Protein AF-A0A7C3KCV9-F1 (afdb_monomer)

Mean predicted aligned error: 11.35 Å

Nearest PDB structures (foldseek):
  4txr-assembly1_A  TM=4.002E-01  e=2.112E+00  Homo sapiens

Solvent-accessible surface area (backbone atoms only — not comparable to full-atom values): 21098 Å² total; per-residue (Å²): 132,88,80,86,84,87,82,77,83,83,63,94,82,83,91,79,79,78,72,82,83,74,78,79,75,89,71,80,79,86,75,82,70,80,82,74,78,79,74,90,61,84,89,65,81,68,51,61,67,55,26,48,52,53,20,51,52,30,41,48,52,22,53,60,66,58,57,84,69,55,60,57,56,65,51,34,49,52,26,32,48,28,25,48,55,19,44,55,33,36,69,68,40,53,84,86,42,97,56,31,68,62,35,54,56,47,43,58,54,39,53,52,51,33,51,53,34,48,52,51,32,52,52,35,48,49,33,54,51,27,46,55,51,17,53,51,28,41,50,51,23,53,59,63,63,56,83,71,82,72,36,49,49,46,40,52,56,23,34,53,27,27,50,52,15,44,57,29,34,69,69,35,55,78,77,32,69,55,27,68,60,34,57,58,49,43,58,56,45,52,52,54,35,52,53,36,50,55,48,31,54,51,38,49,54,41,52,49,33,50,52,52,31,55,53,44,49,51,53,49,52,63,45,66,72,37,57,75,44,60,94,90,52,96,87,48,48,43,46,72,71,56,50,51,52,49,50,53,56,33,51,51,28,51,53,58,30,59,70,40,87,63,29,80,70,35,93,57,38,64,59,56,51,50,48,49,56,53,52,53,48,50,50,50,55,53,49,53,43,54,56,51,48,69,76,42,64,87,65,48,86,82,45,81,80,47,47,73,34,57,39,90,83,46,62,70,66,53,42,63,75,59,64,46,49,54,44,98,85,56,56,32,26,31,46,53,62,28,48,51,47,49,53,50,57,45,50,55,49,50,54,52,50,51,49,52,51,52,54,49,55,50,66,68,73,64,80,76,81,86,80,78,130

Radius of gyration: 39.39 Å; Cα contacts (8 Å, |Δi|>4): 342; chains: 1; bounding box: 92×46×117 Å

Secondary structure (DSSP, 8-state):
-----------S-------------------------------PPPPHHHHHHHHHHHHHHHHHHTSSS---HHHHHHHHHHHHHHHHHHHTS-TTSTTHHHHHHHHHHHHHHHHHHHHHHHHHHHHHHHHHHHHHHHHHHHHHTSSS---HHHHHHHHHHHHHHHHHHHTS-TTSTTHHHHHHHHHHHHHHHHHHHHHHHHHHHHHHHHHHHHHHHHHHHHHHTSPPPPTT-TTSS--HHHHHHHHHHHHHHHHHHHTSTTGGGSTTHHHHHHHHHHHHHHHHHHHHHHHHHHH-GGGGGS-SSS-EEEGGGS-HHHHHHTTPPBPTTSSEEEHHHHHHHHHHHHHHHHHHHHHHHHHHHHTTSS-------

Structure (mmCIF, N/CA/C/O backbone):
data_AF-A0A7C3KCV9-F1
#
_entry.id   AF-A0A7C3KCV9-F1
#
loop_
_atom_site.group_PDB
_atom_site.id
_atom_site.type_symbol
_atom_site.label_atom_id
_atom_site.label_alt_id
_atom_site.label_comp_id
_atom_site.label_asym_id
_atom_site.label_entity_id
_atom_site.label_seq_id
_atom_site.pdbx_PDB_ins_code
_atom_site.Cartn_x
_atom_site.Cartn_y
_atom_site.Cartn_z
_atom_site.occupancy
_atom_site.B_iso_or_equiv
_atom_site.auth_seq_id
_atom_site.auth_comp_id
_atom_site.auth_asym_id
_atom_site.auth_atom_id
_atom_site.pdbx_PDB_model_num
ATOM 1 N N . MET A 1 1 ? 30.681 -24.601 8.983 1.00 30.92 1 MET A N 1
ATOM 2 C CA . MET A 1 1 ? 30.715 -24.749 7.509 1.00 30.92 1 MET A CA 1
ATOM 3 C C . MET A 1 1 ? 29.429 -25.459 7.114 1.00 30.92 1 MET A C 1
ATOM 5 O O . MET A 1 1 ? 29.180 -26.516 7.663 1.00 30.92 1 MET A O 1
ATOM 9 N N . ARG A 1 2 ? 28.468 -24.738 6.514 1.00 27.97 2 ARG A N 1
ATOM 10 C CA . ARG A 1 2 ? 28.142 -24.790 5.067 1.00 27.97 2 ARG A CA 1
ATOM 11 C C . ARG A 1 2 ? 27.658 -26.207 4.672 1.00 27.97 2 ARG A C 1
ATOM 13 O O . ARG A 1 2 ? 28.428 -27.138 4.805 1.00 27.97 2 ARG A O 1
ATOM 20 N N . HIS A 1 3 ? 26.424 -26.454 4.232 1.00 26.28 3 HIS A N 1
ATOM 21 C CA . HIS A 1 3 ? 25.650 -25.725 3.229 1.00 26.28 3 HIS A CA 1
ATOM 22 C C . HIS A 1 3 ? 24.131 -25.882 3.424 1.00 26.28 3 HIS A C 1
ATOM 24 O O . HIS A 1 3 ? 23.634 -26.977 3.673 1.00 26.28 3 HIS A O 1
ATOM 30 N N . LEU A 1 4 ? 23.421 -24.764 3.236 1.00 23.95 4 LEU A N 1
ATOM 31 C CA . LEU A 1 4 ? 22.023 -24.717 2.819 1.00 23.95 4 LEU A CA 1
ATOM 32 C C . LEU A 1 4 ? 21.876 -25.356 1.428 1.00 23.95 4 LEU A C 1
ATOM 34 O O . LEU A 1 4 ? 22.692 -25.078 0.549 1.00 23.95 4 LEU A O 1
ATOM 38 N N . LEU A 1 5 ? 20.776 -26.072 1.196 1.00 26.47 5 LEU A N 1
ATOM 39 C CA . LEU A 1 5 ? 20.197 -26.237 -0.137 1.00 26.47 5 LEU A CA 1
ATOM 40 C C . LEU A 1 5 ? 18.788 -25.640 -0.117 1.00 26.47 5 LEU A C 1
ATOM 42 O O . LEU A 1 5 ? 17.830 -26.244 0.355 1.00 26.47 5 LEU A O 1
ATOM 46 N N . LEU A 1 6 ? 18.719 -24.397 -0.594 1.00 25.36 6 LEU A N 1
ATOM 47 C CA . LEU A 1 6 ? 17.511 -23.717 -1.038 1.00 25.36 6 LEU A CA 1
ATOM 48 C C . LEU A 1 6 ? 17.142 -24.275 -2.414 1.00 25.36 6 LEU A C 1
ATOM 50 O O . LEU A 1 6 ? 17.893 -24.105 -3.371 1.00 25.36 6 LEU A O 1
ATOM 54 N N . ALA A 1 7 ? 15.975 -24.895 -2.511 1.00 22.80 7 ALA A N 1
ATOM 55 C CA . ALA A 1 7 ? 15.282 -25.108 -3.771 1.00 22.80 7 ALA A CA 1
ATOM 56 C C . ALA A 1 7 ? 13.827 -24.679 -3.568 1.00 22.80 7 ALA A C 1
ATOM 58 O O . ALA A 1 7 ? 12.960 -25.485 -3.250 1.00 22.80 7 ALA A O 1
ATOM 59 N N . THR A 1 8 ? 13.574 -23.378 -3.692 1.00 25.70 8 THR A N 1
ATOM 60 C CA . THR A 1 8 ? 12.222 -22.830 -3.814 1.00 25.70 8 THR A CA 1
ATOM 61 C C . THR A 1 8 ? 12.035 -22.318 -5.232 1.00 25.70 8 THR A C 1
ATOM 63 O O . THR A 1 8 ? 12.417 -21.209 -5.595 1.00 25.70 8 THR A O 1
ATOM 66 N N . THR A 1 9 ? 11.409 -23.156 -6.050 1.00 24.39 9 THR A N 1
ATOM 67 C CA . THR A 1 9 ? 10.627 -22.718 -7.200 1.00 24.39 9 THR A CA 1
ATOM 68 C C . THR A 1 9 ? 9.445 -21.898 -6.679 1.00 24.39 9 THR A C 1
ATOM 70 O O . THR A 1 9 ? 8.434 -22.457 -6.264 1.00 24.39 9 THR A O 1
ATOM 73 N N . LEU A 1 10 ? 9.563 -20.570 -6.667 1.00 26.55 10 LEU A N 1
ATOM 74 C CA . LEU A 1 10 ? 8.411 -19.674 -6.539 1.00 26.55 10 LEU A CA 1
ATOM 75 C C . LEU A 1 10 ? 7.735 -19.588 -7.911 1.00 26.55 10 LEU A C 1
ATOM 77 O O . LEU A 1 10 ? 7.941 -18.659 -8.688 1.00 26.55 10 LEU A O 1
ATOM 81 N N . SER A 1 11 ? 6.974 -20.635 -8.229 1.00 25.48 11 SER A N 1
ATOM 82 C CA . SER A 1 11 ? 5.964 -20.590 -9.276 1.00 25.48 11 SER A CA 1
ATOM 83 C C . SER A 1 11 ? 4.855 -19.630 -8.860 1.00 25.48 11 SER A C 1
ATOM 85 O O . SER A 1 11 ? 4.454 -19.598 -7.696 1.00 25.48 11 SER A O 1
ATOM 87 N N . ALA A 1 12 ? 4.341 -18.891 -9.838 1.00 30.36 12 ALA A N 1
ATOM 88 C CA . ALA A 1 12 ? 3.073 -18.183 -9.781 1.00 30.36 12 ALA A CA 1
ATOM 89 C C . ALA A 1 12 ? 2.016 -18.983 -8.995 1.00 30.36 12 ALA A C 1
ATOM 91 O O . ALA A 1 12 ? 1.660 -20.092 -9.387 1.00 30.36 12 ALA A O 1
ATOM 92 N N . GLY A 1 13 ? 1.550 -18.441 -7.869 1.00 27.48 13 GLY A N 1
ATOM 93 C CA . GLY A 1 13 ? 0.579 -19.137 -7.027 1.00 27.48 13 GLY A CA 1
ATOM 94 C C . GLY A 1 13 ? 0.538 -18.643 -5.587 1.00 27.48 13 GLY A C 1
ATOM 95 O O . GLY A 1 13 ? 0.793 -19.418 -4.677 1.00 27.48 13 GLY A O 1
ATOM 96 N N . ALA A 1 14 ? 0.223 -17.365 -5.367 1.00 27.41 14 ALA A N 1
ATOM 97 C CA . ALA A 1 14 ? -0.203 -16.874 -4.052 1.00 27.41 14 ALA A CA 1
ATOM 98 C C . ALA A 1 14 ? -1.038 -15.583 -4.163 1.00 27.41 14 ALA A C 1
ATOM 100 O O . ALA A 1 14 ? -0.813 -14.617 -3.448 1.00 27.41 14 ALA A O 1
ATOM 101 N N . VAL A 1 15 ? -2.026 -15.562 -5.062 1.00 30.30 15 VAL A N 1
ATOM 102 C CA . VAL A 1 15 ? -3.197 -14.676 -4.921 1.00 30.30 15 VAL A CA 1
ATOM 103 C C . VAL A 1 15 ? -4.430 -15.568 -4.985 1.00 30.30 15 VAL A C 1
ATOM 105 O O . VAL A 1 15 ? -5.155 -15.640 -5.968 1.00 30.30 15 VAL A O 1
ATOM 108 N N . SER A 1 16 ? -4.591 -16.378 -3.946 1.00 30.23 16 SER A N 1
ATOM 109 C CA . SER A 1 16 ? -5.822 -17.110 -3.648 1.00 30.23 16 SER A CA 1
ATOM 110 C C . SER A 1 16 ? -5.824 -17.441 -2.163 1.00 30.23 16 SER A C 1
ATOM 112 O O . SER A 1 16 ? -5.670 -18.578 -1.740 1.00 30.23 16 SER A O 1
ATOM 114 N N . LEU A 1 17 ? -5.983 -16.392 -1.362 1.00 29.36 17 LEU A N 1
ATOM 115 C CA . LEU A 1 17 ? -6.610 -16.487 -0.051 1.00 29.36 17 LEU A CA 1
ATOM 116 C C . LEU A 1 17 ? -7.780 -15.501 -0.041 1.00 29.36 17 LEU A C 1
ATOM 118 O O . LEU A 1 17 ? -7.838 -14.568 0.754 1.00 29.36 17 LEU A O 1
ATOM 122 N N . ILE A 1 18 ? -8.741 -15.725 -0.943 1.00 30.09 18 ILE A N 1
ATOM 123 C CA . ILE A 1 18 ? -10.128 -15.399 -0.619 1.00 30.09 18 ILE A CA 1
ATOM 124 C C . ILE A 1 18 ? -10.483 -16.384 0.490 1.00 30.09 18 ILE A C 1
ATOM 126 O O . ILE A 1 18 ? -10.814 -17.540 0.235 1.00 30.09 18 ILE A O 1
ATOM 130 N N . ALA A 1 19 ? -10.325 -15.955 1.742 1.00 27.06 19 ALA A N 1
ATOM 131 C CA . ALA A 1 19 ? -10.946 -16.669 2.839 1.00 27.06 19 ALA A CA 1
ATOM 132 C C . ALA A 1 19 ? -12.451 -16.717 2.532 1.00 27.06 19 ALA A C 1
ATOM 134 O O . ALA A 1 19 ? -13.044 -15.660 2.283 1.00 27.06 19 ALA A O 1
ATOM 135 N N . PRO A 1 20 ? -13.087 -17.898 2.522 1.00 27.22 20 PRO A N 1
ATOM 136 C CA . PRO A 1 20 ? -14.520 -17.964 2.364 1.00 27.22 20 PRO A CA 1
ATOM 137 C C . PRO A 1 20 ? -15.140 -17.345 3.617 1.00 27.22 20 PRO A C 1
ATOM 139 O O . PRO A 1 20 ? -15.225 -17.971 4.671 1.00 27.22 20 PRO A O 1
ATOM 142 N N . LEU A 1 21 ? -15.602 -16.102 3.504 1.00 34.50 21 LEU A N 1
ATOM 143 C CA . LEU A 1 21 ? -16.655 -15.560 4.357 1.00 34.50 21 LEU A CA 1
ATOM 144 C C . LEU A 1 21 ? -17.971 -16.236 3.931 1.00 34.50 21 LEU A C 1
ATOM 146 O O . LEU A 1 21 ? -18.876 -15.611 3.388 1.00 34.50 21 LEU A O 1
ATOM 150 N N . ILE A 1 22 ? -18.061 -17.556 4.132 1.00 31.25 22 ILE A N 1
ATOM 151 C CA . ILE A 1 22 ? -19.315 -18.293 3.989 1.00 31.25 22 ILE A CA 1
ATOM 152 C C . ILE A 1 22 ? -20.142 -18.021 5.245 1.00 31.25 22 ILE A C 1
ATOM 154 O O . ILE A 1 22 ? -19.923 -18.575 6.318 1.00 31.25 22 ILE A O 1
ATOM 158 N N . ASN A 1 23 ? -21.063 -17.080 5.060 1.00 28.27 23 ASN A N 1
ATOM 159 C CA . ASN A 1 23 ? -22.486 -17.246 5.323 1.00 28.27 23 ASN A CA 1
ATOM 160 C C . ASN A 1 23 ? -22.845 -17.924 6.659 1.00 28.27 23 ASN A C 1
ATOM 162 O O . ASN A 1 23 ? -23.202 -19.099 6.707 1.00 28.27 23 ASN A O 1
ATOM 166 N N . GLN A 1 24 ? -22.849 -17.141 7.739 1.00 31.12 24 GLN A N 1
ATOM 167 C CA . GLN A 1 24 ? -23.877 -17.328 8.758 1.00 31.12 24 GLN A CA 1
ATOM 168 C C . GLN A 1 24 ? -25.008 -16.367 8.428 1.00 31.12 24 GLN A C 1
ATOM 170 O O . GLN A 1 24 ? -24.818 -15.150 8.397 1.00 31.12 24 GLN A O 1
ATOM 175 N N . GLY A 1 25 ? -26.147 -16.964 8.085 1.00 27.25 25 GLY A N 1
ATOM 176 C CA . GLY A 1 25 ? -27.307 -16.288 7.547 1.00 27.25 25 GLY A CA 1
ATOM 177 C C . GLY A 1 25 ? -27.709 -15.079 8.378 1.00 27.25 25 GLY A C 1
ATOM 178 O O . GLY A 1 25 ? -27.863 -15.145 9.598 1.00 27.25 25 GLY A O 1
ATOM 179 N N . PHE A 1 26 ? -27.956 -13.986 7.664 1.00 33.59 26 PHE A N 1
ATOM 180 C CA . PHE A 1 26 ? -28.869 -12.939 8.087 1.00 33.59 26 PHE A CA 1
ATOM 181 C C . PHE A 1 26 ? -30.278 -13.541 8.200 1.00 33.59 26 PHE A C 1
ATOM 183 O O . PHE A 1 26 ? -31.143 -13.338 7.353 1.00 33.59 26 PHE A O 1
ATOM 190 N N . GLY A 1 27 ? -30.506 -14.312 9.262 1.00 26.47 27 GLY A N 1
ATOM 191 C CA . GLY A 1 27 ? -31.833 -14.517 9.806 1.00 26.47 27 GLY A CA 1
ATOM 192 C C . GLY A 1 27 ? -32.258 -13.190 10.407 1.00 26.47 27 GLY A C 1
ATOM 193 O O . GLY A 1 27 ? -31.825 -12.823 11.498 1.00 26.47 27 GLY A O 1
ATOM 194 N N . ALA A 1 28 ? -33.056 -12.435 9.659 1.00 30.00 28 ALA A N 1
ATOM 195 C CA . ALA A 1 28 ? -33.795 -11.307 10.186 1.00 30.00 28 ALA A CA 1
ATOM 196 C C . ALA A 1 28 ? -34.783 -11.829 11.242 1.00 30.00 28 ALA A C 1
ATOM 198 O O . ALA A 1 28 ? -35.953 -12.065 10.946 1.00 30.00 28 ALA A O 1
ATOM 199 N N . SER A 1 29 ? -34.318 -12.013 12.480 1.00 30.12 29 SER A N 1
ATOM 200 C CA . SER A 1 29 ? -35.192 -12.134 13.645 1.00 30.12 29 SER A CA 1
ATOM 201 C C . SER A 1 29 ? -35.798 -10.764 13.907 1.00 30.12 29 SER A C 1
ATOM 203 O O . SER A 1 29 ? -35.305 -9.932 14.663 1.00 30.12 29 SER A O 1
ATOM 205 N N . ARG A 1 30 ? -36.874 -10.517 13.170 1.00 40.16 30 ARG A N 1
ATOM 206 C CA . ARG A 1 30 ? -37.819 -9.437 13.366 1.00 40.16 30 ARG A CA 1
ATOM 207 C C . ARG A 1 30 ? -38.645 -9.766 14.609 1.00 40.16 30 ARG A C 1
ATOM 209 O O . ARG A 1 30 ? -39.733 -10.304 14.472 1.00 40.16 30 ARG A O 1
ATOM 216 N N . SER A 1 31 ? -38.131 -9.456 15.797 1.00 36.69 31 SER A N 1
ATOM 217 C CA . SER A 1 31 ? -38.937 -9.405 17.028 1.00 36.69 31 SER A CA 1
ATOM 218 C C . SER A 1 31 ? -38.186 -8.776 18.210 1.00 36.69 31 SER A C 1
ATOM 220 O O . SER A 1 31 ? -38.201 -9.336 19.294 1.00 36.69 31 SER A O 1
ATOM 222 N N . ASP A 1 32 ? -37.562 -7.611 18.034 1.00 35.88 32 ASP A N 1
ATOM 223 C CA . ASP A 1 32 ? -37.200 -6.760 19.180 1.00 35.88 32 ASP A CA 1
ATOM 224 C C . ASP A 1 32 ? -38.105 -5.527 19.163 1.00 35.88 32 ASP A C 1
ATOM 226 O O . ASP A 1 32 ? -37.690 -4.392 18.924 1.00 35.88 32 ASP A O 1
ATOM 230 N N . GLN A 1 33 ? -39.401 -5.776 19.366 1.00 28.64 33 GLN A N 1
ATOM 231 C CA . GLN A 1 33 ? -40.253 -4.737 19.922 1.00 28.64 33 GLN A CA 1
ATOM 232 C C . GLN A 1 33 ? -39.772 -4.504 21.358 1.00 28.64 33 GLN A C 1
ATOM 234 O O . GLN A 1 33 ? -39.711 -5.467 22.127 1.00 28.64 33 GLN A O 1
ATOM 239 N N . PRO A 1 34 ? -39.451 -3.265 21.768 1.00 35.34 34 PRO A N 1
ATOM 240 C CA . PRO A 1 34 ? -39.435 -2.977 23.186 1.00 35.34 34 PRO A CA 1
ATOM 241 C C . PRO A 1 34 ? -40.843 -3.291 23.691 1.00 35.34 34 PRO A C 1
ATOM 243 O O . PRO A 1 34 ? -41.816 -2.692 23.225 1.00 35.34 34 PRO A O 1
ATOM 246 N N . VAL A 1 35 ? -40.968 -4.245 24.614 1.00 35.28 35 VAL A N 1
ATOM 247 C CA . VAL A 1 35 ? -42.171 -4.360 25.436 1.00 35.28 35 VAL A CA 1
ATOM 248 C C . VAL A 1 35 ? -42.178 -3.109 26.304 1.00 35.28 35 VAL A C 1
ATOM 250 O O . VAL A 1 35 ? -41.677 -3.085 27.425 1.00 35.28 35 VAL A O 1
ATOM 253 N N . VAL A 1 36 ? -42.682 -2.018 25.731 1.00 35.44 36 VAL A N 1
ATOM 254 C CA . VAL A 1 36 ? -43.087 -0.841 26.476 1.00 35.44 36 VAL A CA 1
ATOM 255 C C . VAL A 1 36 ? -44.272 -1.324 27.287 1.00 35.44 36 VAL A C 1
ATOM 257 O O . VAL A 1 36 ? -45.387 -1.443 26.781 1.00 35.44 36 VAL A O 1
ATOM 260 N N . ARG A 1 37 ? -44.007 -1.694 28.538 1.00 36.81 37 ARG A N 1
ATOM 261 C CA . ARG A 1 37 ? -45.049 -1.955 29.519 1.00 36.81 37 ARG A CA 1
ATOM 262 C C . ARG A 1 37 ? -45.794 -0.630 29.684 1.00 36.81 37 ARG A C 1
ATOM 264 O O . ARG A 1 37 ? -45.345 0.249 30.413 1.00 36.81 37 ARG A O 1
ATOM 271 N N . GLN A 1 38 ? -46.886 -0.448 28.939 1.00 35.41 38 GLN A N 1
ATOM 272 C CA . GLN A 1 38 ? -47.849 0.617 29.190 1.00 35.41 38 GLN A CA 1
ATOM 273 C C . GLN A 1 38 ? -48.475 0.325 30.552 1.00 35.41 38 GLN A C 1
ATOM 275 O O . GLN A 1 38 ? -49.447 -0.416 30.673 1.00 35.41 38 GLN A O 1
ATOM 280 N N . LEU A 1 39 ? -47.854 0.863 31.598 1.00 39.94 39 LEU A N 1
ATOM 281 C CA . LEU A 1 39 ? -48.432 0.917 32.927 1.00 39.94 39 LEU A CA 1
ATOM 282 C C . LEU A 1 39 ? -49.416 2.082 32.943 1.00 39.94 39 LEU A C 1
ATOM 284 O O . LEU A 1 39 ? -49.097 3.204 33.324 1.00 39.94 39 LEU A O 1
ATOM 288 N N . SER A 1 40 ? -50.641 1.794 32.513 1.00 43.03 40 SER A N 1
ATOM 289 C CA . SER A 1 40 ? -51.815 2.499 33.010 1.00 43.03 40 SER A CA 1
ATOM 290 C C . SER A 1 40 ? -51.979 2.112 34.482 1.00 43.03 40 SER A C 1
ATOM 292 O O . SER A 1 40 ? -52.681 1.160 34.807 1.00 43.03 40 SER A O 1
ATOM 294 N N . ALA A 1 41 ? -51.263 2.800 35.368 1.00 38.38 41 ALA A N 1
ATOM 295 C CA . ALA A 1 41 ? -51.415 2.660 36.807 1.00 38.38 41 ALA A CA 1
ATOM 296 C C . ALA A 1 41 ? -51.617 4.048 37.413 1.00 38.38 41 ALA A C 1
ATOM 298 O O . ALA A 1 41 ? -50.815 4.960 37.224 1.00 38.38 41 ALA A O 1
ATOM 299 N N . THR A 1 42 ? -52.740 4.188 38.104 1.00 34.03 42 THR A N 1
ATOM 300 C CA . THR A 1 42 ? -53.113 5.279 38.999 1.00 34.03 42 THR A CA 1
ATOM 301 C C . THR A 1 42 ? -51.887 5.790 39.761 1.00 34.03 42 THR A C 1
ATOM 303 O O . THR A 1 42 ? -51.242 5.019 40.468 1.00 34.03 42 THR A O 1
ATOM 306 N N . VAL A 1 43 ? -51.549 7.073 39.599 1.00 38.22 43 VAL A N 1
ATOM 307 C CA . VAL A 1 43 ? -50.389 7.712 40.239 1.00 38.22 43 VAL A CA 1
ATOM 308 C C . VAL A 1 43 ? -50.636 7.801 41.747 1.00 38.22 43 VAL A C 1
ATOM 310 O O . VAL A 1 43 ? -51.164 8.784 42.255 1.00 38.22 43 VAL A O 1
ATOM 313 N N . GLN A 1 44 ? -50.286 6.742 42.469 1.00 39.75 44 GLN A N 1
ATOM 314 C CA . GLN A 1 44 ? -49.881 6.839 43.862 1.00 39.75 44 GLN A CA 1
ATOM 315 C C . GLN A 1 44 ? -48.368 7.023 43.840 1.00 39.75 44 GLN A C 1
ATOM 317 O O . GLN A 1 44 ? -47.658 6.173 43.303 1.00 39.75 44 GLN A O 1
ATOM 322 N N . SER A 1 45 ? -47.869 8.132 44.390 1.00 52.47 45 SER A N 1
ATOM 323 C CA . SER A 1 45 ? -46.440 8.259 44.678 1.00 52.47 45 SER A CA 1
ATOM 324 C C . SER A 1 45 ? -46.015 7.013 45.464 1.00 52.47 45 SER A C 1
ATOM 326 O O . SER A 1 45 ? -46.666 6.712 46.472 1.00 52.47 45 SER A O 1
ATOM 328 N N . PRO A 1 46 ? -45.006 6.243 45.011 1.00 60.56 46 PRO A N 1
ATOM 329 C CA . PRO A 1 46 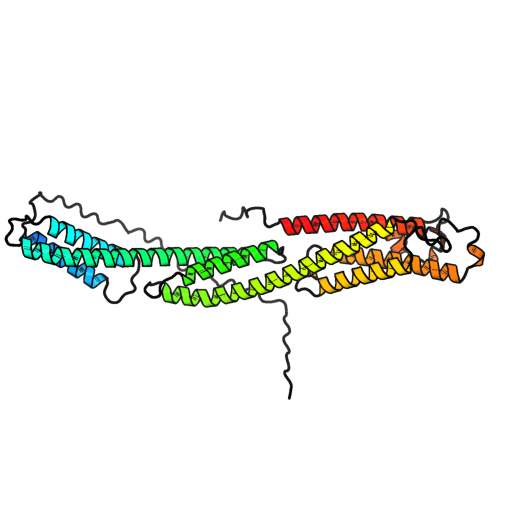? -44.568 5.071 45.750 1.00 60.56 46 PRO A CA 1
ATOM 330 C C . PRO A 1 46 ? -44.225 5.514 47.169 1.00 60.56 46 PRO A C 1
ATOM 332 O O . PRO A 1 46 ? -43.559 6.530 47.371 1.00 60.56 46 PRO A O 1
ATOM 335 N N . THR A 1 47 ? -44.713 4.778 48.168 1.00 83.88 47 THR A N 1
ATOM 336 C CA . THR A 1 47 ? -44.280 5.031 49.545 1.00 83.88 47 THR A CA 1
ATOM 337 C C . THR A 1 47 ? -42.754 4.930 49.596 1.00 83.88 47 THR A C 1
ATOM 339 O O . THR A 1 47 ? -42.173 4.108 48.882 1.00 83.88 47 THR A O 1
ATOM 342 N N . SER A 1 48 ? -42.090 5.721 50.446 1.00 87.50 48 SER A N 1
ATOM 343 C CA . SER A 1 48 ? -40.621 5.714 50.566 1.00 87.50 48 SER A CA 1
ATOM 344 C C . SER A 1 48 ? -40.036 4.305 50.735 1.00 87.50 48 SER A C 1
ATOM 346 O O . SER A 1 48 ? -38.927 4.028 50.291 1.00 87.50 48 SER A O 1
ATOM 348 N N . ARG A 1 49 ? -40.805 3.399 51.357 1.00 90.62 49 ARG A N 1
ATOM 349 C CA . ARG A 1 49 ? -40.444 1.996 51.581 1.00 90.62 49 ARG A CA 1
ATOM 350 C C . ARG A 1 49 ? -40.447 1.173 50.285 1.00 90.62 49 ARG A C 1
ATOM 352 O O . ARG A 1 49 ? -39.507 0.420 50.061 1.00 90.62 49 ARG A O 1
ATOM 359 N N . ASN A 1 50 ? -41.454 1.354 49.425 1.00 93.50 50 ASN A N 1
ATOM 360 C CA . ASN A 1 50 ? -41.509 0.699 48.113 1.00 93.50 50 ASN A CA 1
ATOM 361 C C . ASN A 1 50 ? -40.404 1.233 47.193 1.00 93.50 50 ASN A C 1
ATOM 363 O O . ASN A 1 50 ? -39.690 0.444 46.590 1.00 93.50 50 ASN A O 1
ATOM 367 N N . ALA A 1 51 ? -40.201 2.556 47.162 1.00 94.12 51 ALA A N 1
ATOM 368 C CA . ALA A 1 51 ? -39.151 3.173 46.349 1.00 94.12 51 ALA A CA 1
ATOM 369 C C . ALA A 1 51 ? -37.749 2.655 46.718 1.00 94.12 51 ALA A C 1
ATOM 371 O O . ALA A 1 51 ? -36.950 2.339 45.838 1.00 94.12 51 ALA A O 1
ATOM 372 N N . LEU A 1 52 ? -37.463 2.515 48.018 1.00 95.94 52 LEU A N 1
ATOM 373 C CA . LEU A 1 52 ? -36.206 1.945 48.498 1.00 95.94 52 LEU A CA 1
ATOM 374 C C . LEU A 1 52 ? -36.040 0.474 48.079 1.00 95.94 52 LEU A C 1
ATOM 376 O O . LEU A 1 52 ? -34.973 0.108 47.592 1.00 95.94 52 LEU A O 1
ATOM 380 N N . ALA A 1 53 ? -37.076 -0.354 48.251 1.00 97.00 53 ALA A N 1
ATOM 381 C CA . ALA A 1 53 ? -37.030 -1.778 47.910 1.00 97.00 53 ALA A CA 1
ATOM 382 C C . ALA A 1 53 ? -36.862 -2.014 46.397 1.00 97.00 53 ALA A C 1
ATOM 384 O O . ALA A 1 53 ? -36.022 -2.815 45.984 1.00 97.00 53 ALA A O 1
ATOM 385 N N . ASP A 1 54 ? -37.599 -1.273 45.567 1.00 97.31 54 ASP A N 1
ATOM 386 C CA . ASP A 1 54 ? -37.497 -1.353 44.106 1.00 97.31 54 ASP A CA 1
ATOM 387 C C . ASP A 1 54 ? -36.107 -0.902 43.624 1.00 97.31 54 ASP A C 1
ATOM 389 O O . ASP A 1 54 ? -35.504 -1.533 42.751 1.00 97.31 54 ASP A O 1
ATOM 393 N N . ALA A 1 55 ? -35.544 0.146 44.239 1.00 98.19 55 ALA A N 1
ATOM 394 C CA . ALA A 1 55 ? -34.187 0.594 43.945 1.00 98.19 55 ALA A CA 1
ATOM 395 C C . ALA A 1 55 ? -33.131 -0.464 44.305 1.00 98.19 55 ALA A C 1
ATOM 397 O O . ALA A 1 55 ? -32.173 -0.659 43.554 1.00 98.19 55 ALA A O 1
ATOM 398 N N . GLU A 1 56 ? -33.292 -1.156 45.436 1.00 98.19 56 GLU A N 1
ATOM 399 C CA . GLU A 1 56 ? -32.410 -2.255 45.838 1.00 98.19 56 GLU A CA 1
ATOM 400 C C . GLU A 1 56 ? -32.476 -3.438 44.868 1.00 98.19 56 GLU A C 1
ATOM 402 O O . GLU A 1 56 ? -31.428 -3.983 44.510 1.00 98.19 56 GLU A O 1
ATOM 407 N N . ALA A 1 57 ? -33.676 -3.802 44.409 1.00 98.44 57 ALA A N 1
ATOM 408 C CA . ALA A 1 57 ? -33.873 -4.871 43.436 1.00 98.44 57 ALA A CA 1
ATOM 409 C C . ALA A 1 57 ? -33.186 -4.549 42.098 1.00 98.44 57 ALA A C 1
ATOM 411 O O . ALA A 1 57 ? -32.371 -5.339 41.620 1.00 98.44 57 ALA A O 1
ATOM 412 N N . LEU A 1 58 ? -33.419 -3.354 41.546 1.00 98.50 58 LEU A N 1
ATOM 413 C CA . LEU A 1 58 ? -32.783 -2.901 40.302 1.00 98.50 58 LEU A CA 1
ATOM 414 C C . LEU A 1 58 ? -31.256 -2.840 40.420 1.00 98.50 58 LEU A C 1
ATOM 416 O O . LEU A 1 58 ? -30.534 -3.271 39.520 1.00 98.50 58 LEU A O 1
ATOM 420 N N . ALA A 1 59 ? -30.738 -2.335 41.540 1.00 98.31 59 ALA A N 1
ATOM 421 C CA . ALA A 1 59 ? -29.305 -2.313 41.810 1.00 98.31 59 ALA A CA 1
ATOM 422 C C . ALA A 1 59 ? -28.696 -3.721 41.872 1.00 98.31 59 ALA A C 1
ATOM 424 O O . ALA A 1 59 ? -27.596 -3.948 41.359 1.00 98.31 59 ALA A O 1
ATOM 425 N N . TRP A 1 60 ? -29.403 -4.670 42.488 1.00 98.25 60 TRP A N 1
ATOM 426 C CA . TRP A 1 60 ? -28.979 -6.063 42.547 1.00 98.25 60 TRP A CA 1
ATOM 427 C C . TRP A 1 60 ? -28.969 -6.706 41.156 1.00 98.25 60 TRP A C 1
ATOM 429 O O . TRP A 1 60 ? -27.954 -7.283 40.766 1.00 98.25 60 TRP A O 1
ATOM 439 N N . GLU A 1 61 ? -30.029 -6.529 40.365 1.00 98.25 61 GLU A N 1
ATOM 440 C CA . GLU A 1 61 ? -30.093 -7.001 38.976 1.00 98.25 61 GLU A CA 1
ATOM 441 C C . GLU A 1 61 ? -28.954 -6.419 38.132 1.00 98.25 61 GLU A C 1
ATOM 443 O O . GLU A 1 61 ? -28.249 -7.148 37.430 1.00 98.25 61 GLU A O 1
ATOM 448 N N . ALA A 1 62 ? -28.706 -5.111 38.249 1.00 98.19 62 ALA A N 1
ATOM 449 C CA . ALA A 1 62 ? -27.610 -4.439 37.564 1.00 98.19 62 ALA A CA 1
ATOM 450 C C . ALA A 1 62 ? -26.245 -5.031 37.937 1.00 98.19 62 ALA A C 1
ATOM 452 O O . ALA A 1 62 ? -25.405 -5.230 37.058 1.00 98.19 62 ALA A O 1
ATOM 453 N N . ALA A 1 63 ? -26.020 -5.311 39.225 1.00 97.75 63 ALA A N 1
ATOM 454 C CA . ALA A 1 63 ? -24.790 -5.915 39.722 1.00 97.75 63 ALA A CA 1
ATOM 455 C C . ALA A 1 63 ? -24.613 -7.352 39.213 1.00 97.75 63 ALA A C 1
ATOM 457 O O . ALA A 1 63 ? -23.513 -7.713 38.797 1.00 97.75 63 ALA A O 1
ATOM 458 N N . VAL A 1 64 ? -25.684 -8.151 39.196 1.00 97.81 64 VAL A N 1
ATOM 459 C CA . VAL A 1 64 ? -25.682 -9.526 38.674 1.00 97.81 64 VAL A CA 1
ATOM 460 C C . VAL A 1 64 ? -25.371 -9.546 37.177 1.00 97.81 64 VAL A C 1
ATOM 462 O O . VAL A 1 64 ? -24.511 -10.314 36.748 1.00 97.81 64 VAL A O 1
ATOM 465 N N . LEU A 1 65 ? -25.987 -8.657 36.387 1.00 96.94 65 LEU A N 1
ATOM 466 C CA . LEU A 1 65 ? -25.776 -8.569 34.935 1.00 96.94 65 LEU A CA 1
ATOM 467 C C . LEU A 1 65 ? -24.309 -8.372 34.536 1.00 96.94 65 LEU A C 1
ATOM 469 O O . LEU A 1 65 ? -23.915 -8.758 33.438 1.00 96.94 65 LEU A O 1
ATOM 473 N N . VAL A 1 66 ? -23.511 -7.730 35.390 1.00 97.38 66 VAL A N 1
ATOM 474 C CA . VAL A 1 66 ? -22.143 -7.309 35.059 1.00 97.38 66 VAL A CA 1
ATOM 475 C C . VAL A 1 66 ? -21.056 -8.135 35.734 1.00 97.38 66 VAL A C 1
ATOM 477 O O . VAL A 1 66 ? -19.872 -7.822 35.581 1.00 97.38 66 VAL A O 1
ATOM 480 N N . GLN A 1 67 ? -21.428 -9.201 36.445 1.00 93.88 67 GLN A N 1
ATOM 481 C CA . GLN A 1 67 ? -20.459 -10.130 37.021 1.00 93.88 67 GLN A CA 1
ATOM 482 C C . GLN A 1 67 ? -19.644 -10.812 35.922 1.00 93.88 67 GLN A C 1
ATOM 484 O O . GLN A 1 67 ? -20.165 -11.109 34.852 1.00 93.88 67 GLN A O 1
ATOM 489 N N . ASN A 1 68 ? -18.367 -11.082 36.192 1.00 93.62 68 ASN A N 1
ATOM 490 C CA . ASN A 1 68 ? -17.462 -11.790 35.277 1.00 93.62 68 ASN A CA 1
ATOM 491 C C . ASN A 1 68 ? -17.339 -11.135 33.877 1.00 93.62 68 ASN A C 1
ATOM 493 O O . ASN A 1 68 ? -17.618 -11.784 32.869 1.00 93.62 68 ASN A O 1
ATOM 497 N N . PRO A 1 69 ? -16.939 -9.848 33.784 1.00 94.12 69 PRO A N 1
ATOM 498 C CA . PRO A 1 69 ? -16.688 -9.192 32.497 1.00 94.12 69 PRO A CA 1
ATOM 499 C C . PRO A 1 69 ? -15.568 -9.895 31.699 1.00 94.12 69 PRO A C 1
ATOM 501 O O . PRO A 1 69 ? -14.723 -10.558 32.302 1.00 94.12 69 PRO A O 1
ATOM 504 N N . PRO A 1 70 ? -15.471 -9.686 30.369 1.00 95.88 70 PRO A N 1
ATOM 505 C CA . PRO A 1 70 ? -16.140 -8.649 29.578 1.00 95.88 70 PRO A CA 1
ATOM 506 C C . PRO A 1 70 ? -17.537 -9.032 29.068 1.00 95.88 70 PRO A C 1
ATOM 508 O O . PRO A 1 70 ? -17.807 -10.187 28.767 1.00 95.88 70 PRO A O 1
ATOM 511 N N . HIS A 1 71 ? -18.392 -8.020 28.880 1.00 96.56 71 HIS A N 1
ATOM 512 C CA . HIS A 1 71 ? -19.766 -8.176 28.383 1.00 96.56 71 HIS A CA 1
ATOM 513 C C . HIS A 1 71 ? -20.035 -7.362 27.115 1.00 96.56 71 HIS A C 1
ATOM 515 O O . HIS A 1 71 ? -19.404 -6.318 26.921 1.00 96.56 71 HIS A O 1
ATOM 521 N N . PRO A 1 72 ? -20.985 -7.781 26.256 1.00 97.06 72 PRO A N 1
ATOM 522 C CA . PRO A 1 72 ? -21.342 -7.015 25.070 1.00 97.06 72 PRO A CA 1
ATOM 523 C C . PRO A 1 72 ? -22.009 -5.681 25.436 1.00 97.06 72 PRO A C 1
ATOM 525 O O . PRO A 1 72 ? -22.542 -5.484 26.530 1.00 97.06 72 PRO A O 1
ATOM 528 N N . VAL A 1 73 ? -22.045 -4.756 24.469 1.00 97.62 73 VAL A N 1
ATOM 529 C CA . VAL A 1 73 ? -22.643 -3.412 24.618 1.00 97.62 73 VAL A CA 1
ATOM 530 C C . VAL A 1 73 ? -24.067 -3.456 25.189 1.00 97.62 73 VAL A C 1
ATOM 532 O O . VAL A 1 73 ? -24.440 -2.559 25.944 1.00 97.62 73 VAL A O 1
ATOM 535 N N . ALA A 1 74 ? -24.867 -4.459 24.813 1.00 97.94 74 ALA A N 1
ATOM 536 C CA . ALA A 1 74 ? -26.245 -4.608 25.279 1.00 97.94 74 ALA A CA 1
ATOM 537 C C . ALA A 1 74 ? -26.315 -4.837 26.799 1.00 97.94 74 ALA A C 1
ATOM 539 O O . ALA A 1 74 ? -27.023 -4.105 27.483 1.00 97.94 74 ALA A O 1
ATOM 540 N N . THR A 1 75 ? -25.509 -5.752 27.340 1.00 98.06 75 THR A N 1
ATOM 541 C CA . THR A 1 75 ? -25.462 -6.047 28.780 1.00 98.06 75 THR A CA 1
ATOM 542 C C . THR A 1 75 ? -25.052 -4.822 29.597 1.00 98.06 75 THR A C 1
ATOM 544 O O . THR A 1 75 ? -25.747 -4.449 30.539 1.00 98.06 75 THR A O 1
ATOM 547 N N . TRP A 1 76 ? -23.987 -4.115 29.192 1.00 98.25 76 TRP A N 1
ATOM 548 C CA . TRP A 1 76 ? -23.574 -2.879 29.871 1.00 98.25 76 TRP A CA 1
ATOM 549 C C . TRP A 1 76 ? -24.641 -1.785 29.805 1.00 98.25 76 TRP A C 1
ATOM 551 O O . TRP A 1 76 ? -24.791 -1.003 30.740 1.00 98.25 76 TRP A O 1
ATOM 561 N N . ARG A 1 77 ? -25.382 -1.701 28.694 1.00 98.50 77 ARG A N 1
ATOM 562 C CA . ARG A 1 77 ? -26.472 -0.734 28.538 1.00 98.50 77 ARG A CA 1
ATOM 563 C C . ARG A 1 77 ? -27.626 -1.039 29.488 1.00 98.50 77 ARG A C 1
ATOM 565 O O . ARG A 1 77 ? -28.135 -0.094 30.083 1.00 98.50 77 ARG A O 1
ATOM 572 N N . ASN A 1 78 ? -27.999 -2.308 29.629 1.00 98.19 78 ASN A N 1
ATOM 573 C CA . ASN A 1 78 ? -29.087 -2.735 30.507 1.00 98.19 78 ASN A CA 1
ATOM 574 C C . ASN A 1 78 ? -28.724 -2.506 31.976 1.00 98.19 78 ASN A C 1
ATOM 576 O O . ASN A 1 78 ? -29.466 -1.840 32.687 1.00 98.19 78 ASN A O 1
ATOM 580 N N . ALA A 1 79 ? -27.523 -2.910 32.399 1.00 98.56 79 ALA A N 1
ATOM 581 C CA . ALA A 1 79 ? -27.050 -2.629 33.753 1.00 98.56 79 ALA A CA 1
ATOM 582 C C . ALA A 1 79 ? -27.001 -1.121 34.050 1.00 98.56 79 ALA A C 1
ATOM 584 O O . ALA A 1 79 ? -27.394 -0.680 35.126 1.00 98.56 79 ALA A O 1
ATOM 585 N N . ARG A 1 80 ? -26.571 -0.298 33.080 1.00 98.50 80 ARG A N 1
ATOM 586 C CA . ARG A 1 80 ? -26.594 1.166 33.219 1.00 98.50 80 ARG A CA 1
ATOM 587 C C . ARG A 1 80 ? -28.014 1.703 33.411 1.00 98.50 80 ARG A C 1
ATOM 589 O O . ARG A 1 80 ? -28.185 2.668 34.147 1.00 98.50 80 ARG A O 1
ATOM 596 N N . LEU A 1 81 ? -28.995 1.136 32.707 1.00 98.62 81 LEU A N 1
ATOM 597 C CA . LEU A 1 81 ? -30.396 1.535 32.818 1.00 98.62 81 LEU A CA 1
ATOM 598 C C . LEU A 1 81 ? -30.936 1.216 34.216 1.00 98.62 81 LEU A C 1
ATOM 600 O O . LEU A 1 81 ? -31.415 2.130 34.872 1.00 98.62 81 LEU A O 1
ATOM 604 N N . HIS A 1 82 ? -30.730 -0.005 34.713 1.00 98.56 82 HIS A N 1
ATOM 605 C CA . HIS A 1 82 ? -31.148 -0.385 36.066 1.00 98.56 82 HIS A CA 1
ATOM 606 C C . HIS A 1 82 ? -30.486 0.469 37.154 1.00 98.56 82 HIS A C 1
ATOM 608 O O . HIS A 1 82 ? -31.163 0.931 38.066 1.00 98.56 82 HIS A O 1
ATOM 614 N N . TRP A 1 83 ? -29.188 0.778 37.030 1.00 98.62 83 TRP A N 1
ATOM 615 C CA . TRP A 1 83 ? -28.537 1.721 37.948 1.00 98.62 83 TRP A CA 1
ATOM 616 C C . TRP A 1 83 ? -29.169 3.118 37.907 1.00 98.62 83 TRP A C 1
ATOM 618 O O . TRP A 1 83 ? -29.294 3.755 38.947 1.00 98.62 83 TRP A O 1
ATOM 628 N N . LYS A 1 84 ? -29.560 3.602 36.721 1.00 98.69 84 LYS A N 1
ATOM 629 C CA . LYS A 1 84 ? -30.212 4.908 36.558 1.00 98.69 84 LYS A CA 1
ATOM 630 C C . LYS A 1 84 ? -31.591 4.928 37.216 1.00 98.69 84 LYS A C 1
ATOM 632 O O . LYS A 1 84 ? -31.872 5.842 37.977 1.00 98.69 84 LYS A O 1
ATOM 637 N N . GLU A 1 85 ? -32.406 3.916 36.945 1.00 98.50 85 GLU A N 1
ATOM 638 C CA . GLU A 1 85 ? -33.754 3.771 37.505 1.00 98.50 85 GLU A CA 1
ATOM 639 C C . GLU A 1 85 ? -33.702 3.636 39.036 1.00 98.50 85 GLU A C 1
ATOM 641 O O . GLU A 1 85 ? -34.453 4.303 39.742 1.00 98.50 85 GLU A O 1
ATOM 646 N N . ALA A 1 86 ? -32.743 2.870 39.571 1.00 98.50 86 ALA A N 1
ATOM 647 C CA . ALA A 1 86 ? -32.515 2.775 41.012 1.00 98.50 86 ALA A CA 1
ATOM 648 C C . ALA A 1 86 ? -32.139 4.128 41.645 1.00 98.50 86 ALA A C 1
ATOM 650 O O . ALA A 1 86 ? -32.600 4.449 42.737 1.00 98.50 86 ALA A O 1
ATOM 651 N N . ILE A 1 87 ? -31.312 4.939 40.973 1.00 98.50 87 ILE A N 1
ATOM 652 C CA . ILE A 1 87 ? -30.969 6.297 41.433 1.00 98.50 87 ILE A CA 1
ATOM 653 C C . ILE A 1 87 ? -32.212 7.192 41.445 1.00 98.50 87 ILE A C 1
ATOM 655 O O . ILE A 1 87 ? -32.451 7.861 42.447 1.00 98.50 87 ILE A O 1
ATOM 659 N N . GLU A 1 88 ? -33.010 7.177 40.375 1.00 98.19 88 GLU A N 1
ATOM 660 C CA . GLU A 1 88 ? -34.234 7.984 40.255 1.00 98.19 88 GLU A CA 1
ATOM 661 C C . GLU A 1 88 ? -35.249 7.653 41.362 1.00 98.19 88 GLU A C 1
ATOM 663 O O . GLU A 1 88 ? -35.846 8.558 41.946 1.00 98.19 88 GLU A O 1
ATOM 668 N N . LEU A 1 89 ? -35.394 6.372 41.717 1.00 98.00 89 LEU A N 1
ATOM 669 C CA . LEU A 1 89 ? -36.252 5.939 42.824 1.00 98.00 89 LEU A CA 1
ATOM 670 C C . LEU A 1 89 ? -35.758 6.441 44.188 1.00 98.00 89 LEU A C 1
ATOM 672 O O . LEU A 1 89 ? -36.564 6.890 45.001 1.00 98.00 89 LEU A O 1
ATOM 676 N N . LEU A 1 90 ? -34.447 6.398 44.445 1.00 97.62 90 LEU A N 1
ATOM 677 C CA . LEU A 1 90 ? -33.888 6.899 45.705 1.00 97.62 90 LEU A CA 1
ATOM 678 C C . LEU A 1 90 ? -33.938 8.430 45.807 1.00 97.62 90 LEU A C 1
ATOM 680 O O . LEU A 1 90 ? -34.111 8.954 46.903 1.00 97.62 90 LEU A O 1
ATOM 684 N N . GLU A 1 91 ? -33.795 9.148 44.690 1.00 97.19 91 GLU A N 1
ATOM 685 C CA . GLU A 1 91 ? -33.937 10.612 44.632 1.00 97.19 91 GLU A CA 1
ATOM 686 C C . GLU A 1 91 ? -35.377 11.073 44.890 1.00 97.19 91 GLU A C 1
ATOM 688 O O . GLU A 1 91 ? -35.582 12.187 45.370 1.00 97.19 91 GLU A O 1
ATOM 693 N N . ALA A 1 92 ? -36.366 10.221 44.610 1.00 96.31 92 ALA A N 1
ATOM 694 C CA . ALA A 1 92 ? -37.774 10.503 44.864 1.00 96.31 92 ALA A CA 1
ATOM 695 C C . ALA A 1 92 ? -38.185 10.341 46.343 1.00 96.31 92 ALA A C 1
ATOM 697 O O . ALA A 1 92 ? -39.301 10.724 46.701 1.00 96.31 92 ALA A O 1
ATOM 698 N N . ILE A 1 93 ? -37.324 9.786 47.210 1.00 95.12 93 ILE A N 1
ATOM 699 C CA . ILE A 1 93 ? -37.612 9.636 48.644 1.00 95.12 93 ILE A CA 1
ATOM 700 C C . ILE A 1 93 ? -37.549 11.017 49.330 1.00 95.12 93 ILE A C 1
ATOM 702 O O . ILE A 1 93 ? -36.503 11.668 49.276 1.00 95.12 93 ILE A O 1
ATOM 706 N N . PRO A 1 94 ? -38.626 11.470 50.008 1.00 94.81 94 PRO A N 1
ATOM 707 C CA . PRO A 1 94 ? -38.654 12.767 50.685 1.00 94.81 94 PRO A CA 1
ATOM 708 C C . PRO A 1 94 ? -37.576 12.912 51.766 1.00 94.81 94 PRO A C 1
ATOM 710 O O . PRO A 1 94 ? -37.249 11.953 52.464 1.00 94.81 94 PRO A O 1
ATOM 713 N N . ALA A 1 95 ? -37.052 14.126 51.942 1.00 93.56 95 ALA A N 1
ATOM 714 C CA . ALA A 1 95 ? -35.995 14.410 52.917 1.00 93.56 95 ALA A CA 1
ATOM 715 C C . ALA A 1 95 ? -36.449 14.281 54.386 1.00 93.56 95 ALA A C 1
ATOM 717 O O . ALA A 1 95 ? -35.610 14.120 55.267 1.00 93.56 95 ALA A O 1
ATOM 718 N N . ASP A 1 96 ? -37.755 14.352 54.643 1.00 93.00 96 ASP A N 1
ATOM 719 C CA . ASP A 1 96 ? -38.406 14.152 55.943 1.00 93.00 96 ASP A CA 1
ATOM 720 C C . ASP A 1 96 ? -38.822 12.689 56.196 1.00 93.00 96 ASP A C 1
ATOM 722 O O . ASP A 1 96 ? -39.334 12.361 57.265 1.00 93.00 96 ASP A O 1
ATOM 726 N N . SER A 1 97 ? -38.582 11.790 55.235 1.00 95.19 97 SER A N 1
ATOM 727 C CA . SER A 1 97 ? -38.796 10.350 55.388 1.00 95.19 97 SER A CA 1
ATOM 728 C C . SER A 1 97 ? -37.830 9.751 56.414 1.00 95.19 97 SER A C 1
ATOM 730 O O . SER A 1 97 ? -36.629 10.012 56.369 1.00 95.19 97 SER A O 1
ATOM 732 N N . GLU A 1 98 ? -38.306 8.815 57.239 1.00 94.75 98 GLU A N 1
ATOM 733 C CA . GLU A 1 98 ? -37.458 8.012 58.143 1.00 94.75 98 GLU A CA 1
ATOM 734 C C . GLU A 1 98 ? -36.349 7.233 57.401 1.00 94.75 98 GLU A C 1
ATOM 736 O O . GLU A 1 98 ? -35.358 6.822 57.997 1.00 94.75 98 GLU A O 1
ATOM 741 N N . LEU A 1 99 ? -36.499 7.036 56.085 1.00 96.00 99 LEU A N 1
ATOM 742 C CA . LEU A 1 99 ? -35.541 6.332 55.224 1.00 96.00 99 LEU A CA 1
ATOM 743 C C . LEU A 1 99 ? -34.557 7.265 54.494 1.00 96.00 99 LEU A C 1
ATOM 745 O O . LEU A 1 99 ? -33.752 6.783 53.694 1.00 96.00 99 LEU A O 1
ATOM 749 N N . ALA A 1 100 ? -34.610 8.581 54.726 1.00 95.12 100 ALA A N 1
ATOM 750 C CA . ALA A 1 100 ? -33.819 9.564 53.979 1.00 95.12 100 ALA A CA 1
ATOM 751 C C . ALA A 1 100 ? -32.302 9.315 54.082 1.00 95.12 100 ALA A C 1
ATOM 753 O O . ALA A 1 100 ? -31.593 9.354 53.071 1.00 95.12 100 ALA A O 1
ATOM 754 N N . ASP A 1 101 ? -31.797 8.981 55.273 1.00 96.44 101 ASP A N 1
ATOM 755 C CA . ASP A 1 101 ? -30.371 8.697 55.476 1.00 96.44 101 ASP A CA 1
ATOM 756 C C . ASP A 1 101 ? -29.920 7.432 54.735 1.00 96.44 101 ASP A C 1
ATOM 758 O O . ASP A 1 101 ? -28.871 7.427 54.083 1.00 96.44 101 ASP A O 1
ATOM 762 N N . GLN A 1 102 ? -30.736 6.374 54.765 1.00 96.81 102 GLN A N 1
ATOM 763 C CA . GLN A 1 102 ? -30.456 5.132 54.043 1.00 96.81 102 GLN A CA 1
ATOM 764 C C . GLN A 1 102 ? -30.463 5.357 52.525 1.00 96.81 102 GLN A C 1
ATOM 766 O O . GLN A 1 102 ? -29.571 4.872 51.819 1.00 96.81 102 GLN A O 1
ATOM 771 N N . ALA A 1 103 ? -31.425 6.134 52.019 1.00 97.12 103 ALA A N 1
ATOM 772 C CA . ALA A 1 103 ? -31.493 6.513 50.612 1.00 97.12 103 ALA A CA 1
ATOM 773 C C . ALA A 1 103 ? -30.247 7.304 50.186 1.00 97.12 103 ALA A C 1
ATOM 775 O O . ALA A 1 103 ? -29.619 6.984 49.175 1.00 97.12 103 ALA A O 1
ATOM 776 N N . LYS A 1 104 ? -29.817 8.277 51.000 1.00 97.44 104 LYS A N 1
ATOM 777 C CA . LYS A 1 104 ? -28.621 9.093 50.746 1.00 97.44 104 LYS A CA 1
ATOM 778 C C . LYS A 1 104 ? -27.335 8.264 50.713 1.00 97.44 104 LYS A C 1
ATOM 780 O O . LYS A 1 104 ? -26.493 8.483 49.840 1.00 97.44 104 LYS A O 1
ATOM 785 N N . GLN A 1 105 ? -27.184 7.300 51.623 1.00 97.25 105 GLN A N 1
ATOM 786 C CA . GLN A 1 105 ? -26.035 6.388 51.635 1.00 97.25 105 GLN A CA 1
ATOM 787 C C . GLN A 1 105 ? -25.982 5.529 50.364 1.00 97.25 105 GLN A C 1
ATOM 789 O O . GLN A 1 105 ? -24.937 5.448 49.713 1.00 97.25 105 GLN A O 1
ATOM 794 N N . LYS A 1 106 ? -27.111 4.934 49.959 1.00 97.94 106 LYS A N 1
ATOM 795 C CA . LYS A 1 106 ? -27.184 4.123 48.733 1.00 97.94 106 LYS A CA 1
ATOM 796 C C . LYS A 1 106 ? -26.987 4.945 47.469 1.00 97.94 106 LYS A C 1
ATOM 798 O O . LYS A 1 106 ? -26.306 4.479 46.560 1.00 97.94 106 LYS A O 1
ATOM 803 N N . LEU A 1 107 ? -27.496 6.176 47.422 1.00 98.19 107 LEU A N 1
ATOM 804 C CA . LEU A 1 107 ? -27.302 7.078 46.285 1.00 98.19 107 LEU A CA 1
ATOM 805 C C . LEU A 1 107 ? -25.825 7.297 45.965 1.00 98.19 107 LEU A C 1
ATOM 807 O O . LEU A 1 107 ? -25.452 7.286 44.792 1.00 98.19 107 LEU A O 1
ATOM 811 N N . ALA A 1 108 ? -24.976 7.463 46.982 1.00 96.94 108 ALA A N 1
ATOM 812 C CA . ALA A 1 108 ? -23.538 7.609 46.771 1.00 96.94 108 ALA A CA 1
ATOM 813 C C . ALA A 1 108 ? -22.940 6.376 46.067 1.00 96.94 108 ALA A C 1
ATOM 815 O O . ALA A 1 108 ? -22.220 6.515 45.077 1.00 96.94 108 ALA A O 1
ATOM 816 N N . VAL A 1 109 ? -23.303 5.173 46.524 1.00 98.06 109 VAL A N 1
ATOM 817 C CA . VAL A 1 109 ? -22.851 3.902 45.936 1.00 98.06 109 VAL A CA 1
ATOM 818 C C . VAL A 1 109 ? -23.396 3.719 44.517 1.00 98.06 109 VAL A C 1
ATOM 820 O O . VAL A 1 109 ? -22.651 3.384 43.598 1.00 98.06 109 VAL A O 1
ATOM 823 N N . TYR A 1 110 ? -24.689 3.968 44.308 1.00 98.56 110 TYR A N 1
ATOM 824 C CA . TYR A 1 110 ? -25.349 3.708 43.028 1.00 98.56 110 TYR A CA 1
ATOM 825 C C . TYR A 1 110 ? -24.858 4.675 41.954 1.00 98.56 110 TYR A C 1
ATOM 827 O O . TYR A 1 110 ? -24.610 4.257 40.825 1.00 98.56 110 TYR A O 1
ATOM 835 N N . ARG A 1 111 ? -24.612 5.943 42.307 1.00 98.62 111 ARG A N 1
ATOM 836 C CA . ARG A 1 111 ? -23.997 6.925 41.400 1.00 98.62 111 ARG A CA 1
ATOM 837 C C . ARG A 1 111 ? -22.573 6.529 41.004 1.00 98.62 111 ARG A C 1
ATOM 839 O O . ARG A 1 111 ? -22.223 6.671 39.832 1.00 98.62 111 ARG A O 1
ATOM 846 N N . ALA A 1 112 ? -21.775 5.996 41.933 1.00 98.31 112 ALA A N 1
ATOM 847 C CA . ALA A 1 112 ? -20.438 5.489 41.622 1.00 98.31 112 ALA A CA 1
ATOM 848 C C . ALA A 1 112 ? -20.494 4.295 40.650 1.00 98.31 112 ALA A C 1
ATOM 850 O O . ALA A 1 112 ? -19.823 4.311 39.615 1.00 98.31 112 ALA A O 1
ATOM 851 N N . ASN A 1 113 ? -21.365 3.315 40.911 1.00 98.31 113 ASN A N 1
ATOM 852 C CA . ASN A 1 113 ? -21.566 2.172 40.016 1.00 98.31 113 ASN A CA 1
ATOM 853 C C . ASN A 1 113 ? -22.083 2.609 38.639 1.00 98.31 113 ASN A C 1
ATOM 855 O O . ASN A 1 113 ? -21.560 2.181 37.610 1.00 98.31 113 ASN A O 1
ATOM 859 N N . TYR A 1 114 ? -23.065 3.511 38.590 1.00 98.56 114 TYR A N 1
ATOM 860 C CA . TYR A 1 114 ? -23.578 4.071 37.341 1.00 98.56 114 TYR A CA 1
ATOM 861 C C . TYR A 1 114 ? -22.470 4.728 36.507 1.00 98.56 114 TYR A C 1
ATOM 863 O O . TYR A 1 114 ? -22.415 4.529 35.287 1.00 98.56 114 TYR A O 1
ATOM 871 N N . ALA A 1 115 ? -21.576 5.492 37.145 1.00 98.56 115 ALA A N 1
ATOM 872 C CA . ALA A 1 115 ? -20.438 6.118 36.479 1.00 98.56 115 ALA A CA 1
ATOM 873 C C . ALA A 1 115 ? -19.471 5.067 35.908 1.00 98.56 115 ALA A C 1
ATOM 875 O O . ALA A 1 115 ? -19.136 5.124 34.721 1.00 98.56 115 ALA A O 1
ATOM 876 N N . GLU A 1 116 ? -19.102 4.053 36.697 1.00 97.88 116 GLU A N 1
ATOM 877 C CA . GLU A 1 116 ? -18.216 2.981 36.236 1.00 97.88 116 GLU A CA 1
ATOM 878 C C . GLU A 1 116 ? -18.816 2.200 35.055 1.00 97.88 116 GLU A C 1
ATOM 880 O O . GLU A 1 116 ? -18.153 1.996 34.030 1.00 97.88 116 GLU A O 1
ATOM 885 N N . ILE A 1 117 ? -20.082 1.789 35.160 1.00 98.38 117 ILE A N 1
ATOM 886 C CA . ILE A 1 117 ? -20.783 1.066 34.093 1.00 98.38 117 ILE A CA 1
ATOM 887 C C . ILE A 1 117 ? -20.917 1.934 32.840 1.00 98.38 117 ILE A C 1
ATOM 889 O O . ILE A 1 117 ? -20.746 1.445 31.718 1.00 98.38 117 ILE A O 1
ATOM 893 N N . SER A 1 118 ? -21.161 3.234 33.005 1.00 98.31 118 SER A N 1
ATOM 894 C CA . SER A 1 118 ? -21.195 4.180 31.891 1.00 98.31 118 SER A CA 1
ATOM 895 C C . SER A 1 118 ? -19.860 4.241 31.152 1.00 98.31 118 SER A C 1
ATOM 897 O O . SER A 1 118 ? -19.844 4.256 29.918 1.00 98.31 118 SER A O 1
ATOM 899 N N . ASP A 1 119 ? -18.739 4.217 31.868 1.00 98.25 119 ASP A N 1
ATOM 900 C CA . ASP A 1 119 ? -17.412 4.219 31.256 1.00 98.25 119 ASP A CA 1
ATOM 901 C C . ASP A 1 119 ? -17.055 2.878 30.606 1.00 98.25 119 ASP A C 1
ATOM 903 O O . ASP A 1 119 ? -16.486 2.861 29.508 1.00 98.25 119 ASP A O 1
ATOM 907 N N . ARG A 1 120 ? -17.456 1.749 31.203 1.00 97.75 120 ARG A N 1
ATOM 908 C CA . ARG A 1 120 ? -17.341 0.421 30.572 1.00 97.75 120 ARG A CA 1
ATOM 909 C C . ARG A 1 120 ? -18.130 0.357 29.265 1.00 97.75 120 ARG A C 1
ATOM 911 O O . ARG A 1 120 ? -17.576 -0.038 28.240 1.00 97.75 120 ARG A O 1
ATOM 918 N N . LEU A 1 121 ? -19.367 0.854 29.256 1.00 98.31 121 LEU A N 1
ATOM 919 C CA . LEU A 1 121 ? -20.192 0.941 28.051 1.00 98.31 121 LEU A CA 1
ATOM 920 C C . LEU A 1 121 ? -19.530 1.790 26.953 1.00 98.31 121 LEU A C 1
ATOM 922 O O . LEU A 1 121 ? -19.578 1.419 25.778 1.00 98.31 121 LEU A O 1
ATOM 926 N N . LYS A 1 122 ? -18.913 2.929 27.306 1.00 98.44 122 LYS A N 1
ATOM 927 C CA . LYS A 1 122 ? -18.171 3.765 26.343 1.00 98.44 122 LYS A CA 1
ATOM 928 C C . LYS A 1 122 ? -16.989 3.001 25.742 1.00 98.44 122 LYS A C 1
ATOM 930 O O . LYS A 1 122 ? -16.829 3.015 24.520 1.00 98.44 122 LYS A O 1
ATOM 935 N N . ARG A 1 123 ? -16.192 2.315 26.572 1.00 98.31 123 ARG A N 1
ATOM 936 C CA . ARG A 1 123 ? -15.054 1.497 26.115 1.00 98.31 123 ARG A CA 1
ATOM 937 C C . ARG A 1 123 ? -15.503 0.384 25.171 1.00 98.31 123 ARG A C 1
ATOM 939 O O . ARG A 1 123 ? -14.934 0.253 24.091 1.00 98.31 123 ARG A O 1
ATOM 946 N N . GLU A 1 124 ? -16.566 -0.336 25.519 1.00 98.50 124 GLU A N 1
ATOM 947 C CA . GLU A 1 124 ? -17.094 -1.440 24.708 1.00 98.50 124 GLU A CA 1
ATOM 948 C C . GLU A 1 124 ? -17.626 -0.959 23.344 1.00 98.50 124 GLU A C 1
ATOM 950 O O . GLU A 1 124 ? -17.348 -1.548 22.293 1.00 98.50 124 GLU A O 1
ATOM 955 N N . LYS A 1 125 ? -18.343 0.175 23.328 1.00 98.56 125 LYS A N 1
ATOM 956 C CA . LYS A 1 125 ? -18.798 0.813 22.081 1.00 98.56 125 LYS A CA 1
ATOM 957 C C . LYS A 1 125 ? -17.624 1.233 21.201 1.00 98.56 125 LYS A C 1
ATOM 959 O O . LYS A 1 125 ? -17.642 0.956 20.001 1.00 98.56 125 LYS A O 1
ATOM 964 N N . LYS A 1 126 ? -16.606 1.871 21.787 1.00 98.62 126 LYS A N 1
ATOM 965 C CA . LYS A 1 126 ? -15.408 2.305 21.060 1.00 98.62 126 LYS A CA 1
ATOM 966 C C . LYS A 1 126 ? -14.639 1.111 20.495 1.00 98.62 126 LYS A C 1
ATOM 968 O O . LYS A 1 126 ? -14.250 1.153 19.333 1.00 98.62 126 LYS A O 1
ATOM 973 N N . ALA A 1 127 ? -14.493 0.026 21.257 1.00 98.75 127 ALA A N 1
ATOM 974 C CA . ALA A 1 127 ? -13.887 -1.213 20.773 1.00 98.75 127 ALA A CA 1
ATOM 975 C C . ALA A 1 127 ? -14.646 -1.789 19.568 1.00 98.75 127 ALA A C 1
ATOM 977 O O . ALA A 1 127 ? -14.035 -2.120 18.554 1.00 98.75 127 ALA A O 1
ATOM 978 N N . THR A 1 128 ? -15.981 -1.815 19.628 1.00 98.50 128 THR A N 1
ATOM 979 C CA . THR A 1 128 ? -16.828 -2.267 18.510 1.00 98.50 128 THR A CA 1
ATOM 980 C C . THR A 1 128 ? -16.640 -1.407 17.258 1.00 98.50 128 THR A C 1
ATOM 982 O O . THR A 1 128 ? -16.532 -1.930 16.148 1.00 98.50 128 THR A O 1
ATOM 985 N N . GLN A 1 129 ? -16.591 -0.083 17.421 1.00 98.62 129 GLN A N 1
ATOM 986 C CA . GLN A 1 129 ? -16.371 0.857 16.318 1.00 98.62 129 GLN A CA 1
ATOM 987 C C . GLN A 1 129 ? -14.976 0.697 15.708 1.00 98.62 129 GLN A C 1
ATOM 989 O O . GLN A 1 129 ? -14.861 0.573 14.488 1.00 98.62 129 GLN A O 1
ATOM 994 N N . ASN A 1 130 ? -13.938 0.643 16.545 1.00 98.75 130 ASN A N 1
ATOM 995 C CA . ASN A 1 130 ? -12.554 0.439 16.126 1.00 98.75 130 ASN A CA 1
ATOM 996 C C . ASN A 1 130 ? -12.392 -0.867 15.348 1.00 98.75 130 ASN A C 1
ATOM 998 O O . ASN A 1 130 ? -11.815 -0.863 14.265 1.00 98.75 130 ASN A O 1
ATOM 1002 N N . PHE A 1 131 ? -12.965 -1.962 15.851 1.00 98.75 131 PHE A N 1
ATOM 1003 C CA . PHE A 1 131 ? -12.881 -3.262 15.198 1.00 98.75 131 PHE A CA 1
ATOM 1004 C C . PHE A 1 131 ? -13.538 -3.249 13.809 1.00 98.75 131 PHE A C 1
ATOM 1006 O O . PHE A 1 131 ? -12.926 -3.662 12.825 1.00 98.75 131 PHE A O 1
ATOM 1013 N N . LYS A 1 132 ? -14.754 -2.693 13.688 1.00 98.69 132 LYS A N 1
ATOM 1014 C CA . LYS A 1 132 ? -15.435 -2.537 12.387 1.00 98.69 132 LYS A CA 1
ATOM 1015 C C . LYS A 1 132 ? -14.663 -1.626 11.431 1.00 98.69 132 LYS A C 1
ATOM 1017 O O . LYS A 1 132 ? -14.618 -1.874 10.229 1.00 98.69 132 LYS A O 1
ATOM 1022 N N . PHE A 1 133 ? -14.071 -0.550 11.944 1.00 98.38 133 PHE A N 1
ATOM 1023 C CA . PHE A 1 133 ? -13.259 0.358 11.141 1.00 98.38 133 PHE A CA 1
ATOM 1024 C C . PHE A 1 133 ? -12.006 -0.342 10.608 1.00 98.38 133 PHE A C 1
ATOM 1026 O O . PHE A 1 133 ? -11.710 -0.227 9.419 1.00 98.38 133 PHE A O 1
ATOM 1033 N N . ALA A 1 134 ? -11.323 -1.112 11.455 1.00 98.81 134 ALA A N 1
ATOM 1034 C CA . ALA A 1 134 ? -10.164 -1.898 11.062 1.00 98.81 134 ALA A CA 1
ATOM 1035 C C . ALA A 1 134 ? -10.507 -2.920 9.972 1.00 98.81 134 ALA A C 1
ATOM 1037 O O . ALA A 1 134 ? -9.791 -3.016 8.983 1.00 98.81 134 ALA A O 1
ATOM 1038 N N . GLN A 1 135 ? -11.628 -3.637 10.105 1.00 98.75 135 GLN A N 1
ATOM 1039 C CA . GLN A 1 135 ? -12.087 -4.577 9.077 1.00 98.75 135 GLN A CA 1
ATOM 1040 C C . GLN A 1 135 ? -12.326 -3.910 7.722 1.00 98.75 135 GLN A C 1
ATOM 1042 O O . GLN A 1 135 ? -11.877 -4.431 6.708 1.00 98.75 135 GLN A O 1
ATOM 1047 N N . ARG A 1 136 ? -12.978 -2.743 7.700 1.00 98.56 136 ARG A N 1
ATOM 1048 C CA . ARG A 1 136 ? -13.217 -2.012 6.448 1.00 98.56 136 ARG A CA 1
ATOM 1049 C C . ARG A 1 136 ? -11.924 -1.548 5.781 1.00 98.56 136 ARG A C 1
ATOM 1051 O O . ARG A 1 136 ? -11.800 -1.679 4.574 1.00 98.56 136 ARG A O 1
ATOM 1058 N N . ASN A 1 137 ? -10.961 -1.038 6.550 1.00 98.31 137 ASN A N 1
ATOM 1059 C CA . ASN A 1 137 ? -9.686 -0.589 5.981 1.00 98.31 137 ASN A CA 1
ATOM 1060 C C . ASN A 1 137 ? -8.854 -1.760 5.463 1.00 98.31 137 ASN A C 1
ATOM 1062 O O . ASN A 1 137 ? -8.328 -1.682 4.365 1.00 98.31 137 ASN A O 1
ATOM 1066 N N . ALA A 1 138 ? -8.800 -2.863 6.207 1.00 98.31 138 ALA A N 1
ATOM 1067 C CA . ALA A 1 138 ? -8.155 -4.090 5.753 1.00 98.31 138 ALA A CA 1
ATOM 1068 C C . ALA A 1 138 ? -8.770 -4.634 4.455 1.00 98.31 138 ALA A C 1
ATOM 1070 O O . ALA A 1 138 ? -8.050 -5.014 3.536 1.00 98.31 138 ALA A O 1
ATOM 1071 N N . TRP A 1 139 ? -10.104 -4.644 4.367 1.00 98.06 139 TRP A N 1
ATOM 1072 C CA . TRP A 1 139 ? -10.817 -5.053 3.159 1.00 98.06 139 TRP A CA 1
ATOM 1073 C C . TRP A 1 139 ? -10.485 -4.149 1.971 1.00 98.06 139 TRP A C 1
ATOM 1075 O O . TRP A 1 139 ? -10.082 -4.638 0.920 1.00 98.06 139 TRP A O 1
ATOM 1085 N N . ASN A 1 140 ? -10.600 -2.832 2.151 1.00 96.25 140 ASN A N 1
ATOM 1086 C CA . ASN A 1 140 ? -10.298 -1.866 1.100 1.00 96.25 140 ASN A CA 1
ATOM 1087 C C . ASN A 1 140 ? -8.834 -1.970 0.645 1.00 96.25 140 ASN A C 1
ATOM 1089 O O . ASN A 1 140 ? -8.574 -1.951 -0.554 1.00 96.25 140 ASN A O 1
ATOM 1093 N N . ALA A 1 141 ? -7.895 -2.160 1.577 1.00 97.62 141 ALA A N 1
ATOM 1094 C CA . ALA A 1 141 ? -6.482 -2.331 1.266 1.00 97.62 141 ALA A CA 1
ATOM 1095 C C . ALA A 1 141 ? -6.240 -3.581 0.417 1.00 97.62 141 ALA A C 1
ATOM 1097 O O . ALA A 1 141 ? -5.472 -3.528 -0.537 1.00 97.62 141 ALA A O 1
ATOM 1098 N N . ALA A 1 142 ? -6.913 -4.689 0.744 1.00 96.31 142 ALA A N 1
ATOM 1099 C CA . ALA A 1 142 ? -6.827 -5.924 -0.024 1.00 96.31 142 ALA A CA 1
ATOM 1100 C C . ALA A 1 142 ? -7.416 -5.762 -1.431 1.00 96.31 142 ALA A C 1
ATOM 1102 O O . ALA A 1 142 ? -6.783 -6.180 -2.391 1.00 96.31 142 ALA A O 1
ATOM 1103 N N . VAL A 1 143 ? -8.593 -5.138 -1.557 1.00 95.81 143 VAL A N 1
ATOM 1104 C CA . VAL A 1 143 ? -9.256 -4.900 -2.851 1.00 95.81 143 VAL A CA 1
ATOM 1105 C C . VAL A 1 143 ? -8.434 -3.976 -3.744 1.00 95.81 143 VAL A C 1
ATOM 1107 O O . VAL A 1 143 ? -8.304 -4.254 -4.930 1.00 95.81 143 VAL A O 1
ATOM 1110 N N . LEU A 1 144 ? -7.835 -2.920 -3.181 1.00 93.94 144 LEU A N 1
ATOM 1111 C CA . LEU A 1 144 ? -7.012 -1.968 -3.931 1.00 93.94 144 LEU A CA 1
ATOM 1112 C C . LEU A 1 144 ? -5.901 -2.646 -4.736 1.00 93.94 144 LEU A C 1
ATOM 1114 O O . LEU A 1 144 ? -5.561 -2.170 -5.808 1.00 93.94 144 LEU A O 1
ATOM 1118 N N . VAL A 1 145 ? -5.336 -3.735 -4.219 1.00 94.50 145 VAL A N 1
ATOM 1119 C CA . VAL A 1 145 ? -4.160 -4.393 -4.799 1.00 94.50 145 VAL A CA 1
ATOM 1120 C C . VAL A 1 145 ? -4.479 -5.714 -5.500 1.00 94.50 145 VAL A C 1
ATOM 1122 O O . VAL A 1 145 ? -3.559 -6.451 -5.860 1.00 94.50 145 VAL A O 1
ATOM 1125 N N . GLN A 1 146 ? -5.763 -6.033 -5.692 1.00 91.31 146 GLN A N 1
ATOM 1126 C CA . GLN A 1 146 ? -6.173 -7.194 -6.489 1.00 91.31 146 GLN A CA 1
ATOM 1127 C C . GLN A 1 146 ? -5.789 -7.000 -7.952 1.00 91.31 146 GLN A C 1
ATOM 1129 O O . GLN A 1 146 ? -5.809 -5.882 -8.449 1.00 91.31 146 GLN A O 1
ATOM 1134 N N . ASP A 1 147 ? -5.444 -8.090 -8.632 1.00 87.69 147 ASP A N 1
ATOM 1135 C CA . ASP A 1 147 ? -5.130 -8.100 -10.066 1.00 87.69 147 ASP A CA 1
ATOM 1136 C C . ASP A 1 147 ? -4.001 -7.123 -10.473 1.00 87.69 147 ASP A C 1
ATOM 1138 O O . ASP A 1 147 ? -4.216 -6.208 -11.269 1.00 87.69 147 ASP A O 1
ATOM 1142 N N . PRO A 1 148 ? -2.773 -7.287 -9.931 1.00 87.25 148 PRO A N 1
ATOM 1143 C CA . PRO A 1 148 ? -1.618 -6.483 -10.345 1.00 87.25 148 PRO A CA 1
ATOM 1144 C C . PRO A 1 148 ? -1.319 -6.647 -11.852 1.00 87.25 148 PRO A C 1
ATOM 1146 O O . PRO A 1 148 ? -1.621 -7.698 -12.424 1.00 87.25 148 PRO A O 1
ATOM 1149 N N . PRO A 1 149 ? -0.632 -5.685 -12.503 1.00 88.50 149 PRO A N 1
ATOM 1150 C CA . PRO A 1 149 ? 0.207 -4.634 -11.915 1.00 88.50 149 PRO A CA 1
ATOM 1151 C C . PRO A 1 149 ? -0.534 -3.337 -11.563 1.00 88.50 149 PRO A C 1
ATOM 1153 O O . PRO A 1 149 ? -1.436 -2.911 -12.275 1.00 88.50 149 PRO A O 1
ATOM 1156 N N . HIS A 1 150 ? -0.051 -2.655 -10.519 1.00 90.31 150 HIS A N 1
ATOM 1157 C CA . HIS A 1 150 ? -0.558 -1.353 -10.068 1.00 90.31 150 HIS A CA 1
ATOM 1158 C C . HIS A 1 150 ? 0.571 -0.336 -9.901 1.00 90.31 150 HIS A C 1
ATOM 1160 O O . HIS A 1 150 ? 1.683 -0.745 -9.554 1.00 90.31 150 HIS A O 1
ATOM 1166 N N . PRO A 1 151 ? 0.314 0.974 -10.079 1.00 91.38 151 PRO A N 1
ATOM 1167 C CA . PRO A 1 151 ? 1.331 1.996 -9.851 1.00 91.38 151 PRO A CA 1
ATOM 1168 C C . PRO A 1 151 ? 1.742 2.058 -8.374 1.00 91.38 151 PRO A C 1
ATOM 1170 O O . PRO A 1 151 ? 0.934 1.763 -7.491 1.00 91.38 151 PRO A O 1
ATOM 1173 N N . LEU A 1 152 ? 2.970 2.527 -8.100 1.00 92.06 152 LEU A N 1
ATOM 1174 C CA . LEU A 1 152 ? 3.536 2.711 -6.747 1.00 92.06 152 LEU A CA 1
ATOM 1175 C C . LEU A 1 152 ? 2.556 3.385 -5.782 1.00 92.06 152 LEU A C 1
ATOM 1177 O O . LEU A 1 152 ? 2.317 2.906 -4.679 1.00 92.06 152 LEU A O 1
ATOM 1181 N N . GLY A 1 153 ? 1.964 4.479 -6.254 1.00 93.50 153 GLY A N 1
ATOM 1182 C CA . GLY A 1 153 ? 0.522 4.570 -6.316 1.00 93.50 153 GLY A CA 1
ATOM 1183 C C . GLY A 1 153 ? -0.296 3.701 -5.331 1.00 93.50 153 GLY A C 1
ATOM 1184 O O . GLY A 1 153 ? -0.237 3.744 -4.104 1.00 93.50 153 GLY A O 1
ATOM 1185 N N . VAL A 1 154 ? -1.156 2.909 -5.921 1.00 94.88 154 VAL A N 1
ATOM 1186 C CA . VAL A 1 154 ? -2.131 2.066 -5.246 1.00 94.88 154 VAL A CA 1
ATOM 1187 C C . VAL A 1 154 ? -1.525 1.283 -4.068 1.00 94.88 154 VAL A C 1
ATOM 1189 O O . VAL A 1 154 ? -2.155 1.209 -3.012 1.00 94.88 154 VAL A O 1
ATOM 1192 N N . TRP A 1 155 ? -0.275 0.820 -4.180 1.00 95.62 155 TRP A N 1
ATOM 1193 C CA . TRP A 1 155 ? 0.438 0.119 -3.108 1.00 95.62 155 TRP A CA 1
ATOM 1194 C C . TRP A 1 155 ? 0.636 0.949 -1.837 1.00 95.62 155 TRP A C 1
ATOM 1196 O O . TRP A 1 155 ? 0.304 0.472 -0.755 1.00 95.62 155 TRP A O 1
ATOM 1206 N N . GLN A 1 156 ? 1.091 2.199 -1.937 1.00 97.00 156 GLN A N 1
ATOM 1207 C CA . GLN A 1 156 ? 1.229 3.078 -0.763 1.00 97.00 156 GLN A CA 1
ATOM 1208 C C . GLN A 1 156 ? -0.136 3.418 -0.136 1.00 97.00 156 GLN A C 1
ATOM 1210 O O . GLN A 1 156 ? -0.249 3.626 1.071 1.00 97.00 156 GLN A O 1
ATOM 1215 N N . SER A 1 157 ? -1.206 3.476 -0.940 1.00 96.81 157 SER A N 1
ATOM 1216 C CA . SER A 1 157 ? -2.565 3.655 -0.404 1.00 96.81 157 SER A CA 1
ATOM 1217 C C . SER A 1 157 ? -3.010 2.430 0.392 1.00 96.81 157 SER A C 1
ATOM 1219 O O . SER A 1 157 ? -3.571 2.582 1.478 1.00 96.81 157 SER A O 1
ATOM 1221 N N . ALA A 1 158 ? -2.742 1.226 -0.116 1.00 97.75 158 ALA A N 1
ATOM 1222 C CA . ALA A 1 158 ? -3.014 -0.010 0.605 1.00 97.75 158 ALA A CA 1
ATOM 1223 C C . ALA A 1 158 ? -2.166 -0.122 1.884 1.00 97.75 158 ALA A C 1
ATOM 1225 O O . ALA A 1 158 ? -2.696 -0.501 2.926 1.00 97.75 158 ALA A O 1
ATOM 1226 N N . GLU A 1 159 ? -0.889 0.277 1.839 1.00 98.31 159 GLU A N 1
ATOM 1227 C CA . GLU A 1 159 ? 0.001 0.345 3.008 1.00 98.31 159 GLU A CA 1
ATOM 1228 C C . GLU A 1 159 ? -0.615 1.211 4.117 1.00 98.31 159 GLU A C 1
ATOM 1230 O O . GLU A 1 159 ? -0.797 0.752 5.246 1.00 98.31 159 GLU A O 1
ATOM 1235 N N . SER A 1 160 ? -1.026 2.436 3.776 1.00 98.44 160 SER A N 1
ATOM 1236 C CA . SER A 1 160 ? -1.655 3.370 4.717 1.00 98.44 160 SER A CA 1
ATOM 1237 C C . SER A 1 160 ? -2.950 2.817 5.326 1.00 98.44 160 SER A C 1
ATOM 1239 O O . SER A 1 160 ? -3.195 2.968 6.529 1.00 98.44 160 SER A O 1
ATOM 1241 N N . GLN A 1 161 ? -3.776 2.135 4.529 1.00 98.44 161 GLN A N 1
ATOM 1242 C CA . GLN A 1 161 ? -5.012 1.523 5.019 1.00 98.44 161 GLN A CA 1
ATOM 1243 C C . GLN A 1 161 ? -4.744 0.332 5.948 1.00 98.44 161 GLN A C 1
ATOM 1245 O O . GLN A 1 161 ? -5.405 0.211 6.983 1.00 98.44 161 GLN A O 1
ATOM 1250 N N . TRP A 1 162 ? -3.754 -0.509 5.644 1.00 98.56 162 TRP A N 1
ATOM 1251 C CA . TRP A 1 162 ? -3.328 -1.581 6.545 1.00 98.56 162 TRP A CA 1
ATOM 1252 C C . TRP A 1 162 ? -2.794 -1.038 7.871 1.00 98.56 162 TRP A C 1
ATOM 1254 O O . TRP A 1 162 ? -3.232 -1.508 8.923 1.00 98.56 162 TRP A O 1
ATOM 1264 N N . GLN A 1 163 ? -1.932 -0.015 7.842 1.00 98.75 163 GLN A N 1
ATOM 1265 C CA . GLN A 1 163 ? -1.440 0.636 9.061 1.00 98.75 163 GLN A CA 1
ATOM 1266 C C . GLN A 1 163 ? -2.603 1.197 9.888 1.00 98.75 163 GLN A C 1
ATOM 1268 O O . GLN A 1 163 ? -2.730 0.903 11.074 1.00 98.75 163 GLN A O 1
ATOM 1273 N N . THR A 1 164 ? -3.535 1.903 9.243 1.00 98.69 164 THR A N 1
ATOM 1274 C CA . THR A 1 164 ? -4.727 2.441 9.911 1.00 98.69 164 THR A CA 1
ATOM 1275 C C . THR A 1 164 ? -5.580 1.332 10.542 1.00 98.69 164 THR A C 1
ATOM 1277 O O . THR A 1 164 ? -6.136 1.503 11.633 1.00 98.69 164 THR A O 1
ATOM 1280 N N . ALA A 1 165 ? -5.717 0.183 9.874 1.00 98.75 165 ALA A N 1
ATOM 1281 C CA . ALA A 1 165 ? -6.430 -0.964 10.421 1.00 98.75 165 ALA A CA 1
ATOM 1282 C C . ALA A 1 165 ? -5.726 -1.534 11.662 1.00 98.75 165 ALA A C 1
ATOM 1284 O O . ALA A 1 165 ? -6.396 -1.835 12.651 1.00 98.75 165 ALA A O 1
ATOM 1285 N N . ILE A 1 166 ? -4.396 -1.646 11.624 1.00 98.88 166 ILE A N 1
ATOM 1286 C CA . ILE A 1 166 ? -3.563 -2.098 12.744 1.00 98.88 166 ILE A CA 1
ATOM 1287 C C . ILE A 1 166 ? -3.725 -1.157 13.941 1.00 98.88 166 ILE A C 1
ATOM 1289 O O . ILE A 1 166 ? -4.131 -1.622 15.006 1.00 98.88 166 ILE A O 1
ATOM 1293 N N . ASP A 1 167 ? -3.554 0.154 13.755 1.00 98.81 167 ASP A N 1
ATOM 1294 C CA . ASP A 1 167 ? -3.674 1.158 14.825 1.00 98.81 167 ASP A CA 1
ATOM 1295 C C . ASP A 1 167 ? -5.036 1.082 15.531 1.00 98.81 167 ASP A C 1
ATOM 1297 O O . ASP A 1 167 ? -5.169 1.226 16.750 1.00 98.81 167 ASP A O 1
ATOM 1301 N N . ARG A 1 168 ? -6.099 0.833 14.758 1.00 98.75 168 ARG A N 1
ATOM 1302 C CA . ARG A 1 168 ? -7.462 0.706 15.287 1.00 98.75 168 ARG A CA 1
ATOM 1303 C C . ARG A 1 168 ? -7.641 -0.559 16.113 1.00 98.75 168 ARG A C 1
ATOM 1305 O O . ARG A 1 168 ? -8.345 -0.498 17.120 1.00 98.75 168 ARG A O 1
ATOM 1312 N N . LEU A 1 169 ? -7.025 -1.673 15.720 1.00 98.81 169 LEU A N 1
ATOM 1313 C CA . LEU A 1 169 ? -7.042 -2.899 16.518 1.00 98.81 169 LEU A CA 1
ATOM 1314 C C . LEU A 1 169 ? -6.186 -2.771 17.783 1.00 98.81 169 LEU A C 1
ATOM 1316 O O . LEU A 1 169 ? -6.609 -3.243 18.834 1.00 98.81 169 LEU A O 1
ATOM 1320 N N . GLU A 1 170 ? -5.033 -2.103 17.716 1.00 98.62 170 GLU A N 1
ATOM 1321 C CA . GLU A 1 170 ? -4.169 -1.849 18.881 1.00 98.62 170 GLU A CA 1
ATOM 1322 C C . GLU A 1 170 ? -4.848 -0.952 19.922 1.00 98.62 170 GLU A C 1
ATOM 1324 O O . GLU A 1 170 ? -4.674 -1.139 21.124 1.00 98.62 170 GLU A O 1
ATOM 1329 N N . ALA A 1 171 ? -5.705 -0.032 19.476 1.00 98.50 171 ALA A N 1
ATOM 1330 C CA . ALA A 1 171 ? -6.501 0.821 20.352 1.00 98.50 171 ALA A CA 1
ATOM 1331 C C . ALA A 1 171 ? -7.671 0.099 21.061 1.00 98.50 171 ALA A C 1
ATOM 1333 O O . ALA A 1 171 ? -8.442 0.757 21.768 1.00 98.50 171 ALA A O 1
ATOM 1334 N N . ILE A 1 172 ? -7.869 -1.212 20.859 1.00 98.69 172 ILE A N 1
ATOM 1335 C CA . ILE A 1 172 ? -8.915 -1.996 21.537 1.00 98.69 172 ILE A CA 1
ATOM 1336 C C . ILE A 1 172 ? -8.405 -2.454 22.915 1.00 98.69 172 ILE A C 1
ATOM 1338 O O . ILE A 1 172 ? -7.453 -3.233 22.986 1.00 98.69 172 ILE A O 1
ATOM 1342 N N . PRO A 1 173 ? -9.036 -2.028 24.030 1.00 97.69 173 PRO A N 1
ATOM 1343 C CA . PRO A 1 173 ? -8.595 -2.427 25.363 1.00 97.69 173 PRO A CA 1
ATOM 1344 C C . PRO A 1 173 ? -8.792 -3.926 25.623 1.00 97.69 173 PRO A C 1
ATOM 1346 O O . PRO A 1 173 ? -9.807 -4.506 25.229 1.00 97.69 173 PRO A O 1
ATOM 1349 N N . GLN A 1 174 ? -7.875 -4.520 26.395 1.00 97.12 174 GLN A N 1
ATOM 1350 C CA . GLN A 1 174 ? -7.917 -5.938 26.790 1.00 97.12 174 GLN A CA 1
ATOM 1351 C C . GLN A 1 174 ? -9.134 -6.309 27.654 1.00 97.12 174 GLN A C 1
ATOM 1353 O O . GLN A 1 174 ? -9.491 -7.474 27.766 1.00 97.12 174 GLN A O 1
ATOM 1358 N N . THR A 1 175 ? -9.802 -5.315 28.241 1.00 96.25 175 THR A N 1
ATOM 1359 C CA . THR A 1 175 ? -10.981 -5.480 29.102 1.00 96.25 175 THR A CA 1
ATOM 1360 C C . THR A 1 175 ? -12.312 -5.483 28.341 1.00 96.25 175 THR A C 1
ATOM 1362 O O . THR A 1 175 ? -13.367 -5.378 28.966 1.00 96.25 175 THR A O 1
ATOM 1365 N N . THR A 1 176 ? -12.283 -5.566 27.007 1.00 98.50 176 THR A N 1
ATOM 1366 C CA . THR A 1 176 ? -13.477 -5.567 26.138 1.00 98.50 176 THR A CA 1
ATOM 1367 C C . THR A 1 176 ? -13.724 -6.939 25.523 1.00 98.50 176 THR A C 1
ATOM 1369 O O . THR A 1 176 ? -12.803 -7.751 25.426 1.00 98.50 176 THR A O 1
ATOM 1372 N N . THR A 1 177 ? -14.944 -7.210 25.046 1.00 98.38 177 THR A N 1
ATOM 1373 C CA . THR A 1 177 ? -15.264 -8.529 24.453 1.00 98.38 177 THR A CA 1
ATOM 1374 C C . THR A 1 177 ? -14.496 -8.814 23.163 1.00 98.38 177 THR A C 1
ATOM 1376 O O . THR A 1 177 ? -14.323 -9.967 22.774 1.00 98.38 177 THR A O 1
ATOM 1379 N N . LEU A 1 178 ? -14.004 -7.770 22.492 1.00 98.44 178 LEU A N 1
ATOM 1380 C CA . LEU A 1 178 ? -13.314 -7.878 21.209 1.00 98.44 178 LEU A CA 1
ATOM 1381 C C . LEU A 1 178 ? -11.797 -8.033 21.332 1.00 98.44 178 LEU A C 1
ATOM 1383 O O . LEU A 1 178 ? -11.143 -8.198 20.305 1.00 98.44 178 LEU A O 1
ATOM 1387 N N . ALA A 1 179 ? -11.235 -8.021 22.544 1.00 98.44 179 ALA A N 1
ATOM 1388 C CA . ALA A 1 179 ? -9.791 -8.079 22.765 1.00 98.44 179 ALA A CA 1
ATOM 1389 C C . ALA A 1 179 ? -9.124 -9.282 22.073 1.00 98.44 179 ALA A C 1
ATOM 1391 O O . ALA A 1 179 ? -8.210 -9.106 21.264 1.00 98.44 179 ALA A O 1
ATOM 1392 N N . ALA A 1 180 ? -9.631 -10.496 22.310 1.00 98.12 180 ALA A N 1
ATOM 1393 C CA . ALA A 1 180 ? -9.073 -11.717 21.724 1.00 98.12 180 ALA A CA 1
ATOM 1394 C C . ALA A 1 180 ? -9.174 -11.724 20.187 1.00 98.12 180 ALA A C 1
ATOM 1396 O O . ALA A 1 180 ? -8.218 -12.060 19.485 1.00 98.12 180 ALA A O 1
ATOM 1397 N N . LYS A 1 181 ? -10.318 -11.289 19.642 1.00 98.31 181 LYS A N 1
ATOM 1398 C CA . LYS A 1 181 ? -10.523 -11.213 18.190 1.00 98.31 181 LYS A CA 1
ATOM 1399 C C . LYS A 1 181 ? -9.615 -10.161 17.548 1.00 98.31 181 LYS A C 1
ATOM 1401 O O . LYS A 1 181 ? -9.053 -10.414 16.487 1.00 98.31 181 LYS A O 1
ATOM 1406 N N . ALA A 1 182 ? -9.428 -9.015 18.202 1.00 98.69 182 ALA A N 1
ATOM 1407 C CA . ALA A 1 182 ? -8.518 -7.966 17.755 1.00 98.69 182 ALA A CA 1
ATOM 1408 C C . ALA A 1 182 ? -7.066 -8.455 17.711 1.00 98.69 182 ALA A C 1
ATOM 1410 O O . ALA A 1 182 ? -6.394 -8.263 16.700 1.00 98.69 182 ALA A O 1
ATOM 1411 N N . GLN A 1 183 ? -6.606 -9.160 18.751 1.00 98.50 183 GLN A N 1
ATOM 1412 C CA . GLN A 1 183 ? -5.272 -9.768 18.778 1.00 98.50 183 GLN A CA 1
ATOM 1413 C C . GLN A 1 183 ? -5.073 -10.794 17.658 1.00 98.50 183 GLN A C 1
ATOM 1415 O O . GLN A 1 183 ? -4.013 -10.827 17.033 1.00 98.50 183 GLN A O 1
ATOM 1420 N N . GLN A 1 184 ? -6.087 -11.613 17.369 1.00 98.44 184 GLN A N 1
ATOM 1421 C CA . GLN A 1 184 ? -6.007 -12.573 16.271 1.00 98.44 184 GLN A CA 1
ATOM 1422 C C . GLN A 1 184 ? -5.940 -11.872 14.904 1.00 98.44 184 GLN A C 1
ATOM 1424 O O . GLN A 1 184 ? -5.104 -12.230 14.072 1.00 98.44 184 GLN A O 1
ATOM 1429 N N . SER A 1 185 ? -6.764 -10.843 14.682 1.00 98.56 185 SER A N 1
ATOM 1430 C CA . SER A 1 185 ? -6.719 -10.040 13.454 1.00 98.56 185 SER A CA 1
ATOM 1431 C C . SER A 1 185 ? -5.388 -9.299 13.291 1.00 98.56 185 SER A C 1
ATOM 1433 O O . SER A 1 185 ? -4.860 -9.267 12.183 1.00 98.56 185 SER A O 1
ATOM 1435 N N . LEU A 1 186 ? -4.791 -8.788 14.376 1.00 98.69 186 LEU A N 1
ATOM 1436 C CA . LEU A 1 186 ? -3.494 -8.099 14.342 1.00 98.69 186 LEU A CA 1
ATOM 1437 C C . LEU A 1 186 ? -2.378 -8.960 13.751 1.00 98.69 186 LEU A C 1
ATOM 1439 O O . LEU A 1 186 ? -1.572 -8.448 12.979 1.00 98.69 186 LEU A O 1
ATOM 1443 N N . LYS A 1 187 ? -2.341 -10.261 14.065 1.00 98.25 187 LYS A N 1
ATOM 1444 C CA . LYS A 1 187 ? -1.345 -11.183 13.490 1.00 98.25 187 LYS A CA 1
ATOM 1445 C C . LYS A 1 187 ? -1.431 -11.212 11.965 1.00 98.25 187 LYS A C 1
ATOM 1447 O O . LYS A 1 187 ? -0.421 -11.072 11.287 1.00 98.25 187 LYS A O 1
ATOM 1452 N N . THR A 1 188 ? -2.650 -11.343 11.443 1.00 98.06 188 THR A N 1
ATOM 1453 C CA . THR A 1 188 ? -2.895 -11.399 9.994 1.00 98.06 188 THR A CA 1
ATOM 1454 C C . THR A 1 188 ? -2.608 -10.049 9.339 1.00 98.06 188 THR A C 1
ATOM 1456 O O . THR A 1 188 ? -1.952 -9.984 8.306 1.00 98.06 188 THR A O 1
ATOM 1459 N N . TYR A 1 189 ? -3.062 -8.954 9.952 1.00 98.69 189 TYR A N 1
ATOM 1460 C CA . TYR A 1 189 ? -2.950 -7.623 9.356 1.00 98.69 189 TYR A CA 1
ATOM 1461 C C . TYR A 1 189 ? -1.501 -7.144 9.316 1.00 98.69 189 TYR A C 1
ATOM 1463 O O . TYR A 1 189 ? -1.100 -6.541 8.331 1.00 98.69 189 TYR A O 1
ATOM 1471 N N . ARG A 1 190 ? -0.697 -7.460 10.339 1.00 98.75 190 ARG A N 1
ATOM 1472 C CA . ARG A 1 190 ? 0.740 -7.155 10.345 1.00 98.75 190 ARG A CA 1
ATOM 1473 C C . ARG A 1 190 ? 1.503 -7.935 9.278 1.00 98.75 190 ARG A C 1
ATOM 1475 O O . ARG A 1 190 ? 2.367 -7.350 8.638 1.00 98.75 190 ARG A O 1
ATOM 1482 N N . ALA A 1 191 ? 1.164 -9.206 9.055 1.00 98.38 191 ALA A N 1
ATOM 1483 C CA . ALA A 1 191 ? 1.763 -9.987 7.973 1.00 98.38 191 ALA A CA 1
ATOM 1484 C C . ALA A 1 191 ? 1.433 -9.374 6.600 1.00 98.38 191 ALA A C 1
ATOM 1486 O O . ALA A 1 191 ? 2.335 -9.080 5.824 1.00 98.38 191 ALA A O 1
ATOM 1487 N N . ASN A 1 192 ? 0.157 -9.068 6.342 1.00 98.06 192 ASN A N 1
ATOM 1488 C CA . ASN A 1 192 ? -0.249 -8.415 5.094 1.00 98.06 192 ASN A CA 1
ATOM 1489 C C . ASN A 1 192 ? 0.402 -7.038 4.922 1.00 98.06 192 ASN A C 1
ATOM 1491 O O . ASN A 1 192 ? 0.851 -6.702 3.832 1.00 98.06 192 ASN A O 1
ATOM 1495 N N . TYR A 1 193 ? 0.478 -6.248 5.993 1.00 98.56 193 TYR A N 1
ATOM 1496 C CA . TYR A 1 193 ? 1.158 -4.959 5.976 1.00 98.56 193 TYR A CA 1
ATOM 1497 C C . TYR A 1 193 ? 2.621 -5.108 5.555 1.00 98.56 193 TYR A C 1
ATOM 1499 O O . TYR A 1 193 ? 3.055 -4.399 4.657 1.00 98.56 193 TYR A O 1
ATOM 1507 N N . GLN A 1 194 ? 3.358 -6.063 6.133 1.00 98.44 194 GLN A N 1
ATOM 1508 C CA . GLN A 1 194 ? 4.759 -6.324 5.785 1.00 98.44 194 GLN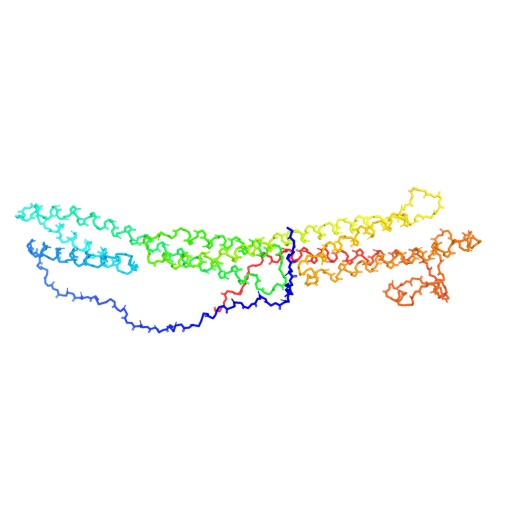 A CA 1
ATOM 1509 C C . GLN A 1 194 ? 4.942 -6.695 4.308 1.00 98.44 194 GLN A C 1
ATOM 1511 O O . GLN A 1 194 ? 5.840 -6.158 3.659 1.00 98.44 194 GLN A O 1
ATOM 1516 N N . GLU A 1 195 ? 4.073 -7.549 3.763 1.00 96.69 195 GLU A N 1
ATOM 1517 C CA . GLU A 1 195 ? 4.084 -7.885 2.333 1.00 96.69 195 GLU A CA 1
ATOM 1518 C C . GLU A 1 195 ? 3.857 -6.644 1.461 1.00 96.69 195 GLU A C 1
ATOM 1520 O O . GLU A 1 195 ? 4.576 -6.408 0.487 1.00 96.69 195 GLU A O 1
ATOM 1525 N N . ILE A 1 196 ? 2.905 -5.790 1.847 1.00 97.81 196 ILE A N 1
ATOM 1526 C CA . ILE A 1 196 ? 2.640 -4.535 1.142 1.00 97.81 196 ILE A CA 1
ATOM 1527 C C . ILE A 1 196 ? 3.822 -3.569 1.252 1.00 97.81 196 ILE A C 1
ATOM 1529 O O . ILE A 1 196 ? 4.196 -2.985 0.240 1.00 97.81 196 ILE A O 1
ATOM 1533 N N . GLN A 1 197 ? 4.471 -3.439 2.412 1.00 97.88 197 GLN A N 1
ATOM 1534 C CA . GLN A 1 197 ? 5.671 -2.603 2.552 1.00 97.88 197 GLN A CA 1
ATOM 1535 C C . GLN A 1 197 ? 6.803 -3.085 1.642 1.00 97.88 197 GLN A C 1
ATOM 1537 O O . GLN A 1 197 ? 7.490 -2.287 1.001 1.00 97.88 197 GLN A O 1
ATOM 1542 N N . GLN A 1 198 ? 7.013 -4.402 1.568 1.00 96.06 198 GLN A N 1
ATOM 1543 C CA . GLN A 1 198 ? 8.018 -4.975 0.681 1.00 96.06 198 GLN A CA 1
ATOM 1544 C C . GLN A 1 198 ? 7.673 -4.707 -0.787 1.00 96.06 198 GLN A C 1
ATOM 1546 O O . GLN A 1 198 ? 8.559 -4.410 -1.599 1.00 96.06 198 GLN A O 1
ATOM 1551 N N . ARG A 1 199 ? 6.382 -4.754 -1.126 1.00 94.38 199 ARG A N 1
ATOM 1552 C CA . ARG A 1 199 ? 5.916 -4.412 -2.463 1.00 94.38 199 ARG A CA 1
ATOM 1553 C C . ARG A 1 199 ? 6.107 -2.932 -2.783 1.00 94.38 199 ARG A C 1
ATOM 1555 O O . ARG A 1 199 ? 6.627 -2.639 -3.852 1.00 94.38 199 ARG A O 1
ATOM 1562 N N . VAL A 1 200 ? 5.790 -2.019 -1.86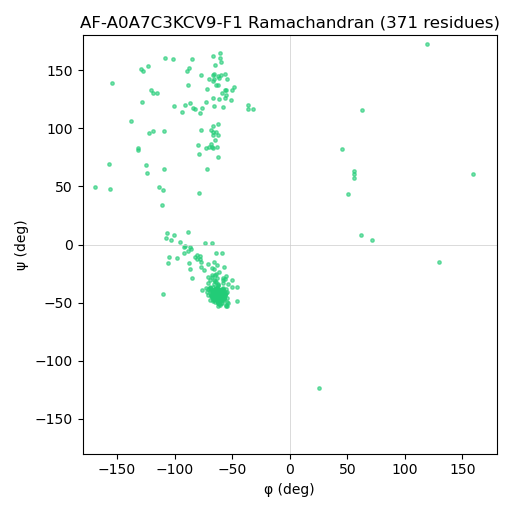5 1.00 96.06 200 VAL A N 1
ATOM 1563 C CA . VAL A 1 200 ? 6.043 -0.575 -2.017 1.00 96.06 200 VAL A CA 1
ATOM 1564 C C . VAL A 1 200 ? 7.513 -0.320 -2.340 1.00 96.06 200 VAL A C 1
ATOM 1566 O O . VAL A 1 200 ? 7.801 0.298 -3.359 1.00 96.06 200 VAL A O 1
ATOM 1569 N N . LYS A 1 201 ? 8.446 -0.892 -1.569 1.00 95.12 201 LYS A N 1
ATOM 1570 C CA . LYS A 1 201 ? 9.892 -0.760 -1.835 1.00 95.12 201 LYS A CA 1
ATOM 1571 C C . LYS A 1 201 ? 10.284 -1.266 -3.222 1.00 95.12 201 LYS A C 1
ATOM 1573 O O . LYS A 1 201 ? 11.092 -0.652 -3.913 1.00 95.12 201 LYS A O 1
ATOM 1578 N N . THR A 1 202 ? 9.703 -2.389 -3.637 1.00 91.44 202 THR A N 1
ATOM 1579 C CA . THR A 1 202 ? 9.940 -2.948 -4.974 1.00 91.44 202 THR A CA 1
ATOM 1580 C C . THR A 1 202 ? 9.483 -1.967 -6.058 1.00 91.44 202 THR A C 1
ATOM 1582 O O . THR A 1 202 ? 10.249 -1.654 -6.967 1.00 91.44 202 THR A O 1
ATOM 1585 N N . GLU A 1 203 ? 8.277 -1.415 -5.933 1.00 91.94 203 GLU A N 1
ATOM 1586 C CA . GLU A 1 203 ? 7.714 -0.466 -6.901 1.00 91.94 203 GLU A CA 1
ATOM 1587 C C . GLU A 1 203 ? 8.428 0.897 -6.885 1.00 91.94 203 GLU A C 1
ATOM 1589 O O . GLU A 1 203 ? 8.546 1.538 -7.929 1.00 91.94 203 GLU A O 1
ATOM 1594 N N . GLU A 1 204 ? 8.967 1.330 -5.740 1.00 93.50 204 GLU A N 1
ATOM 1595 C CA . GLU A 1 204 ? 9.858 2.496 -5.637 1.00 93.50 204 GLU A CA 1
ATOM 1596 C C . GLU A 1 204 ? 11.131 2.283 -6.455 1.00 93.50 204 GLU A C 1
ATOM 1598 O O . GLU A 1 204 ? 11.474 3.119 -7.293 1.00 93.50 204 GLU A O 1
ATOM 1603 N N . THR A 1 205 ? 11.798 1.138 -6.275 1.00 92.38 205 THR A N 1
ATOM 1604 C CA . THR A 1 205 ? 13.014 0.825 -7.039 1.00 92.38 205 THR A CA 1
ATOM 1605 C C . THR A 1 205 ? 12.735 0.667 -8.533 1.00 92.38 205 THR A C 1
ATOM 1607 O O . THR A 1 205 ? 13.503 1.173 -9.348 1.00 92.38 205 THR A O 1
ATOM 1610 N N . ALA A 1 206 ? 11.610 0.054 -8.913 1.00 90.25 206 ALA A N 1
ATOM 1611 C CA . ALA A 1 206 ? 11.195 -0.051 -10.309 1.00 90.25 206 ALA A CA 1
ATOM 1612 C C . ALA A 1 206 ? 10.894 1.325 -10.923 1.00 90.25 206 ALA A C 1
ATOM 1614 O O . ALA A 1 206 ? 11.337 1.619 -12.035 1.00 90.25 206 ALA A O 1
ATOM 1615 N N . SER A 1 207 ? 10.201 2.195 -10.183 1.00 90.31 207 SER A N 1
ATOM 1616 C CA . SER A 1 207 ? 9.917 3.569 -10.609 1.00 90.31 207 SER A CA 1
ATOM 1617 C C . SER A 1 207 ? 11.200 4.383 -10.791 1.00 90.31 207 SER A C 1
ATOM 1619 O O . SER A 1 207 ? 11.314 5.117 -11.773 1.00 90.31 207 SER A O 1
ATOM 1621 N N . ALA A 1 208 ? 12.180 4.220 -9.897 1.00 91.12 208 ALA A N 1
ATOM 1622 C CA . ALA A 1 208 ? 13.489 4.857 -10.016 1.00 91.12 208 ALA A CA 1
ATOM 1623 C C . ALA A 1 208 ? 14.250 4.366 -11.261 1.00 91.12 208 ALA A C 1
ATOM 1625 O O . ALA A 1 208 ? 14.702 5.187 -12.058 1.00 91.12 208 ALA A O 1
ATOM 1626 N N . SER A 1 209 ? 14.304 3.049 -11.504 1.00 90.50 209 SER A N 1
ATOM 1627 C CA . SER A 1 209 ? 14.922 2.493 -12.720 1.00 90.50 209 SER A CA 1
ATOM 1628 C C . SER A 1 209 ? 14.256 3.013 -14.001 1.00 90.50 209 SER A C 1
ATOM 1630 O O . SER A 1 209 ? 14.937 3.329 -14.975 1.00 90.50 209 SER A O 1
ATOM 1632 N N . LEU A 1 210 ? 12.926 3.170 -14.012 1.00 90.88 210 LEU A N 1
ATOM 1633 C CA . LEU A 1 210 ? 12.217 3.778 -15.144 1.00 90.88 210 LEU A CA 1
ATOM 1634 C C . LEU A 1 210 ? 12.604 5.248 -15.345 1.00 90.88 210 LEU A C 1
ATOM 1636 O O . LEU A 1 210 ? 12.820 5.677 -16.477 1.00 90.88 210 LEU A O 1
ATOM 1640 N N . GLN A 1 211 ? 12.712 6.033 -14.271 1.00 91.12 211 GLN A N 1
ATOM 1641 C CA . GLN A 1 211 ? 13.156 7.428 -14.358 1.00 91.12 211 GLN A CA 1
ATOM 1642 C C . GLN A 1 211 ? 14.587 7.541 -14.901 1.00 91.12 211 GLN A C 1
ATOM 1644 O O . GLN A 1 211 ? 14.855 8.395 -15.753 1.00 91.12 211 GLN A O 1
ATOM 1649 N N . GLU A 1 212 ? 15.493 6.666 -14.466 1.00 90.19 212 GLU A N 1
ATOM 1650 C CA . GLU A 1 212 ? 16.858 6.604 -14.993 1.00 90.19 212 GLU A CA 1
ATOM 1651 C C . GLU A 1 212 ? 16.880 6.218 -16.476 1.00 90.19 212 GLU A C 1
ATOM 1653 O O . GLU A 1 212 ? 17.580 6.866 -17.262 1.00 90.19 212 GLU A O 1
ATOM 1658 N N . PHE A 1 213 ? 16.063 5.240 -16.888 1.00 92.19 213 PHE A N 1
ATOM 1659 C CA . PHE A 1 213 ? 15.890 4.890 -18.298 1.00 92.19 213 PHE A CA 1
ATOM 1660 C C . PHE A 1 213 ? 15.473 6.115 -19.120 1.00 92.19 213 PHE A C 1
ATOM 1662 O O . PHE A 1 213 ? 16.142 6.459 -20.093 1.00 92.19 213 PHE A O 1
ATOM 1669 N N . PHE A 1 214 ? 14.414 6.827 -18.717 1.00 90.75 214 PHE A N 1
ATOM 1670 C CA . PHE A 1 214 ? 13.947 8.007 -19.455 1.00 90.75 214 PHE A CA 1
ATOM 1671 C C . PHE A 1 214 ? 14.956 9.157 -19.449 1.00 90.75 214 PHE A C 1
ATOM 1673 O O . PHE A 1 214 ? 15.044 9.899 -20.426 1.00 90.75 214 PHE A O 1
ATOM 1680 N N . THR A 1 215 ? 15.750 9.296 -18.388 1.00 89.50 215 THR A N 1
ATOM 1681 C CA . THR A 1 215 ? 16.833 10.286 -18.329 1.00 89.50 215 THR A CA 1
ATOM 1682 C C . THR A 1 215 ? 17.908 9.978 -19.371 1.00 89.50 215 THR A C 1
ATOM 1684 O O . THR A 1 215 ? 18.294 10.863 -20.137 1.00 89.50 215 THR A O 1
ATOM 1687 N N . LYS A 1 216 ? 18.349 8.717 -19.467 1.00 88.38 216 LYS A N 1
ATOM 1688 C CA . LYS A 1 216 ? 19.320 8.293 -20.488 1.00 88.38 216 LYS A CA 1
ATOM 1689 C C . LYS A 1 216 ? 18.744 8.363 -21.900 1.00 88.38 216 LYS A C 1
ATOM 1691 O O . LYS A 1 216 ? 19.437 8.805 -22.811 1.00 88.38 216 LYS A O 1
ATOM 1696 N N . ALA A 1 217 ? 17.482 7.981 -22.078 1.00 88.06 217 ALA A N 1
ATOM 1697 C CA . ALA A 1 217 ? 16.800 8.052 -23.364 1.00 88.06 217 ALA A CA 1
ATOM 1698 C C . ALA A 1 217 ? 16.691 9.501 -23.866 1.00 88.06 217 ALA A C 1
ATOM 1700 O O . ALA A 1 217 ? 16.935 9.770 -25.038 1.00 88.06 217 ALA A O 1
ATOM 1701 N N . ASN A 1 218 ? 16.404 10.453 -22.972 1.00 85.50 218 ASN A N 1
ATOM 1702 C CA . ASN A 1 218 ? 16.399 11.875 -23.306 1.00 85.50 218 ASN A CA 1
ATOM 1703 C C . ASN A 1 218 ? 17.794 12.391 -23.689 1.00 85.50 218 ASN A C 1
ATOM 1705 O O . ASN A 1 218 ? 17.908 13.131 -24.662 1.00 85.50 218 ASN A O 1
ATOM 1709 N N . LEU A 1 219 ? 18.847 11.995 -22.963 1.00 83.56 219 LEU A N 1
ATOM 1710 C CA . LEU A 1 219 ? 20.227 12.353 -23.316 1.00 83.56 219 LEU A CA 1
ATOM 1711 C C . LEU A 1 219 ? 20.593 11.831 -24.713 1.00 83.56 219 LEU A C 1
ATOM 1713 O O . LEU A 1 219 ? 21.176 12.550 -25.524 1.00 83.56 219 LEU A O 1
ATOM 1717 N N . LEU A 1 220 ? 20.196 10.593 -25.010 1.00 83.81 220 LEU A N 1
ATOM 1718 C CA . LEU A 1 220 ? 20.395 9.974 -26.313 1.00 83.81 220 LEU A CA 1
ATOM 1719 C C . LEU A 1 220 ? 19.636 10.720 -27.419 1.00 83.81 220 LEU A C 1
ATOM 1721 O O . LEU A 1 220 ? 20.229 11.042 -28.446 1.00 83.81 220 LEU A O 1
ATOM 1725 N N . ALA A 1 221 ? 18.368 11.068 -27.188 1.00 80.81 221 ALA A N 1
ATOM 1726 C CA . ALA A 1 221 ? 17.559 11.832 -28.136 1.00 80.81 221 ALA A CA 1
ATOM 1727 C C . ALA A 1 221 ? 18.155 13.220 -28.434 1.00 80.81 221 ALA A C 1
ATOM 1729 O O . ALA A 1 221 ? 18.251 13.593 -29.599 1.00 80.81 221 ALA A O 1
ATOM 1730 N N . GLN A 1 222 ? 18.627 13.943 -27.411 1.00 77.38 222 GLN A N 1
ATOM 1731 C CA . GLN A 1 222 ? 19.295 15.243 -27.580 1.00 77.38 222 GLN A CA 1
ATOM 1732 C C . GLN A 1 222 ? 20.589 15.123 -28.390 1.00 77.38 222 GLN A C 1
ATOM 1734 O O . GLN A 1 222 ? 20.886 15.968 -29.229 1.00 77.38 222 GLN A O 1
ATOM 1739 N N . SER A 1 223 ? 21.354 14.052 -28.177 1.00 71.50 223 SER A N 1
ATOM 1740 C CA . SER A 1 223 ? 22.598 13.828 -28.915 1.00 71.50 223 SER A CA 1
ATOM 1741 C C . SER A 1 223 ? 22.382 13.449 -30.387 1.00 71.50 223 SER A C 1
ATOM 1743 O O . SER A 1 223 ? 23.209 13.772 -31.236 1.00 71.50 223 SER A O 1
ATOM 1745 N N . ALA A 1 224 ? 21.247 12.817 -30.698 1.00 66.69 224 ALA A N 1
ATOM 1746 C CA . ALA A 1 224 ? 20.852 12.407 -32.044 1.00 66.69 224 ALA A CA 1
ATOM 1747 C C . ALA A 1 224 ? 20.298 13.560 -32.907 1.00 66.69 224 ALA A C 1
ATOM 1749 O O . ALA A 1 224 ? 20.148 13.410 -34.117 1.00 66.69 224 ALA A O 1
ATOM 1750 N N . GLU A 1 225 ? 19.985 14.715 -32.310 1.00 62.09 225 GLU A N 1
ATOM 1751 C CA . GLU A 1 225 ? 19.606 15.933 -33.044 1.00 62.09 225 GLU A CA 1
ATOM 1752 C C . GLU A 1 225 ? 20.818 16.648 -33.666 1.00 62.09 225 GLU A C 1
ATOM 1754 O O . GLU A 1 225 ? 20.657 17.484 -34.558 1.00 62.09 225 GLU A O 1
ATOM 1759 N N . ALA A 1 226 ? 22.035 16.308 -33.234 1.00 61.38 226 ALA A N 1
ATOM 1760 C CA . ALA A 1 226 ? 23.254 16.835 -33.823 1.00 61.38 226 ALA A CA 1
ATOM 1761 C C . ALA A 1 226 ? 23.567 16.127 -35.165 1.00 61.38 226 ALA A C 1
ATOM 1763 O O . ALA A 1 226 ? 23.311 14.927 -35.299 1.00 61.38 226 ALA A O 1
ATOM 1764 N N . PRO A 1 227 ? 24.142 16.821 -36.170 1.00 61.34 227 PRO A N 1
ATOM 1765 C CA . PRO A 1 227 ? 24.549 16.190 -37.431 1.00 61.34 227 PRO A CA 1
ATOM 1766 C C . PRO A 1 227 ? 25.478 15.000 -37.169 1.00 61.34 227 PRO A C 1
ATOM 1768 O O . PRO A 1 227 ? 26.305 15.084 -36.280 1.00 61.34 227 PRO A O 1
ATOM 1771 N N . ILE A 1 228 ? 25.403 13.898 -37.918 1.00 64.38 228 ILE A N 1
ATOM 1772 C CA . ILE A 1 228 ? 26.357 12.787 -37.732 1.00 64.38 228 ILE A CA 1
ATOM 1773 C C . ILE A 1 228 ? 27.772 13.298 -38.031 1.00 64.38 228 ILE A C 1
ATOM 1775 O O . ILE A 1 228 ? 28.009 13.820 -39.123 1.00 64.38 228 ILE A O 1
ATOM 1779 N N . SER A 1 229 ? 28.712 13.136 -37.090 1.00 59.81 229 SER A N 1
ATOM 1780 C CA . SER A 1 229 ? 30.095 13.563 -37.318 1.00 59.81 229 SER A CA 1
ATOM 1781 C C . SER A 1 229 ? 30.723 12.720 -38.431 1.00 59.81 229 SER A C 1
ATOM 1783 O O . SER A 1 229 ? 30.833 11.495 -38.332 1.00 59.81 229 SER A O 1
ATOM 1785 N N . VAL A 1 230 ? 31.132 13.384 -39.512 1.00 55.38 230 VAL A N 1
ATOM 1786 C CA . VAL A 1 230 ? 31.897 12.783 -40.608 1.00 55.38 230 VAL A CA 1
ATOM 1787 C C . VAL A 1 230 ? 33.353 13.176 -40.384 1.00 55.38 230 VAL A C 1
ATOM 1789 O O . VAL A 1 230 ? 33.662 14.362 -40.300 1.00 55.38 230 VAL A O 1
ATOM 1792 N N . ALA A 1 231 ? 34.223 12.179 -40.206 1.00 50.47 231 ALA A N 1
ATOM 1793 C CA . ALA A 1 231 ? 35.637 12.322 -39.844 1.00 50.47 231 ALA A CA 1
ATOM 1794 C C . ALA A 1 231 ? 36.311 13.606 -40.383 1.00 50.47 231 ALA A C 1
ATOM 1796 O O . ALA A 1 231 ? 36.442 13.773 -41.594 1.00 50.47 231 ALA A O 1
ATOM 1797 N N . GLY A 1 232 ? 36.758 14.483 -39.470 1.00 47.34 232 GLY A N 1
ATOM 1798 C CA . GLY A 1 232 ? 37.563 15.676 -39.778 1.00 47.34 232 GLY A CA 1
ATOM 1799 C C . GLY A 1 232 ? 37.066 17.000 -39.180 1.00 47.34 232 GLY A C 1
ATOM 1800 O O . GLY A 1 232 ? 37.839 17.950 -39.108 1.00 47.34 232 GLY A O 1
ATOM 1801 N N . ARG A 1 233 ? 35.817 17.079 -38.699 1.00 45.94 233 ARG A N 1
ATOM 1802 C CA . ARG A 1 233 ? 35.325 18.213 -37.892 1.00 45.94 233 ARG A CA 1
ATOM 1803 C C . ARG A 1 233 ? 34.820 17.691 -36.552 1.00 45.94 233 ARG A C 1
ATOM 1805 O O . ARG A 1 233 ? 33.688 17.228 -36.451 1.00 45.94 233 ARG A O 1
ATOM 1812 N N . ALA A 1 234 ? 35.684 17.743 -35.540 1.00 45.16 234 ALA A N 1
ATOM 1813 C CA . ALA A 1 234 ? 35.394 17.279 -34.181 1.00 45.16 234 ALA A CA 1
ATOM 1814 C C . ALA A 1 234 ? 34.279 18.082 -33.475 1.00 45.16 234 ALA A C 1
ATOM 1816 O O . ALA A 1 234 ? 33.811 17.672 -32.418 1.00 45.16 234 ALA A O 1
ATOM 1817 N N . ASP A 1 235 ? 33.820 19.179 -34.086 1.00 50.59 235 ASP A N 1
ATOM 1818 C CA . ASP A 1 235 ? 32.977 20.181 -33.430 1.00 50.59 235 ASP A CA 1
ATOM 1819 C C . ASP A 1 235 ? 31.487 20.094 -33.814 1.00 50.59 235 ASP A C 1
ATOM 1821 O O . ASP A 1 235 ? 30.695 20.939 -33.399 1.00 50.59 235 ASP A O 1
ATOM 1825 N N . VAL A 1 236 ? 31.074 19.104 -34.621 1.00 54.66 236 VAL A N 1
ATOM 1826 C CA . VAL A 1 236 ? 29.674 18.963 -35.059 1.00 54.66 236 VAL A CA 1
ATOM 1827 C C . VAL A 1 236 ? 29.240 17.496 -35.012 1.00 54.66 236 VAL A C 1
ATOM 1829 O O . VAL A 1 236 ? 29.638 16.711 -35.873 1.00 54.66 236 VAL A O 1
ATOM 1832 N N . GLY A 1 237 ? 28.409 17.133 -34.028 1.00 67.00 237 GLY A N 1
ATOM 1833 C CA . GLY A 1 237 ? 27.720 15.839 -34.011 1.00 67.00 237 GLY A CA 1
ATOM 1834 C C . GLY A 1 237 ? 27.978 14.889 -32.855 1.00 67.00 237 GLY A C 1
ATOM 1835 O O . GLY A 1 237 ? 28.887 15.094 -32.059 1.00 67.00 237 GLY A O 1
ATOM 1836 N N . ILE A 1 238 ? 27.207 13.797 -32.819 1.00 77.19 238 ILE A N 1
ATOM 1837 C CA . ILE A 1 238 ? 27.530 12.605 -32.025 1.00 77.19 238 ILE A CA 1
ATOM 1838 C C . ILE A 1 238 ? 28.410 11.647 -32.844 1.00 77.19 238 ILE A C 1
ATOM 1840 O O . ILE A 1 238 ? 28.169 11.444 -34.037 1.00 77.19 238 ILE A O 1
ATOM 1844 N N . SER A 1 239 ? 29.441 11.064 -32.224 1.00 83.19 239 SER A N 1
ATOM 1845 C CA . SER A 1 239 ? 30.250 9.996 -32.832 1.00 83.19 239 SER A CA 1
ATOM 1846 C C . SER A 1 239 ? 29.621 8.612 -32.624 1.00 83.19 239 SER A C 1
ATOM 1848 O O . SER A 1 239 ? 28.837 8.412 -31.695 1.00 83.19 239 SER A O 1
ATOM 1850 N N . TYR A 1 240 ? 30.005 7.625 -33.444 1.00 85.94 240 TYR A N 1
ATOM 1851 C CA . TYR A 1 240 ? 29.562 6.233 -33.266 1.00 85.94 240 TYR A CA 1
ATOM 1852 C C . TYR A 1 240 ? 29.871 5.723 -31.852 1.00 85.94 240 TYR A C 1
ATOM 1854 O O . TYR A 1 240 ? 29.004 5.169 -31.189 1.00 85.94 240 TYR A O 1
ATOM 1862 N N . GLU A 1 241 ? 31.088 5.966 -31.364 1.00 88.06 241 GLU A N 1
ATOM 1863 C CA . GLU A 1 241 ? 31.554 5.507 -30.049 1.00 88.06 241 GLU A CA 1
ATOM 1864 C C . GLU A 1 241 ? 30.769 6.152 -28.900 1.00 88.06 241 GLU A C 1
ATOM 1866 O O . GLU A 1 241 ? 30.473 5.506 -27.894 1.00 88.06 241 GLU A O 1
ATOM 1871 N N . GLN A 1 242 ? 30.421 7.436 -29.034 1.00 86.81 242 GLN A N 1
ATOM 1872 C CA . GLN A 1 242 ? 29.578 8.133 -28.063 1.00 86.81 242 GLN A CA 1
ATOM 1873 C C . GLN A 1 242 ? 28.151 7.575 -28.080 1.00 86.81 242 GLN A C 1
ATOM 1875 O O . GLN A 1 242 ? 27.596 7.294 -27.017 1.00 86.81 242 GLN A O 1
ATOM 1880 N N . TYR A 1 243 ? 27.578 7.364 -29.268 1.00 88.31 243 TYR A N 1
ATOM 1881 C CA . TYR A 1 243 ? 26.239 6.794 -29.427 1.00 88.31 243 TYR A CA 1
ATOM 1882 C C . TYR A 1 243 ? 26.165 5.365 -28.879 1.00 88.31 243 TYR A C 1
ATOM 1884 O O . TYR A 1 243 ? 25.265 5.047 -28.106 1.00 88.31 243 TYR A O 1
ATOM 1892 N N . GLU A 1 244 ? 27.158 4.530 -29.184 1.00 91.81 244 GLU A N 1
ATOM 1893 C CA . GLU A 1 244 ? 27.283 3.163 -28.676 1.00 91.81 244 GLU A CA 1
ATOM 1894 C C . GLU A 1 244 ? 27.333 3.127 -27.147 1.00 91.81 244 GLU A C 1
ATOM 1896 O O . GLU A 1 244 ? 26.573 2.380 -26.530 1.00 91.81 244 GLU A O 1
ATOM 1901 N N . LYS A 1 245 ? 28.145 3.985 -26.515 1.00 91.44 245 LYS A N 1
ATOM 1902 C CA . LYS A 1 245 ? 28.202 4.090 -25.048 1.00 91.44 245 LYS A CA 1
ATOM 1903 C C . LYS A 1 245 ? 26.862 4.497 -24.434 1.00 91.44 245 LYS A C 1
ATOM 1905 O O . LYS A 1 245 ? 26.478 3.958 -23.395 1.00 91.44 245 LYS A O 1
ATOM 1910 N N . LEU A 1 246 ? 26.144 5.437 -25.049 1.00 90.69 246 LEU A N 1
ATOM 1911 C CA . LEU A 1 246 ? 24.831 5.860 -24.557 1.00 90.69 246 LEU A CA 1
ATOM 1912 C C . LEU A 1 246 ? 23.789 4.741 -24.683 1.00 90.69 246 LEU A C 1
ATOM 1914 O O . LEU A 1 246 ? 23.053 4.495 -23.727 1.00 90.69 246 LEU A O 1
ATOM 1918 N N . VAL A 1 247 ? 23.762 4.030 -25.815 1.00 92.69 247 VAL A N 1
ATOM 1919 C CA . VAL A 1 247 ? 22.864 2.884 -26.032 1.00 92.69 247 VAL A CA 1
ATOM 1920 C C . VAL A 1 247 ? 23.177 1.743 -25.061 1.00 92.69 247 VAL A C 1
ATOM 1922 O O . VAL A 1 247 ? 22.253 1.202 -24.464 1.00 92.69 247 VAL A O 1
ATOM 1925 N N . GLN A 1 248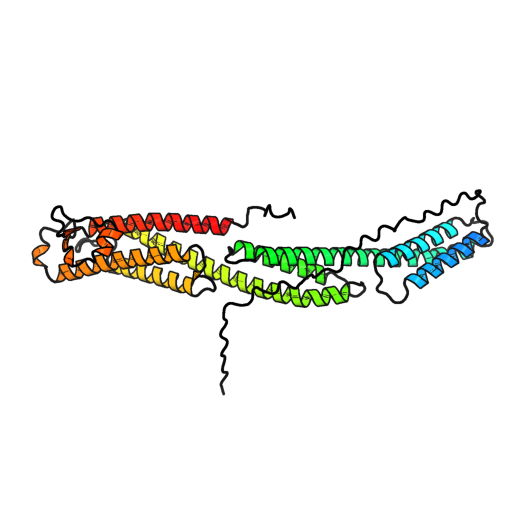 ? 24.452 1.423 -24.817 1.00 94.06 248 GLN A N 1
ATOM 1926 C CA . GLN A 1 248 ? 24.850 0.442 -23.794 1.00 94.06 248 GLN A CA 1
ATOM 1927 C C . GLN A 1 248 ? 24.384 0.857 -22.393 1.00 94.06 248 GLN A C 1
ATOM 1929 O O . GLN A 1 248 ? 23.887 0.038 -21.621 1.00 94.06 248 GLN A O 1
ATOM 1934 N N . GLY A 1 249 ? 24.507 2.145 -22.062 1.00 91.88 249 GLY A N 1
ATOM 1935 C CA . GLY A 1 249 ? 24.000 2.685 -20.806 1.00 91.88 249 GLY A CA 1
ATOM 1936 C C . GLY A 1 249 ? 22.479 2.566 -20.678 1.00 91.88 249 GLY A C 1
ATOM 1937 O O . GLY A 1 249 ? 21.988 2.310 -19.581 1.00 91.88 249 GLY A O 1
ATOM 1938 N N . LEU A 1 250 ? 21.739 2.752 -21.774 1.00 92.06 250 LEU A N 1
ATOM 1939 C CA . LEU A 1 250 ? 20.283 2.608 -21.817 1.00 92.06 250 LEU A CA 1
ATOM 1940 C C . LEU A 1 250 ? 19.844 1.136 -21.719 1.00 92.06 250 LEU A C 1
ATOM 1942 O O . LEU A 1 250 ? 18.923 0.822 -20.967 1.00 92.06 250 LEU A O 1
ATOM 1946 N N . ASP A 1 251 ? 20.549 0.231 -22.400 1.00 94.06 251 ASP A N 1
ATOM 1947 C CA . ASP A 1 251 ? 20.348 -1.221 -22.310 1.00 94.06 251 ASP A CA 1
ATOM 1948 C C . ASP A 1 251 ? 20.537 -1.724 -20.874 1.00 94.06 251 ASP A C 1
ATOM 1950 O O . ASP A 1 251 ? 19.707 -2.465 -20.345 1.00 94.06 251 ASP A O 1
ATOM 1954 N N . GLN A 1 252 ? 21.592 -1.257 -20.199 1.00 93.88 252 GLN A N 1
ATOM 1955 C CA . GLN A 1 252 ? 21.830 -1.606 -18.802 1.00 93.88 252 GLN A CA 1
ATOM 1956 C C . GLN A 1 252 ? 20.654 -1.190 -17.906 1.00 93.88 252 GLN A C 1
ATOM 1958 O O . GLN A 1 252 ? 20.234 -1.972 -17.057 1.00 93.88 252 GLN A O 1
ATOM 1963 N N . GLN A 1 253 ? 20.057 -0.020 -18.147 1.00 93.12 253 GLN A N 1
ATOM 1964 C CA . GLN A 1 253 ? 18.881 0.441 -17.400 1.00 93.12 253 GLN A CA 1
ATOM 1965 C C . GLN A 1 253 ? 17.632 -0.393 -17.681 1.00 93.12 253 GLN A C 1
ATOM 1967 O O . GLN A 1 253 ? 16.886 -0.712 -16.755 1.00 93.12 253 GLN A O 1
ATOM 1972 N N . LEU A 1 254 ? 17.411 -0.810 -18.933 1.00 94.44 254 LEU A N 1
ATOM 1973 C CA . LEU A 1 254 ? 16.328 -1.744 -19.243 1.00 94.44 254 LEU A CA 1
ATOM 1974 C C . LEU A 1 254 ? 16.538 -3.086 -18.529 1.00 94.44 254 LEU A C 1
ATOM 1976 O O . LEU A 1 254 ? 15.586 -3.649 -17.989 1.00 94.44 254 LEU A O 1
ATOM 1980 N N . LYS A 1 255 ? 17.774 -3.595 -18.494 1.00 94.56 255 LYS A N 1
ATOM 1981 C CA . LYS A 1 255 ? 18.124 -4.831 -17.780 1.00 94.56 255 LYS A CA 1
ATOM 1982 C C . LYS A 1 255 ? 17.916 -4.698 -16.277 1.00 94.56 255 LYS A C 1
ATOM 1984 O O . LYS A 1 255 ? 17.394 -5.627 -15.666 1.00 94.56 255 LYS A O 1
ATOM 1989 N N . ASP A 1 256 ? 18.292 -3.565 -15.694 1.00 91.50 256 ASP A N 1
ATOM 1990 C CA . ASP A 1 256 ? 18.079 -3.292 -14.275 1.00 91.50 256 ASP A CA 1
ATOM 1991 C C . ASP A 1 256 ? 16.580 -3.218 -13.956 1.00 91.50 256 ASP A C 1
ATOM 1993 O O . ASP A 1 256 ? 16.130 -3.886 -13.027 1.00 91.50 256 ASP A O 1
ATOM 1997 N N . PHE A 1 257 ? 15.781 -2.547 -14.796 1.00 92.94 257 PHE A N 1
ATOM 1998 C CA . PHE A 1 257 ? 14.322 -2.569 -14.681 1.00 92.94 257 PHE A CA 1
ATOM 1999 C C . PHE A 1 257 ? 13.751 -3.993 -14.798 1.00 92.94 257 PHE A C 1
ATOM 2001 O O . PHE A 1 257 ? 12.918 -4.402 -13.993 1.00 92.94 257 PHE A O 1
ATOM 2008 N N . ALA A 1 258 ? 14.231 -4.783 -15.761 1.00 94.06 258 ALA A N 1
ATOM 2009 C CA . ALA A 1 258 ? 13.756 -6.141 -16.029 1.00 94.06 258 ALA A CA 1
ATOM 2010 C C . ALA A 1 258 ? 14.034 -7.149 -14.896 1.00 94.06 258 ALA A C 1
ATOM 2012 O O . ALA A 1 258 ? 13.443 -8.232 -14.901 1.00 94.06 258 ALA A O 1
ATOM 2013 N N . ARG A 1 259 ? 14.923 -6.822 -13.945 1.00 92.69 259 ARG A N 1
ATOM 2014 C CA . ARG A 1 259 ? 15.187 -7.638 -12.746 1.00 92.69 259 ARG A CA 1
ATOM 2015 C C . ARG A 1 259 ? 14.100 -7.498 -11.685 1.00 92.69 259 ARG A C 1
ATOM 2017 O O . ARG A 1 259 ? 14.009 -8.365 -10.816 1.00 92.69 259 ARG A O 1
ATOM 2024 N N . HIS A 1 260 ? 13.291 -6.440 -11.739 1.00 88.94 260 HIS A N 1
ATOM 2025 C CA . HIS A 1 260 ? 12.233 -6.235 -10.758 1.00 88.94 260 HIS A CA 1
ATOM 2026 C C . HIS A 1 260 ? 11.099 -7.254 -10.942 1.00 88.94 260 HIS A C 1
ATOM 2028 O O . HIS A 1 260 ? 10.728 -7.588 -12.075 1.00 88.94 260 HIS A O 1
ATOM 2034 N N . PRO A 1 261 ? 10.504 -7.748 -9.842 1.00 85.75 261 PRO A N 1
ATOM 2035 C CA . PRO A 1 261 ? 9.281 -8.535 -9.892 1.00 85.75 261 PRO A CA 1
ATOM 2036 C C . PRO A 1 261 ? 8.218 -7.855 -10.759 1.00 85.75 261 PRO A C 1
ATOM 2038 O O . PRO A 1 261 ? 7.991 -6.656 -10.644 1.00 85.75 261 PRO A O 1
ATOM 2041 N N . HIS A 1 262 ? 7.546 -8.623 -11.619 1.00 83.19 262 HIS A N 1
ATOM 2042 C CA . HIS A 1 262 ? 6.487 -8.129 -12.513 1.00 83.19 262 HIS A CA 1
ATOM 2043 C C . HIS A 1 262 ? 6.916 -7.076 -13.548 1.00 83.19 262 HIS A C 1
ATOM 2045 O O . HIS A 1 262 ? 6.054 -6.581 -14.275 1.00 83.19 262 HIS A O 1
ATOM 2051 N N . ALA A 1 263 ? 8.214 -6.790 -13.706 1.00 89.31 263 ALA A N 1
ATOM 2052 C CA . ALA A 1 263 ? 8.695 -5.853 -14.721 1.00 89.31 263 ALA A CA 1
ATOM 2053 C C . ALA A 1 263 ? 8.211 -6.230 -16.126 1.00 89.31 263 ALA A C 1
ATOM 2055 O O . ALA A 1 263 ? 7.752 -5.372 -16.865 1.00 89.31 263 ALA A O 1
ATOM 2056 N N . LYS A 1 264 ? 8.212 -7.524 -16.471 1.00 89.56 264 LYS A N 1
ATOM 2057 C CA . LYS A 1 264 ? 7.741 -8.015 -17.781 1.00 89.56 264 LYS A CA 1
ATOM 2058 C C . LYS A 1 264 ? 6.239 -7.847 -18.014 1.00 89.56 264 LYS A C 1
ATOM 2060 O O . LYS A 1 264 ? 5.810 -7.744 -19.155 1.00 89.56 264 LYS A O 1
ATOM 2065 N N . SER A 1 265 ? 5.447 -7.843 -16.944 1.00 88.38 265 SER A N 1
ATOM 2066 C CA . SER A 1 265 ? 4.007 -7.561 -16.997 1.00 88.38 265 SER A CA 1
ATOM 2067 C C . SER A 1 265 ? 3.698 -6.069 -16.870 1.00 88.38 265 SER A C 1
ATOM 2069 O O . SER A 1 265 ? 2.540 -5.684 -16.992 1.00 88.38 265 SER A O 1
ATOM 2071 N N . HIS A 1 266 ? 4.701 -5.225 -16.612 1.00 90.12 266 HIS A N 1
ATOM 2072 C CA . HIS A 1 266 ? 4.507 -3.786 -16.516 1.00 90.12 266 HIS A CA 1
ATOM 2073 C C . HIS A 1 266 ? 4.043 -3.228 -17.874 1.00 90.12 266 HIS A C 1
ATOM 2075 O O . HIS A 1 266 ? 4.643 -3.575 -18.897 1.00 90.12 266 HIS A O 1
ATOM 2081 N N . PRO A 1 267 ? 3.054 -2.312 -17.917 1.00 90.25 267 PRO A N 1
ATOM 2082 C CA . PRO A 1 267 ? 2.484 -1.812 -19.175 1.00 90.25 267 PRO A CA 1
ATOM 2083 C C . PRO A 1 267 ? 3.506 -1.213 -20.152 1.00 90.25 267 PRO A C 1
ATOM 2085 O O . PRO A 1 267 ? 3.306 -1.234 -21.362 1.00 90.25 267 PRO A O 1
ATOM 2088 N N . LEU A 1 268 ? 4.622 -0.697 -19.631 1.00 92.50 268 LEU A N 1
ATOM 2089 C CA . LEU A 1 268 ? 5.673 -0.064 -20.434 1.00 92.50 268 LEU A CA 1
ATOM 2090 C C . LEU A 1 268 ? 6.728 -1.035 -20.976 1.00 92.50 268 LEU A C 1
ATOM 2092 O O . LEU A 1 268 ? 7.483 -0.654 -21.865 1.00 92.50 268 LEU A O 1
ATOM 2096 N N . TYR A 1 269 ? 6.822 -2.264 -20.461 1.00 93.62 269 TYR A N 1
ATOM 2097 C CA . TYR A 1 269 ? 7.967 -3.145 -20.727 1.00 93.62 269 TYR A CA 1
ATOM 2098 C C . TYR A 1 269 ? 8.195 -3.409 -22.219 1.00 93.62 269 TYR A C 1
ATOM 2100 O O . TYR A 1 269 ? 9.322 -3.316 -22.710 1.00 93.62 269 TYR A O 1
ATOM 2108 N N . ASN A 1 270 ? 7.115 -3.672 -22.956 1.00 93.19 270 ASN A N 1
ATOM 2109 C CA . ASN A 1 270 ? 7.179 -3.926 -24.393 1.00 93.19 270 ASN A CA 1
ATOM 2110 C C . ASN A 1 270 ? 7.637 -2.686 -25.169 1.00 93.19 270 ASN A C 1
ATOM 2112 O O . ASN A 1 270 ? 8.493 -2.796 -26.043 1.00 93.19 270 ASN A O 1
ATOM 2116 N N . SER A 1 271 ? 7.117 -1.506 -24.820 1.00 91.81 271 SER A N 1
ATOM 2117 C CA . SER A 1 271 ? 7.513 -0.244 -25.451 1.00 91.81 271 SER A CA 1
ATOM 2118 C C . SER A 1 271 ? 8.995 0.057 -25.222 1.00 91.81 271 SER A C 1
ATOM 2120 O O . SER A 1 271 ? 9.699 0.396 -26.168 1.00 91.81 271 SER A O 1
ATOM 2122 N N . LEU A 1 272 ? 9.490 -0.138 -23.994 1.00 93.19 272 LEU A N 1
ATOM 2123 C CA . LEU A 1 272 ? 10.902 0.067 -23.648 1.00 93.19 272 LEU A CA 1
ATOM 2124 C C . LEU A 1 272 ? 11.819 -0.917 -24.386 1.00 93.19 272 LEU A C 1
ATOM 2126 O O . LEU A 1 272 ? 12.846 -0.520 -24.933 1.00 93.19 272 LEU A O 1
ATOM 2130 N N . THR A 1 273 ? 11.419 -2.190 -24.451 1.00 94.69 273 THR A N 1
ATOM 2131 C CA . THR A 1 273 ? 12.150 -3.228 -25.193 1.00 94.69 273 THR A CA 1
ATOM 2132 C C . THR A 1 273 ? 12.208 -2.897 -26.682 1.00 94.69 273 THR A C 1
ATOM 2134 O O . THR A 1 273 ? 13.269 -3.000 -27.296 1.00 94.69 273 THR A O 1
ATOM 2137 N N . GLN A 1 274 ? 11.099 -2.426 -27.262 1.00 92.00 274 GLN A N 1
ATOM 2138 C CA . GLN A 1 274 ? 11.071 -2.026 -28.665 1.00 92.00 274 GLN A CA 1
ATOM 2139 C C . GLN A 1 274 ? 11.978 -0.821 -28.937 1.00 92.00 274 GLN A C 1
ATOM 2141 O O . GLN A 1 274 ? 12.708 -0.839 -29.926 1.00 92.00 274 GLN A O 1
ATOM 2146 N N . THR A 1 275 ? 11.989 0.184 -28.054 1.00 90.88 275 THR A N 1
ATOM 2147 C CA . THR A 1 275 ? 12.930 1.313 -28.142 1.00 90.88 275 THR A CA 1
ATOM 2148 C C . THR A 1 275 ? 14.380 0.830 -28.166 1.00 90.88 275 THR A C 1
ATOM 2150 O O . THR A 1 275 ? 15.176 1.307 -28.973 1.00 90.88 275 THR A O 1
ATOM 2153 N N . MET A 1 276 ? 14.728 -0.156 -27.333 1.00 93.94 276 MET A N 1
ATOM 2154 C CA . MET A 1 276 ? 16.075 -0.732 -27.335 1.00 93.94 276 MET A CA 1
ATOM 2155 C C . MET A 1 276 ? 16.410 -1.455 -28.638 1.00 93.94 276 MET A C 1
ATOM 2157 O O . MET A 1 276 ? 17.469 -1.208 -29.210 1.00 93.94 276 MET A O 1
ATOM 2161 N N . THR A 1 277 ? 15.494 -2.272 -29.163 1.00 93.56 277 THR A N 1
ATOM 2162 C CA . THR A 1 277 ? 15.674 -2.934 -30.467 1.00 93.56 277 THR A CA 1
ATOM 2163 C C . THR A 1 277 ? 15.899 -1.929 -31.599 1.00 93.56 277 THR A C 1
ATOM 2165 O O . THR A 1 277 ? 16.696 -2.169 -32.511 1.00 93.56 277 THR A O 1
ATOM 2168 N N . ASP A 1 278 ? 15.204 -0.793 -31.553 1.00 90.69 278 ASP A N 1
ATOM 2169 C CA . ASP A 1 278 ? 15.378 0.268 -32.537 1.00 90.69 278 ASP A CA 1
ATOM 2170 C C . ASP A 1 278 ? 16.815 0.837 -32.434 1.00 90.69 278 ASP A C 1
ATOM 2172 O O . ASP A 1 278 ? 17.488 1.006 -33.456 1.00 90.69 278 ASP A O 1
ATOM 2176 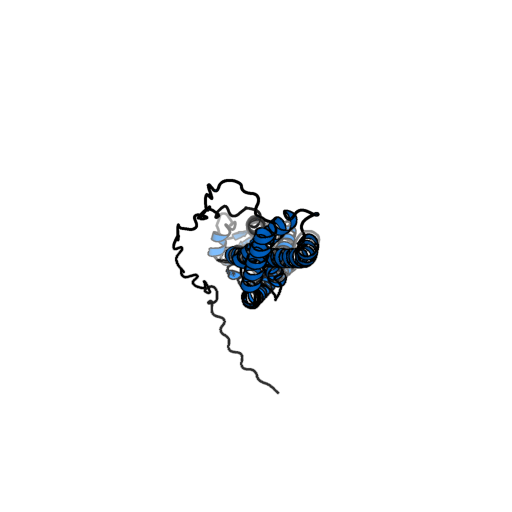N N . HIS A 1 279 ? 17.331 1.070 -31.216 1.00 91.25 279 HIS A N 1
ATOM 2177 C CA . HIS A 1 279 ? 18.669 1.648 -30.993 1.00 91.25 279 HIS A CA 1
ATOM 2178 C C . HIS A 1 279 ? 19.790 0.708 -31.426 1.00 91.25 279 HIS A C 1
ATOM 2180 O O . HIS A 1 279 ? 20.760 1.129 -32.061 1.00 91.25 279 HIS A O 1
ATOM 2186 N N . GLU A 1 280 ? 19.631 -0.581 -31.146 1.00 92.75 280 GLU A N 1
ATOM 2187 C CA . GLU A 1 280 ? 20.538 -1.622 -31.619 1.00 92.75 280 GLU A CA 1
ATOM 2188 C C . GLU A 1 280 ? 20.559 -1.707 -33.148 1.00 92.75 280 GLU A C 1
ATOM 2190 O O . GLU A 1 280 ? 21.612 -1.934 -33.744 1.00 92.75 280 GLU A O 1
ATOM 2195 N N . THR A 1 281 ? 19.417 -1.483 -33.805 1.00 92.81 281 THR A N 1
ATOM 2196 C CA . THR A 1 281 ? 19.346 -1.472 -35.271 1.00 92.81 281 THR A CA 1
ATOM 2197 C C . THR A 1 281 ? 20.083 -0.271 -35.860 1.00 92.81 281 THR A C 1
ATOM 2199 O O . THR A 1 281 ? 20.873 -0.447 -36.787 1.00 92.81 281 THR A O 1
ATOM 2202 N N . ALA A 1 282 ? 19.914 0.922 -35.282 1.00 91.06 282 ALA A N 1
ATOM 2203 C CA . ALA A 1 282 ? 20.685 2.105 -35.668 1.00 91.06 282 ALA A CA 1
ATOM 2204 C C . ALA A 1 282 ? 22.203 1.875 -35.526 1.00 91.06 282 ALA A C 1
ATOM 2206 O O . ALA A 1 282 ? 22.962 2.160 -36.455 1.00 91.06 282 ALA A O 1
ATOM 2207 N N . LEU A 1 283 ? 22.646 1.291 -34.404 1.00 92.19 283 LEU A N 1
ATOM 2208 C CA . LEU A 1 283 ? 24.052 0.925 -34.199 1.00 92.19 283 LEU A CA 1
ATOM 2209 C C . LEU A 1 283 ? 24.556 -0.060 -35.248 1.00 92.19 283 LEU A C 1
ATOM 2211 O O . LEU A 1 283 ? 25.646 0.122 -35.788 1.00 92.19 283 LEU A O 1
ATOM 2215 N N . ARG A 1 284 ? 23.764 -1.093 -35.550 1.00 93.94 284 ARG A N 1
ATOM 2216 C CA . ARG A 1 284 ? 24.109 -2.104 -36.550 1.00 93.94 284 ARG A CA 1
ATOM 2217 C C . ARG A 1 284 ? 24.335 -1.458 -37.915 1.00 93.94 284 ARG A C 1
ATOM 2219 O O . ARG A 1 284 ? 25.386 -1.677 -38.502 1.00 93.94 284 ARG A O 1
ATOM 2226 N N . LEU A 1 285 ? 23.400 -0.620 -38.375 1.00 90.88 285 LEU A N 1
ATOM 2227 C CA . LEU A 1 285 ? 23.506 0.090 -39.656 1.00 90.88 285 LEU A CA 1
ATOM 2228 C C . LEU A 1 285 ? 24.752 0.981 -39.713 1.00 90.88 285 LEU A C 1
ATOM 2230 O O . LEU A 1 285 ? 25.504 0.935 -40.687 1.00 90.88 285 LEU A O 1
ATOM 2234 N N . TRP A 1 286 ? 25.003 1.753 -38.652 1.00 89.94 286 TRP A N 1
ATOM 2235 C CA . TRP A 1 286 ? 26.164 2.637 -38.596 1.00 89.94 286 TRP A CA 1
ATOM 2236 C C . TRP A 1 286 ? 27.478 1.848 -38.592 1.00 89.94 286 TRP A C 1
ATOM 2238 O O . TRP A 1 286 ? 28.401 2.172 -39.340 1.00 89.94 286 TRP A O 1
ATOM 2248 N N . LYS A 1 287 ? 27.550 0.752 -37.832 1.00 91.38 287 LYS A N 1
ATOM 2249 C CA . LYS A 1 287 ? 28.717 -0.135 -37.815 1.00 91.38 287 LYS A CA 1
ATOM 2250 C C . LYS A 1 287 ? 28.980 -0.760 -39.185 1.00 91.38 287 LYS A C 1
ATOM 2252 O O . LYS A 1 287 ? 30.126 -0.750 -39.632 1.00 91.38 287 LYS A O 1
ATOM 2257 N N . THR A 1 288 ? 27.939 -1.248 -39.864 1.00 91.00 288 THR A N 1
ATOM 2258 C CA . THR A 1 288 ? 28.045 -1.803 -41.222 1.00 91.00 288 THR A CA 1
ATOM 2259 C C . THR A 1 288 ? 28.599 -0.764 -42.195 1.00 91.00 288 THR A C 1
ATOM 2261 O O . THR A 1 288 ? 29.506 -1.070 -42.967 1.00 91.00 288 THR A O 1
ATOM 2264 N N . TYR A 1 289 ? 28.132 0.486 -42.114 1.00 88.94 289 TYR A N 1
ATOM 2265 C CA . TYR A 1 289 ? 28.692 1.583 -42.902 1.00 88.94 289 TYR A CA 1
ATOM 2266 C C . TYR A 1 289 ? 30.169 1.841 -42.599 1.00 88.94 289 TYR A C 1
ATOM 2268 O O . TYR A 1 289 ? 30.965 1.936 -43.529 1.00 88.94 289 TYR A O 1
ATOM 2276 N N . LEU A 1 290 ? 30.571 1.908 -41.326 1.00 86.12 290 LEU A N 1
ATOM 2277 C CA . LEU A 1 290 ? 31.977 2.126 -40.965 1.00 86.12 290 LEU A CA 1
ATOM 2278 C C . LEU A 1 290 ? 32.889 1.003 -41.486 1.00 86.12 290 LEU A C 1
ATOM 2280 O O . LEU A 1 290 ? 33.978 1.283 -41.986 1.00 86.12 290 LEU A O 1
ATOM 2284 N N . GLN A 1 291 ? 32.432 -0.250 -41.426 1.00 88.50 291 GLN A N 1
ATOM 2285 C CA . GLN A 1 291 ? 33.156 -1.403 -41.969 1.00 88.50 291 GLN A CA 1
ATOM 2286 C C . GLN A 1 291 ? 33.259 -1.346 -43.497 1.00 88.50 291 GLN A C 1
ATOM 2288 O O . GLN A 1 291 ? 34.342 -1.527 -44.052 1.00 88.50 291 GLN A O 1
ATOM 2293 N N . TYR A 1 292 ? 32.152 -1.043 -44.180 1.00 88.12 292 TYR A N 1
ATOM 2294 C CA . TYR A 1 292 ? 32.135 -0.879 -45.633 1.00 88.12 292 TYR A CA 1
ATOM 2295 C C . TYR A 1 292 ? 33.080 0.247 -46.076 1.00 88.12 292 TYR A C 1
ATOM 2297 O O . TYR A 1 292 ? 33.910 0.049 -46.967 1.00 88.12 292 TYR A O 1
ATOM 2305 N N . LYS A 1 293 ? 33.024 1.390 -45.382 1.00 83.62 293 LYS A N 1
ATOM 2306 C CA . LYS A 1 293 ? 33.885 2.559 -45.580 1.00 83.62 293 LYS A CA 1
ATOM 2307 C C . LYS A 1 293 ? 35.371 2.216 -45.458 1.00 83.62 293 LYS A C 1
ATOM 2309 O O . LYS A 1 293 ? 36.170 2.674 -46.271 1.00 83.62 293 LYS A O 1
ATOM 2314 N N . GLN A 1 294 ? 35.745 1.418 -44.457 1.00 83.19 294 GLN A N 1
ATOM 2315 C CA . GLN A 1 294 ? 37.136 1.034 -44.208 1.00 83.19 294 GLN A CA 1
ATOM 2316 C C . GLN A 1 294 ? 37.744 0.233 -45.370 1.00 83.19 294 GLN A C 1
ATOM 2318 O O . GLN A 1 294 ? 38.931 0.375 -45.656 1.00 83.19 294 GLN A O 1
ATO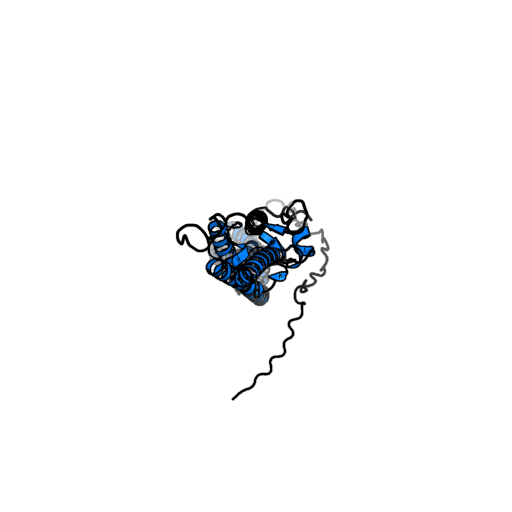M 2323 N N . ILE A 1 295 ? 36.937 -0.589 -46.044 1.00 84.25 295 ILE A N 1
ATOM 2324 C CA . ILE A 1 295 ? 37.379 -1.460 -47.142 1.00 84.25 295 ILE A CA 1
ATOM 2325 C C . ILE A 1 295 ? 37.383 -0.709 -48.488 1.00 84.25 295 ILE A C 1
ATOM 2327 O O . ILE A 1 295 ? 38.205 -0.998 -49.354 1.00 84.25 295 ILE A O 1
ATOM 2331 N N . HIS A 1 296 ? 36.519 0.300 -48.654 1.00 82.56 296 HIS A N 1
ATOM 2332 C CA . HIS A 1 296 ? 36.289 1.000 -49.925 1.00 82.56 296 HIS A CA 1
ATOM 2333 C C . HIS A 1 296 ? 36.742 2.470 -49.880 1.00 82.56 296 HIS A C 1
ATOM 2335 O O . HIS A 1 296 ? 36.011 3.377 -50.274 1.00 82.56 296 HIS A O 1
ATOM 2341 N N . ALA A 1 297 ? 37.971 2.722 -49.414 1.00 68.25 297 ALA A N 1
ATOM 2342 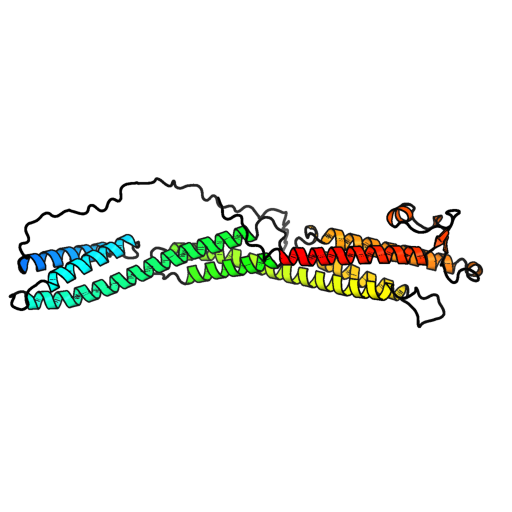C CA . ALA A 1 297 ? 38.487 4.076 -49.174 1.00 68.25 297 ALA A CA 1
ATOM 2343 C C . ALA A 1 297 ? 38.477 5.001 -50.416 1.00 68.25 297 ALA A C 1
ATOM 2345 O O . ALA A 1 297 ? 38.296 6.210 -50.281 1.00 68.25 297 ALA A O 1
ATOM 2346 N N . ALA A 1 298 ? 38.623 4.443 -51.625 1.00 63.91 298 ALA A N 1
ATOM 2347 C CA . ALA A 1 298 ? 38.584 5.192 -52.888 1.00 63.91 298 ALA A CA 1
ATOM 2348 C C . ALA A 1 298 ? 37.180 5.715 -53.260 1.00 63.91 298 ALA A C 1
ATOM 2350 O O . ALA A 1 298 ? 37.054 6.610 -54.088 1.00 63.91 298 ALA A O 1
ATOM 2351 N N . TRP A 1 299 ? 36.128 5.174 -52.642 1.00 59.38 299 TRP A N 1
ATOM 2352 C CA . TRP A 1 299 ? 34.724 5.461 -52.955 1.00 59.38 299 TRP A CA 1
ATOM 2353 C C . TRP A 1 299 ? 34.201 6.747 -52.285 1.00 59.38 299 TRP A C 1
ATOM 2355 O O . TRP A 1 299 ? 33.121 7.231 -52.601 1.00 59.38 299 TRP A O 1
ATOM 2365 N N . LEU A 1 300 ? 34.974 7.313 -51.353 1.00 55.41 300 LEU A N 1
ATOM 2366 C CA . LEU A 1 300 ? 34.528 8.351 -50.416 1.00 55.41 300 LEU A CA 1
ATOM 2367 C C . LEU A 1 300 ? 34.749 9.792 -50.870 1.00 55.41 300 LEU A C 1
ATOM 2369 O O . LEU A 1 300 ? 34.291 10.700 -50.180 1.00 55.41 300 LEU A O 1
ATOM 2373 N N . TYR A 1 301 ? 35.449 10.021 -51.982 1.00 54.31 301 TYR A N 1
ATOM 2374 C CA . TYR A 1 301 ? 35.697 11.388 -52.449 1.00 54.31 301 TYR A CA 1
ATOM 2375 C C . TYR A 1 301 ? 34.400 12.113 -52.862 1.00 54.31 301 TYR A C 1
ATOM 2377 O O . TYR A 1 301 ? 34.329 13.328 -52.697 1.00 54.31 301 TYR A O 1
ATOM 2385 N N . ASP A 1 302 ? 33.361 11.370 -53.271 1.00 55.22 302 ASP A N 1
ATOM 2386 C CA . ASP A 1 302 ? 32.054 11.915 -53.677 1.00 55.22 302 ASP A CA 1
ATOM 2387 C C . ASP A 1 302 ? 30.927 11.721 -52.636 1.00 55.22 302 ASP A C 1
ATOM 2389 O O . ASP A 1 302 ? 29.862 12.323 -52.760 1.00 55.22 302 ASP A O 1
ATOM 2393 N N . ASP A 1 303 ? 31.135 10.921 -51.581 1.00 63.03 303 ASP A N 1
ATOM 2394 C CA . ASP A 1 303 ? 30.092 10.531 -50.611 1.00 63.03 303 ASP A CA 1
ATOM 2395 C C . ASP A 1 303 ? 30.291 11.171 -49.226 1.00 63.03 303 ASP A C 1
ATOM 2397 O O . ASP A 1 303 ? 30.245 10.529 -48.174 1.00 63.03 303 ASP A O 1
ATOM 2401 N N . LEU A 1 304 ? 30.558 12.477 -49.217 1.00 60.44 304 LEU A N 1
ATOM 2402 C CA . LEU A 1 304 ? 30.765 13.237 -47.980 1.00 60.44 304 LEU A CA 1
ATOM 2403 C C . LEU A 1 304 ? 29.459 13.507 -47.212 1.00 60.44 304 LEU A C 1
ATOM 2405 O O . LEU A 1 304 ? 29.510 13.767 -46.009 1.00 60.44 304 LEU A O 1
ATOM 2409 N N . TYR A 1 305 ? 28.303 13.464 -47.886 1.00 64.00 305 TYR A N 1
ATOM 2410 C CA . TYR A 1 305 ? 27.042 14.001 -47.357 1.00 64.00 305 TYR A CA 1
ATOM 2411 C C . TYR A 1 305 ? 25.983 12.953 -46.991 1.00 64.00 305 TYR A C 1
ATOM 2413 O O . TYR A 1 305 ? 25.350 13.090 -45.939 1.00 64.00 305 TYR A O 1
ATOM 2421 N N . ASP A 1 306 ? 25.792 11.927 -47.822 1.00 67.31 306 ASP A N 1
ATOM 2422 C CA . ASP A 1 306 ? 24.645 11.014 -47.707 1.00 67.31 306 ASP A CA 1
ATOM 2423 C C . ASP A 1 306 ? 24.998 9.638 -47.138 1.00 67.31 306 ASP A C 1
ATOM 2425 O O . ASP A 1 306 ? 24.095 8.957 -46.636 1.00 67.31 306 ASP A O 1
ATOM 2429 N N . GLN A 1 307 ? 26.292 9.290 -47.111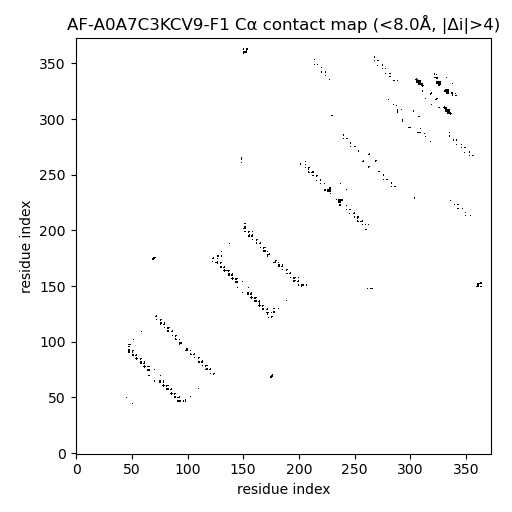 1.00 79.62 307 GLN A N 1
ATOM 2430 C CA . GLN A 1 307 ? 26.833 8.102 -46.446 1.00 79.62 307 GLN A CA 1
ATOM 2431 C C . GLN A 1 307 ? 26.139 6.839 -46.965 1.00 79.62 307 GLN A C 1
ATOM 2433 O O . GLN A 1 307 ? 25.399 6.159 -46.250 1.00 79.62 307 GLN A O 1
ATOM 2438 N N . HIS A 1 308 ? 26.309 6.579 -48.254 1.00 85.56 308 HIS A N 1
ATOM 2439 C CA . HIS A 1 308 ? 25.626 5.515 -48.960 1.00 85.56 308 HIS A CA 1
ATOM 2440 C C . HIS A 1 308 ? 26.154 4.136 -48.551 1.00 85.56 308 HIS A C 1
ATOM 2442 O O . HIS A 1 308 ? 27.357 3.875 -48.521 1.00 85.56 308 HIS A O 1
ATOM 2448 N N . LEU A 1 309 ? 25.225 3.221 -48.291 1.00 88.56 309 LEU A N 1
ATOM 2449 C CA . LEU A 1 309 ? 25.487 1.819 -47.993 1.00 88.56 309 LEU A CA 1
ATOM 2450 C C . LEU A 1 309 ? 24.788 0.935 -49.038 1.00 88.56 309 LEU A C 1
ATOM 2452 O O . LEU A 1 309 ? 23.608 1.169 -49.303 1.00 88.56 309 LEU A O 1
ATOM 2456 N N . PRO A 1 310 ? 25.446 -0.079 -49.628 1.00 91.69 310 PRO A N 1
ATOM 2457 C CA . PRO A 1 310 ? 24.758 -1.046 -50.480 1.00 91.69 310 PRO A CA 1
ATOM 2458 C C . PRO A 1 310 ? 23.606 -1.729 -49.736 1.00 91.69 310 PRO A C 1
ATOM 2460 O O . PRO A 1 310 ? 23.781 -2.199 -48.609 1.00 91.69 310 PRO A O 1
ATOM 2463 N N . THR A 1 311 ? 22.431 -1.807 -50.361 1.00 91.88 311 THR A N 1
ATOM 2464 C CA . THR A 1 311 ? 21.234 -2.402 -49.741 1.00 91.88 311 THR A CA 1
ATOM 2465 C C . THR A 1 311 ? 21.399 -3.889 -49.435 1.00 91.88 311 THR A C 1
ATOM 2467 O O . THR A 1 311 ? 20.808 -4.375 -48.479 1.00 91.88 311 THR A O 1
ATOM 2470 N N . GLU A 1 312 ? 22.272 -4.592 -50.158 1.00 93.19 312 GLU A N 1
ATOM 2471 C CA . GLU A 1 312 ? 22.634 -5.996 -49.910 1.00 93.19 312 GLU A CA 1
ATOM 2472 C C . GLU A 1 312 ? 23.274 -6.234 -48.530 1.00 93.19 312 GLU A C 1
ATOM 2474 O O . GLU A 1 312 ? 23.206 -7.340 -47.996 1.00 93.19 312 GLU A O 1
ATOM 2479 N N . LEU A 1 313 ? 23.873 -5.199 -47.926 1.00 92.88 313 LEU A N 1
ATOM 2480 C CA . LEU A 1 313 ? 24.482 -5.271 -46.593 1.00 92.88 313 LEU A CA 1
ATOM 2481 C C . LEU A 1 313 ? 23.477 -5.002 -45.462 1.00 92.88 313 LEU A C 1
ATOM 2483 O O . LEU A 1 313 ? 23.842 -5.047 -44.284 1.00 92.88 313 LEU A O 1
ATOM 2487 N N . VAL A 1 314 ? 22.222 -4.702 -45.804 1.00 92.81 314 VAL A N 1
ATOM 2488 C CA . VAL A 1 314 ? 21.154 -4.383 -44.856 1.00 92.81 314 VAL A CA 1
ATOM 2489 C C . VAL A 1 314 ? 20.073 -5.463 -44.922 1.00 92.81 314 VAL A C 1
ATOM 2491 O O . VAL A 1 314 ? 19.585 -5.775 -46.008 1.00 92.81 314 VAL A O 1
ATOM 2494 N N . PRO A 1 315 ? 19.634 -6.029 -43.781 1.00 93.12 315 PRO A N 1
ATOM 2495 C CA . PRO A 1 315 ? 18.530 -6.981 -43.775 1.00 93.12 315 PRO A CA 1
ATOM 2496 C C . PRO A 1 315 ? 17.270 -6.392 -44.439 1.00 93.12 315 PRO A C 1
ATOM 2498 O O . PRO A 1 315 ? 16.811 -5.322 -44.024 1.00 93.12 315 PRO A O 1
ATOM 2501 N N . PRO A 1 316 ? 16.635 -7.083 -45.408 1.00 91.00 316 PRO A N 1
ATOM 2502 C CA . PRO A 1 316 ? 15.425 -6.577 -46.068 1.00 91.00 316 PRO A CA 1
ATOM 2503 C C . PRO A 1 316 ? 14.268 -6.292 -45.098 1.00 91.00 316 PRO A C 1
ATOM 2505 O O . PRO A 1 316 ? 13.447 -5.403 -45.336 1.00 91.00 316 PRO A O 1
ATOM 2508 N N . SER A 1 317 ? 14.214 -7.021 -43.978 1.00 91.00 317 SER A N 1
ATOM 2509 C CA . SER A 1 317 ? 13.263 -6.780 -42.890 1.00 91.00 317 SER A CA 1
ATOM 2510 C C . SER A 1 317 ? 13.405 -5.386 -42.287 1.00 91.00 317 SER A C 1
ATOM 2512 O O . SER A 1 317 ? 12.392 -4.757 -41.989 1.00 91.00 317 SER A O 1
ATOM 2514 N N . ASP A 1 318 ? 14.633 -4.890 -42.143 1.00 91.19 318 ASP A N 1
ATOM 2515 C CA . ASP A 1 318 ? 14.922 -3.602 -41.514 1.00 91.19 318 ASP A CA 1
ATOM 2516 C C . ASP A 1 318 ? 14.588 -2.459 -42.476 1.00 91.19 318 ASP A C 1
ATOM 2518 O O . ASP A 1 318 ? 13.965 -1.481 -42.065 1.00 91.19 318 ASP A O 1
ATOM 2522 N N . ILE A 1 319 ? 14.885 -2.633 -43.774 1.00 88.81 319 ILE A N 1
ATOM 2523 C CA . ILE A 1 319 ? 14.496 -1.689 -44.837 1.00 88.81 319 ILE A CA 1
ATOM 2524 C C . ILE A 1 319 ? 12.986 -1.451 -44.805 1.00 88.81 319 ILE A C 1
ATOM 2526 O O . ILE A 1 319 ? 12.534 -0.306 -44.773 1.00 88.81 319 ILE A O 1
ATOM 2530 N N . LYS A 1 320 ? 12.201 -2.535 -44.756 1.00 90.00 320 LYS A N 1
ATOM 2531 C CA . LYS A 1 320 ? 10.739 -2.459 -44.702 1.00 90.00 320 LYS A CA 1
ATOM 2532 C C . LYS A 1 320 ? 10.237 -1.900 -43.370 1.00 90.00 320 LYS A C 1
ATOM 2534 O O . LYS A 1 320 ? 9.363 -1.040 -43.371 1.00 90.00 320 LYS A O 1
ATOM 2539 N N . LYS A 1 321 ? 10.755 -2.398 -42.242 1.00 89.00 321 LYS A N 1
ATOM 2540 C CA . LYS A 1 321 ? 10.281 -2.038 -40.896 1.00 89.00 321 LYS A CA 1
ATOM 2541 C C . LYS A 1 321 ? 10.475 -0.552 -40.596 1.00 89.00 321 LYS A C 1
ATOM 2543 O O . LYS A 1 321 ? 9.566 0.067 -40.055 1.00 89.00 321 LYS A O 1
ATOM 2548 N N . TYR A 1 322 ? 11.634 -0.003 -40.948 1.00 87.38 322 TYR A N 1
ATOM 2549 C CA . TYR A 1 322 ? 12.012 1.380 -40.644 1.00 87.38 322 TYR A CA 1
ATOM 2550 C C . TYR A 1 322 ? 11.842 2.326 -41.840 1.00 87.38 322 TYR A C 1
ATOM 2552 O O . TYR A 1 3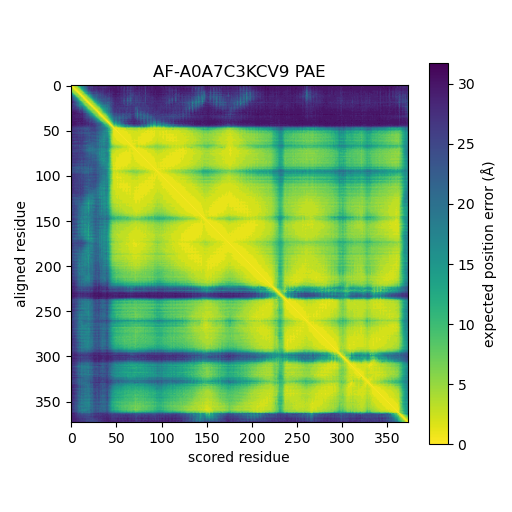22 ? 12.267 3.476 -41.782 1.00 87.38 322 TYR A O 1
ATOM 2560 N N . SER A 1 323 ? 11.232 1.854 -42.936 1.00 89.44 323 SER A N 1
ATOM 2561 C CA . SER A 1 323 ? 11.014 2.641 -44.159 1.00 89.44 323 SER A CA 1
ATOM 2562 C C . SER A 1 323 ? 12.289 3.331 -44.664 1.00 89.44 323 SER A C 1
ATOM 2564 O O . SER A 1 323 ? 12.272 4.512 -45.030 1.00 89.44 323 SER A O 1
ATOM 2566 N N . LEU A 1 324 ? 13.406 2.594 -44.645 1.00 89.12 324 LEU A N 1
ATOM 2567 C CA . LEU A 1 324 ? 14.730 3.142 -44.929 1.00 89.12 324 LEU A CA 1
ATOM 2568 C C . LEU A 1 324 ? 14.797 3.677 -46.361 1.00 89.12 324 LEU A C 1
ATOM 2570 O O . LEU A 1 324 ? 14.288 3.057 -47.297 1.00 89.12 324 LEU A O 1
ATOM 2574 N N . LYS A 1 325 ? 15.414 4.848 -46.539 1.00 85.94 325 LYS A N 1
ATOM 2575 C CA . LYS A 1 325 ? 15.434 5.534 -47.835 1.00 85.94 325 LYS A CA 1
ATOM 2576 C C . LYS A 1 325 ? 16.534 4.971 -48.724 1.00 85.94 325 LYS A C 1
ATOM 2578 O O . LYS A 1 325 ? 17.721 5.092 -48.411 1.00 85.94 325 LYS A O 1
ATOM 2583 N N . THR A 1 326 ? 16.114 4.390 -49.842 1.00 88.38 326 THR A N 1
ATOM 2584 C CA . THR A 1 326 ? 16.997 3.878 -50.887 1.00 88.38 326 THR A CA 1
ATOM 2585 C C . THR A 1 326 ? 17.088 4.843 -52.067 1.00 88.38 326 THR A C 1
ATOM 2587 O O . THR A 1 326 ? 16.209 5.682 -52.271 1.00 88.38 326 THR A O 1
ATOM 2590 N N . SER A 1 327 ? 18.143 4.711 -52.864 1.00 86.62 327 SER A N 1
ATOM 2591 C CA . SER A 1 327 ? 18.283 5.351 -54.171 1.00 86.62 327 SER A CA 1
ATOM 2592 C C . SER A 1 327 ? 17.177 4.909 -55.137 1.00 86.62 327 SER A C 1
ATOM 2594 O O . SER A 1 327 ? 16.487 3.913 -54.908 1.00 86.62 327 SER A O 1
ATOM 2596 N N . LEU A 1 328 ? 17.015 5.652 -56.238 1.00 82.94 328 LEU A N 1
ATOM 2597 C CA . LEU A 1 328 ? 16.006 5.383 -57.275 1.00 82.94 328 LEU A CA 1
ATOM 2598 C C . LEU A 1 328 ? 16.132 3.985 -57.898 1.00 82.94 328 LEU A C 1
ATOM 2600 O O . LEU A 1 328 ? 15.127 3.386 -58.266 1.00 82.94 328 LEU A O 1
ATOM 2604 N N . ASP A 1 329 ? 17.354 3.467 -58.002 1.00 87.12 329 ASP A N 1
ATOM 2605 C CA . ASP A 1 329 ? 17.653 2.119 -58.496 1.00 87.12 329 ASP A CA 1
ATOM 2606 C C . ASP A 1 329 ? 17.565 1.038 -57.398 1.00 87.12 329 ASP A C 1
ATOM 2608 O O . ASP A 1 329 ? 17.724 -0.145 -57.684 1.00 87.12 329 ASP A O 1
ATOM 2612 N N . GLY A 1 330 ? 17.322 1.425 -56.139 1.00 86.38 330 GLY A N 1
ATOM 2613 C CA . GLY A 1 330 ? 17.199 0.522 -54.993 1.00 86.38 330 GLY A CA 1
ATOM 2614 C C . GLY A 1 330 ? 18.508 -0.121 -54.522 1.00 86.38 330 GLY A C 1
ATOM 2615 O O . GLY A 1 330 ? 18.479 -0.949 -53.610 1.00 86.38 330 GLY A O 1
ATOM 2616 N N . THR A 1 331 ? 19.654 0.236 -55.106 1.00 90.06 331 THR A N 1
ATOM 2617 C CA . THR A 1 331 ? 20.940 -0.427 -54.821 1.00 90.06 331 THR A CA 1
ATOM 2618 C C . THR A 1 331 ? 21.673 0.171 -53.623 1.00 90.06 331 THR A C 1
ATOM 2620 O O . THR A 1 331 ? 22.527 -0.482 -53.020 1.00 90.06 331 THR A O 1
ATOM 2623 N N . ARG A 1 332 ? 21.346 1.412 -53.245 1.00 88.75 332 ARG A N 1
ATOM 2624 C CA . ARG A 1 332 ? 22.011 2.148 -52.165 1.00 88.75 332 ARG A CA 1
ATOM 2625 C C . ARG A 1 332 ? 21.005 2.673 -51.162 1.00 88.75 332 ARG A C 1
ATOM 2627 O O . ARG A 1 332 ? 19.887 3.027 -51.510 1.00 88.75 332 ARG A O 1
ATOM 2634 N N . LEU A 1 333 ? 21.433 2.763 -49.917 1.00 91.12 333 LEU A N 1
ATOM 2635 C CA . LEU A 1 333 ? 20.701 3.301 -48.784 1.00 91.12 333 LEU A CA 1
ATOM 2636 C C . LEU A 1 333 ? 21.465 4.505 -48.241 1.00 91.12 333 LEU A C 1
ATOM 2638 O O . LEU A 1 333 ? 22.662 4.394 -47.997 1.00 91.12 333 LEU A O 1
ATOM 2642 N N . SER A 1 334 ? 20.798 5.641 -48.030 1.00 88.69 334 SER A N 1
ATOM 2643 C CA . SER A 1 334 ? 21.434 6.766 -47.330 1.00 88.69 334 SER A CA 1
ATOM 2644 C C . SER A 1 334 ? 21.431 6.477 -45.834 1.00 88.69 334 SER A C 1
ATOM 2646 O O . SER A 1 334 ? 20.360 6.448 -45.216 1.00 88.69 334 SER A O 1
ATOM 2648 N N . LEU A 1 335 ? 22.609 6.277 -45.235 1.00 86.12 335 LEU A N 1
ATOM 2649 C CA . LEU A 1 335 ? 22.720 6.057 -43.794 1.00 86.12 335 LEU A CA 1
ATOM 2650 C C . LEU A 1 335 ? 22.212 7.276 -43.029 1.00 86.12 335 LEU A C 1
ATOM 2652 O O . LEU A 1 335 ? 21.467 7.119 -42.067 1.00 86.12 335 LEU A O 1
ATOM 2656 N N . ARG A 1 336 ? 22.566 8.487 -43.473 1.00 83.06 336 ARG A N 1
ATOM 2657 C CA . ARG A 1 336 ? 22.169 9.724 -42.796 1.00 83.06 336 ARG A CA 1
ATOM 2658 C C . ARG A 1 336 ? 20.651 9.866 -42.719 1.00 83.06 336 ARG A C 1
ATOM 2660 O O . ARG A 1 336 ? 20.117 10.103 -41.639 1.00 83.06 336 ARG A O 1
ATOM 2667 N N . VAL A 1 337 ? 19.960 9.709 -43.849 1.00 84.38 337 VAL A N 1
ATOM 2668 C CA . VAL A 1 337 ? 18.496 9.836 -43.902 1.00 84.38 337 VAL A CA 1
ATOM 2669 C C . VAL A 1 337 ? 17.824 8.688 -43.144 1.00 84.38 337 VAL A C 1
ATOM 2671 O O . VAL A 1 337 ? 16.859 8.907 -42.417 1.00 84.38 337 VAL A O 1
ATOM 2674 N N . SER A 1 338 ? 18.369 7.477 -43.257 1.00 88.12 338 SER A N 1
ATOM 2675 C CA . SER A 1 338 ? 17.872 6.290 -42.556 1.00 88.12 338 SER A CA 1
ATOM 2676 C C . SER A 1 338 ? 17.986 6.409 -41.034 1.00 88.12 338 SER A C 1
ATOM 2678 O O . SER A 1 338 ? 17.013 6.163 -40.327 1.00 88.12 338 SER A O 1
ATOM 2680 N N . LEU A 1 339 ? 19.145 6.830 -40.517 1.00 87.12 339 LEU A N 1
ATOM 2681 C CA . LEU A 1 339 ? 19.347 7.050 -39.084 1.00 87.12 339 LEU A CA 1
ATOM 2682 C C . LEU A 1 339 ? 18.479 8.197 -38.565 1.00 87.12 339 LEU A C 1
ATOM 2684 O O . LEU A 1 339 ? 17.887 8.057 -37.499 1.00 87.12 339 LEU A O 1
ATOM 2688 N N . ALA A 1 340 ? 18.338 9.285 -39.328 1.00 84.00 340 ALA A N 1
ATOM 2689 C CA . ALA A 1 340 ? 17.444 10.382 -38.965 1.00 84.00 340 ALA A CA 1
ATOM 2690 C C . ALA A 1 340 ? 15.983 9.915 -38.833 1.00 84.00 340 ALA A C 1
ATOM 2692 O O . ALA A 1 340 ? 15.320 10.273 -37.860 1.00 84.00 340 ALA A O 1
ATOM 2693 N N . GLN A 1 341 ? 15.501 9.078 -39.760 1.00 86.31 341 GLN A N 1
ATOM 2694 C CA . GLN A 1 341 ? 14.159 8.494 -39.681 1.00 86.31 341 GLN A CA 1
ATOM 2695 C C . GLN A 1 341 ? 14.009 7.604 -38.444 1.00 86.31 341 GLN A C 1
ATOM 2697 O O . GLN A 1 341 ? 13.090 7.804 -37.654 1.00 86.31 341 GLN A O 1
ATOM 2702 N N . ILE A 1 342 ? 14.944 6.672 -38.235 1.00 88.31 342 ILE A N 1
ATOM 2703 C CA . ILE A 1 342 ? 14.929 5.773 -37.075 1.00 88.31 342 ILE A CA 1
ATOM 2704 C C . ILE A 1 342 ? 14.913 6.579 -35.764 1.00 88.31 342 ILE A C 1
ATOM 2706 O O . ILE A 1 342 ? 14.116 6.292 -34.871 1.00 88.31 342 ILE A O 1
ATOM 2710 N N . TRP A 1 343 ? 15.755 7.609 -35.641 1.00 87.69 343 TRP A N 1
ATOM 2711 C CA . TRP A 1 343 ? 15.807 8.469 -34.456 1.00 87.69 343 TRP A CA 1
ATOM 2712 C C . TRP A 1 343 ? 14.537 9.297 -34.254 1.00 87.69 343 TRP A C 1
ATOM 2714 O O . TRP A 1 343 ? 14.151 9.532 -33.106 1.00 87.69 343 TRP A O 1
ATOM 2724 N N . SER A 1 344 ? 13.880 9.727 -35.333 1.00 85.75 344 SER A N 1
ATOM 2725 C CA . SER A 1 344 ? 12.570 10.380 -35.259 1.00 85.75 344 SER A CA 1
ATOM 2726 C C . SER A 1 344 ? 11.525 9.425 -34.682 1.00 85.75 344 SER A C 1
ATOM 2728 O O . SER A 1 344 ? 10.905 9.736 -33.666 1.00 85.75 344 SER A O 1
ATOM 2730 N N . ASP A 1 345 ? 11.405 8.224 -35.253 1.00 86.31 345 ASP A N 1
ATOM 2731 C CA . ASP A 1 345 ? 10.419 7.222 -34.831 1.00 86.31 345 ASP A CA 1
ATOM 2732 C C . ASP A 1 345 ? 10.621 6.806 -33.361 1.00 86.31 345 ASP A C 1
ATOM 2734 O O . ASP A 1 345 ? 9.664 6.653 -32.595 1.00 86.31 345 ASP A O 1
ATOM 2738 N N . MET A 1 346 ? 11.879 6.658 -32.930 1.00 88.19 346 MET A N 1
ATOM 2739 C CA . MET A 1 346 ? 12.229 6.388 -31.531 1.00 88.19 346 MET A CA 1
ATOM 2740 C C . MET A 1 346 ? 11.779 7.498 -30.590 1.00 88.19 346 MET A C 1
ATOM 2742 O O . MET A 1 346 ? 11.286 7.213 -29.498 1.00 88.19 346 MET A O 1
ATOM 2746 N N . ARG A 1 347 ? 11.982 8.760 -30.979 1.00 86.44 347 ARG A N 1
ATOM 2747 C CA . ARG A 1 347 ? 11.630 9.921 -30.158 1.00 86.44 347 ARG A CA 1
ATOM 2748 C C . ARG A 1 347 ? 10.129 9.977 -29.937 1.00 86.44 347 ARG A C 1
ATOM 2750 O O . ARG A 1 347 ? 9.693 10.104 -28.794 1.00 86.44 347 ARG A O 1
ATOM 2757 N N . ASP A 1 348 ? 9.355 9.785 -30.997 1.00 88.12 348 ASP A N 1
ATOM 2758 C CA . ASP A 1 348 ? 7.896 9.749 -30.924 1.00 88.12 348 ASP A CA 1
ATOM 2759 C C . ASP A 1 348 ? 7.416 8.602 -30.023 1.00 88.12 348 ASP A C 1
ATOM 2761 O O . ASP A 1 348 ? 6.565 8.793 -29.147 1.00 88.12 348 ASP A O 1
ATOM 2765 N N . ARG A 1 349 ? 8.031 7.417 -30.146 1.00 88.31 349 ARG A N 1
ATOM 2766 C CA . ARG A 1 349 ? 7.750 6.273 -29.265 1.00 88.31 349 ARG A CA 1
ATOM 2767 C C . ARG A 1 349 ? 8.101 6.570 -27.807 1.00 88.31 349 ARG A C 1
ATOM 2769 O O . ARG A 1 349 ? 7.329 6.221 -26.912 1.00 88.31 349 ARG A O 1
ATOM 2776 N N . LEU A 1 350 ? 9.244 7.200 -27.541 1.00 88.81 350 LEU A N 1
ATOM 2777 C CA . LEU A 1 350 ? 9.672 7.579 -26.193 1.00 88.81 350 LEU A CA 1
ATOM 2778 C C . LEU A 1 350 ? 8.717 8.594 -25.563 1.00 88.81 350 LEU A C 1
ATOM 2780 O O . LEU A 1 350 ? 8.358 8.436 -24.396 1.00 88.81 350 LEU A O 1
ATOM 2784 N N . LEU A 1 351 ? 8.252 9.584 -26.330 1.00 88.31 351 LEU A N 1
ATOM 2785 C CA . LEU A 1 351 ? 7.244 10.547 -25.885 1.00 88.31 351 LEU A CA 1
ATOM 2786 C C . LEU A 1 351 ? 5.927 9.851 -25.527 1.00 88.31 351 LEU A C 1
ATOM 2788 O O . LEU A 1 351 ? 5.377 10.091 -24.450 1.00 88.31 351 LEU A O 1
ATOM 2792 N N . LEU A 1 352 ? 5.458 8.933 -26.377 1.00 90.31 352 LEU A N 1
ATOM 2793 C CA . LEU A 1 352 ? 4.263 8.137 -26.097 1.00 90.31 352 LEU A CA 1
ATOM 2794 C C . LEU A 1 352 ? 4.440 7.264 -24.847 1.00 90.31 352 LEU A C 1
ATOM 2796 O O . LEU A 1 352 ? 3.564 7.233 -23.987 1.00 90.31 352 LEU A O 1
ATOM 2800 N N . THR A 1 353 ? 5.583 6.590 -24.715 1.00 90.94 353 THR A N 1
ATOM 2801 C CA . THR A 1 353 ? 5.878 5.714 -23.569 1.00 90.94 353 THR A CA 1
ATOM 2802 C C . THR A 1 353 ? 5.961 6.517 -22.269 1.00 90.94 353 THR A C 1
ATOM 2804 O O . THR A 1 353 ? 5.468 6.081 -21.231 1.00 90.94 353 THR A O 1
ATOM 2807 N N . ARG A 1 354 ? 6.526 7.729 -22.315 1.00 89.44 354 ARG A N 1
ATOM 2808 C CA . ARG A 1 354 ? 6.558 8.649 -21.174 1.00 89.44 354 ARG A CA 1
ATOM 2809 C C . ARG A 1 354 ? 5.159 9.116 -20.783 1.00 89.44 354 ARG A C 1
ATOM 2811 O O . ARG A 1 354 ? 4.851 9.174 -19.597 1.00 89.44 354 ARG A O 1
ATOM 2818 N N . LYS A 1 355 ? 4.296 9.403 -21.759 1.00 91.62 355 LYS A N 1
ATOM 2819 C CA . LYS A 1 355 ? 2.889 9.719 -21.490 1.00 91.62 355 LYS A CA 1
ATOM 2820 C C . LYS A 1 355 ? 2.177 8.539 -20.819 1.00 91.62 355 LYS A C 1
ATOM 2822 O O . LYS A 1 355 ? 1.565 8.720 -19.776 1.00 91.62 355 LYS A O 1
ATOM 2827 N N . GLN A 1 356 ? 2.357 7.321 -21.333 1.00 91.44 356 GLN A N 1
ATOM 2828 C CA . GLN A 1 356 ? 1.818 6.104 -20.712 1.00 91.44 356 GLN A CA 1
ATOM 2829 C C . GLN A 1 356 ? 2.317 5.912 -19.271 1.00 91.44 356 GLN A C 1
ATOM 2831 O O . GLN A 1 356 ? 1.551 5.487 -18.410 1.00 91.44 356 GLN A O 1
ATOM 2836 N N . GLN A 1 357 ? 3.582 6.243 -18.983 1.00 90.62 357 GLN A N 1
ATOM 2837 C CA . GLN A 1 357 ? 4.119 6.218 -17.619 1.00 90.62 357 GLN A CA 1
ATOM 2838 C C . GLN A 1 357 ? 3.382 7.200 -16.701 1.00 90.62 357 GLN A C 1
ATOM 2840 O O . GLN A 1 357 ? 3.040 6.846 -15.573 1.00 90.62 357 GLN A O 1
ATOM 2845 N N . GLN A 1 358 ? 3.150 8.428 -17.171 1.00 90.12 358 GLN A N 1
ATOM 2846 C CA . GLN A 1 358 ? 2.432 9.456 -16.415 1.00 90.12 358 GLN A CA 1
ATOM 2847 C C . GLN A 1 358 ? 0.980 9.046 -16.166 1.00 90.12 358 GLN A C 1
ATOM 2849 O O . GLN A 1 358 ? 0.512 9.134 -15.032 1.00 90.12 358 GLN A O 1
ATOM 2854 N N . ASP A 1 359 ? 0.307 8.528 -17.193 1.00 90.56 359 ASP A N 1
ATOM 2855 C CA . ASP A 1 359 ? -1.070 8.046 -17.103 1.00 90.56 359 ASP A CA 1
ATOM 2856 C C . ASP A 1 359 ? -1.177 6.878 -16.111 1.00 90.56 359 ASP A C 1
ATOM 2858 O O . ASP A 1 359 ? -2.050 6.880 -15.245 1.00 90.56 359 ASP A O 1
ATOM 2862 N N . PHE A 1 360 ? -0.246 5.917 -16.165 1.00 89.25 360 PHE A N 1
ATOM 2863 C CA . PHE A 1 360 ? -0.177 4.808 -15.210 1.00 89.25 360 PHE A CA 1
ATOM 2864 C C . PHE A 1 360 ? 0.036 5.307 -13.775 1.00 89.25 360 PHE A C 1
ATOM 2866 O O . PHE A 1 360 ? -0.682 4.898 -12.865 1.00 89.25 360 PHE A O 1
ATOM 2873 N N . ALA A 1 361 ? 0.959 6.250 -13.563 1.00 86.88 361 ALA A N 1
ATOM 2874 C CA . ALA A 1 361 ? 1.192 6.848 -12.248 1.00 86.88 361 ALA A CA 1
ATOM 2875 C C . ALA A 1 361 ? -0.033 7.621 -11.710 1.00 86.88 361 ALA A C 1
ATOM 2877 O O . ALA A 1 361 ? -0.236 7.682 -10.494 1.00 86.88 361 ALA A O 1
ATOM 2878 N N . ALA A 1 362 ? -0.866 8.178 -12.596 1.00 85.75 362 ALA A N 1
ATOM 2879 C CA . ALA A 1 362 ? -2.044 8.971 -12.249 1.00 85.75 362 ALA A CA 1
ATOM 2880 C C . ALA A 1 362 ? -3.286 8.144 -11.860 1.00 85.75 362 ALA A C 1
ATOM 2882 O O . ALA A 1 362 ? -4.219 8.702 -11.277 1.00 85.75 362 ALA A O 1
ATOM 2883 N N . GLN A 1 363 ? -3.303 6.823 -12.091 1.00 80.12 363 GLN A N 1
ATOM 2884 C CA . GLN A 1 363 ? -4.467 5.950 -11.832 1.00 80.12 363 GLN A CA 1
ATOM 2885 C C . GLN A 1 363 ? -4.955 5.936 -10.364 1.00 80.12 363 GLN A C 1
ATOM 2887 O O . GLN A 1 363 ? -6.027 5.416 -10.076 1.00 80.12 363 GLN A O 1
ATOM 2892 N N . ARG A 1 364 ? -4.233 6.567 -9.427 1.00 61.88 364 ARG A N 1
ATOM 2893 C CA . ARG A 1 364 ? -4.653 6.739 -8.025 1.00 61.88 364 ARG A CA 1
ATOM 2894 C C . ARG A 1 364 ? -5.643 7.876 -7.742 1.00 61.88 364 ARG A C 1
ATOM 2896 O O . ARG A 1 364 ? -6.102 7.962 -6.606 1.00 61.88 364 ARG A O 1
ATOM 2903 N N . GLN A 1 365 ? -5.943 8.765 -8.689 1.00 48.97 365 GLN A N 1
ATOM 2904 C CA . GLN A 1 365 ? -6.747 9.966 -8.390 1.00 48.97 365 GLN A CA 1
ATOM 2905 C C . GLN A 1 365 ? -8.239 9.856 -8.729 1.00 48.97 365 GLN A C 1
ATOM 2907 O O . GLN A 1 365 ? -9.014 10.704 -8.290 1.00 48.97 365 GLN A O 1
ATOM 2912 N N . ALA A 1 366 ? -8.668 8.826 -9.459 1.00 39.25 366 ALA A N 1
ATOM 2913 C CA . ALA A 1 366 ? -10.087 8.611 -9.721 1.00 39.25 366 ALA A CA 1
ATOM 2914 C C . ALA A 1 366 ? -10.709 7.804 -8.564 1.00 39.25 366 ALA A C 1
ATOM 2916 O O . ALA A 1 366 ? -10.234 6.701 -8.279 1.00 39.25 366 ALA A O 1
ATOM 2917 N N . PRO A 1 367 ? -11.744 8.312 -7.868 1.00 39.00 367 PRO A N 1
ATOM 2918 C CA . PRO A 1 367 ? -12.470 7.504 -6.898 1.00 39.00 367 PRO A CA 1
ATOM 2919 C C . PRO A 1 367 ? -13.056 6.285 -7.616 1.00 39.00 367 PRO A C 1
ATOM 2921 O O . PRO A 1 367 ? -13.694 6.419 -8.658 1.00 39.00 367 PRO A O 1
ATOM 2924 N N . SER A 1 368 ? -12.835 5.090 -7.065 1.00 42.62 368 SER A N 1
ATOM 2925 C CA . SER A 1 368 ? -13.464 3.879 -7.579 1.00 42.62 368 SER A CA 1
ATOM 2926 C C . SER A 1 368 ? -14.984 4.017 -7.424 1.00 42.62 368 SER A C 1
ATOM 2928 O O . SER A 1 368 ? -15.517 3.869 -6.323 1.00 42.62 368 SER A O 1
ATOM 2930 N N . GLU A 1 369 ? -15.701 4.300 -8.510 1.00 38.12 369 GLU A N 1
ATOM 2931 C CA . GLU A 1 369 ? -17.172 4.316 -8.529 1.00 38.12 369 GLU A CA 1
ATOM 2932 C C . GLU A 1 369 ? -17.794 2.918 -8.334 1.00 38.12 369 GLU A C 1
ATOM 2934 O O . GLU A 1 369 ? -19.012 2.767 -8.265 1.00 38.12 369 GLU A O 1
ATOM 2939 N N . SER A 1 370 ? -16.983 1.879 -8.140 1.00 39.50 370 SER A N 1
ATOM 2940 C CA . SER A 1 370 ? -17.399 0.509 -7.828 1.00 39.50 370 SER A CA 1
ATOM 2941 C C . SER A 1 370 ? -17.779 0.311 -6.349 1.00 39.50 370 SER A C 1
ATOM 2943 O O . SER A 1 370 ? -17.398 -0.670 -5.717 1.00 39.50 370 SER A O 1
ATOM 2945 N N . GLY A 1 371 ? -18.542 1.257 -5.795 1.00 35.81 371 GLY A N 1
ATOM 2946 C CA . GLY A 1 371 ? -19.167 1.206 -4.469 1.00 35.81 371 GLY A CA 1
ATOM 2947 C C . GLY A 1 371 ? -20.692 1.077 -4.533 1.00 35.81 371 GLY A C 1
ATOM 2948 O O . GLY A 1 371 ? -21.391 1.658 -3.705 1.00 35.81 371 GLY A O 1
ATOM 2949 N N . LYS A 1 372 ? -21.220 0.372 -5.539 1.00 35.91 372 LYS A N 1
ATOM 2950 C CA . LYS A 1 372 ? -22.636 -0.007 -5.636 1.00 35.91 372 LYS A CA 1
ATOM 2951 C C . LYS A 1 372 ? -22.754 -1.491 -5.968 1.00 35.91 372 LYS A C 1
ATOM 2953 O O . LYS A 1 372 ? -22.967 -1.812 -7.129 1.00 35.91 372 LYS A O 1
ATOM 2958 N N . LEU A 1 373 ? -22.630 -2.356 -4.965 1.00 32.53 373 LEU A N 1
ATOM 2959 C CA . LEU A 1 373 ? -23.317 -3.651 -4.898 1.00 32.53 373 LEU A CA 1
ATOM 2960 C C . LEU A 1 373 ? -23.590 -3.991 -3.432 1.00 32.53 373 LEU A C 1
ATOM 2962 O O . LEU A 1 373 ? -22.639 -3.881 -2.623 1.00 32.53 373 LEU A O 1
#

Foldseek 3Di:
DDDDDDDDPPDPDPPPPPPPPDDPDPPPPPDPDPPPVPPPDDDDPPALVRLQVQLVVLQVVLVVLCPPDDDALVSLVSSLVSLVSSLVSLVSRDCPDPCVVVSVVVNVVSVVVSVVSVVSSVLQVLLVVLQVQLVVLQVVLSVLCPPDDAALQSLVSSLVSLVSSLVSLVSRDPRYPCVVVSVVVNVVSVVVSVVSVVVNVLNVQLVVLVVQLLVLLVVLLVQLVWQEDDPDDPPTGDYLVNLVVSLVSNVVSLVSSVPGPCSCVPPLNVLSVVLSVLSVLLSQLVVLLVVVCVVPVVVCPPPRDQSKDFCVSPDPCLCVVQVFDADPVRGITRSRRSSNSSSVVSVVSSVVSVVVVVVSNCVNPDPPPPPDD

Sequence (373 aa):
MRHLLLATTLSAGAVSLIAPLINQGFGASRSDQPVVRQLSATVQSPTSRNALADAEALAWEAAVLVQNPPHPVATWRNARLHWKEAIELLEAIPADSELADQAKQKLAVYRANYAEISDRLKREKKATQNFKFAQRNAWNAAVLVQDPPHPLGVWQSAESQWQTAIDRLEAIPQTTTLAAKAQQSLKTYRANYQEIQQRVKTEETASASLQEFFTKANLLAQSAEAPISVAGRADVGISYEQYEKLVQGLDQQLKDFARHPHAKSHPLYNSLTQTMTDHETALRLWKTYLQYKQIHAAWLYDDLYDQHLPTELVPPSDIKKYSLKTSLDGTRLSLRVSLAQIWSDMRDRLLLTRKQQQDFAAQRQAPSESGKL

pLDDT: mean 82.11, std 22.72, range [22.8, 98.88]

Organism: NCBI:txid2282169